Protein 3CEW (pdb70)

Foldseek 3Di:
DPFDDDDDPADWDKPCVVGVDDFKIKTKHKFFAPFWDPAKAFADFKKKKKAWQAAWWWKAWPNRIDTGGHGDMDIHGRPIIMITTHHNPGMTIMMIIIGGPPPDDQPPVPDDDDD/DPFDDDDDPADWDKPCVVGVDDFKIKTKHKFFAPFWDPAKAFADFKKKKKAWQAAWWWKAWPNRIDTGGHGDMDIHGRPIIMITTHHNPGMTIMMIIIGGPPPDDQDPVPDDDDD/DPFDDDDDPADWDKPCVVGVDDFKIKTKHKFFAPFWDPAKAFADFKKKKKAWQAAWWWKAWPNRIDTGGHGDMDIHGRPIIMITTHHNPGMTIMMIIIGGPPPDDQPPVDDDDDD/DPFDDDDDPADWDKPCVVGVDDFKIKTKHKFFAPFWDPAKAFADFKKKKKAWQAAWWWKAWPNRIDTGGHGDMDIHGRPIIMITTHHNPGMTIMMIIIGGPPPDDQDPVPDDDDD

Nearest PDB structures (foldseek):
  3cew-assembly1_A  TM=1.005E+00  e=3.931E-21  Bacteroides fragilis NCTC 9343
  3l2h-assembly1_D  TM=8.367E-01  e=6.521E-06  Acidithiobacillus ferrooxidans ATCC 23270
  2vpv-assembly1_B  TM=8.159E-01  e=2.168E-05  Saccharomyces cerevisiae
  6b8w-assembly1_B  TM=8.396E-01  e=5.000E-05  Enterobacter cloacae subsp. cloacae ATCC 13047
  1rc6-assembly1_A  TM=7.580E-01  e=5.244E-04  Escherichia coli

Organism: Bacteroides fragilis (strain ATCC 25285 / DSM 2151 / CCUG 4856 / JCM 11019 / LMG 10263 / NCTC 9343 / Onslow / VPI 2553 / EN-2) (NCBI:txid272559)

Radius of gyration: 23.45 Å; Cα contacts (8 Å, |Δi|>4): 1315; chains: 4; bounding box: 48×48×60 Å

CATH classification: 2.60.120.10

Secondary structure (DSSP, 8-state):
--EE----TT--EE-HHHHT-SS-EEEEEEE-TT-B-SSEEEESSEEEEEEEEEEEEEEEETTEEEEEETT-EEEE-TT--EEEEEBTTB-EEEEEEEEETT---S----EEE--/--EE----TT--EE-HHHHT-SS-EEEEEEE-TT-B-SS-EEESSEEEEEEEEEEEEEEEETTEEEEEETT-EEEE-TT--EEEEEBTTB-EEEEEEEEETT---S----EEEE-/--EE----TT--EE-HHHHT-SS-EEEEEEE-TT-B-SS-EEESSEEEEEEEEEEEEEEEETTEEEEEETT-EEEE-TT--EEEEEBTTB-EEEEEEEEETT---S----EEE--/--EE----TT--EE-HHHHT-SS-EEEEEEE-TT-B-SS-EEESSEEEEEEEEEEEEEEEETTEEEEEETT-EEEE-TT--EEEEEBTTB-EEEEEEEEETT---S----EEE--

InterPro domains:
  IPR011051 RmlC-like cupin domain superfamily [SSF51182] (25-116)
  IPR013096 Cupin 2, conserved barrel [PF07883] (32-99)
  IPR014710 RmlC-like jelly roll fold [G3DSA:2.60.120.10] (4-113)
  IPR051610 Glucose-6-phosphate isomerase/Oxalate decarboxylase [PTHR35848] (3-103)

B-factor: mean 20.63, std 8.59, range [2.43, 76.62]

Sequence (460 aa):
KNYQKSVAQDARVELHDSLALTGAEVSINHLPAGAGVPFVHSHKQNEEIYGILSGKGFITIDGEKIELQAGDWLRIAPDGKRQISAASDSPIGFLCIQVKAGSLEGYTTDGVVQLKNYQKSVAQDARVELHDSLALTGAEVSINHLPAGAGVPFVHSHKQNEEIYGILSGKGFITIDGEKIELQAGDWLRIAPDGKRQISAASDSPIGFLCIQVKAGSLEGYTTDGVVQLKNYQKSVAQDARVELHDSLALTGAEVSINHLPAGAGVPFVHSHKQNEEIYGILSGKGFITIDGEKIELQAGDWLRIAPDGKRQISAASDSPIGFLCIQVKAGSLEGYTTDGVVQLKNYQKSVAQDARVELHDSLALTGAEVSINHLPAGAGVPFVHSHKQNEEIYGILSGKGFITIDGEKIELQAGDWLRIAPDGKRQISAASDSPIGFLCIQVKAGSLEGYTTDGVVQL

Structure (mmCIF, N/CA/C/O backbone):
data_3CEW
#
_entry.id   3CEW
#
_cell.length_a   49.140
_cell.length_b   87.834
_cell.length_c   128.032
_cell.angle_alpha   90.00
_cell.angle_beta   90.00
_cell.angle_gamma   90.00
#
_symmetry.space_group_name_H-M   'P 21 21 21'
#
loop_
_entity.id
_entity.type
_entity.pdbx_description
1 polymer 'Uncharacterized cupin protein'
2 non-polymer 'ZINC ION'
3 water water
#
loop_
_atom_site.group_PDB
_atom_site.id
_atom_site.type_symbol
_atom_site.label_atom_id
_atom_site.label_alt_id
_atom_site.label_comp_id
_atom_site.label_asym_id
_atom_site.label_entity_id
_atom_site.label_seq_id
_atom_site.pdbx_PDB_ins_code
_atom_site.Cartn_x
_atom_site.Cartn_y
_atom_site.Cartn_z
_atom_site.occupancy
_atom_site.B_iso_or_equiv
_atom_site.auth_seq_id
_atom_site.auth_comp_id
_atom_site.auth_asym_id
_atom_site.auth_atom_id
_atom_site.pdbx_PDB_model_num
ATOM 9 N N . LYS A 1 2 ? 58.617 38.873 88.194 1.00 25.45 2 LYS A N 1
ATOM 10 C CA . LYS A 1 2 ? 57.906 38.539 86.959 1.00 23.35 2 LYS A CA 1
ATOM 11 C C . LYS A 1 2 ? 57.277 39.721 86.230 1.00 20.54 2 LYS A C 1
ATOM 12 O O . LYS A 1 2 ? 56.872 40.702 86.849 1.00 18.43 2 LYS A O 1
ATOM 18 N N . ASN A 1 3 ? 57.190 39.604 84.906 1.00 19.78 3 ASN A N 1
ATOM 19 C CA . ASN A 1 3 ? 56.613 40.650 84.069 1.00 19.47 3 ASN A CA 1
ATOM 20 C C . ASN A 1 3 ? 55.093 40.557 84.026 1.00 19.77 3 ASN A C 1
ATOM 21 O O . ASN A 1 3 ? 54.455 41.121 83.136 1.00 20.26 3 ASN A O 1
ATOM 26 N N . TYR A 1 4 ? 54.510 39.847 84.985 1.00 17.71 4 TYR A N 1
ATOM 27 C CA . TYR A 1 4 ? 53.060 39.704 85.029 1.00 18.25 4 TYR A CA 1
ATOM 28 C C . TYR A 1 4 ? 52.566 39.342 86.426 1.00 18.56 4 TYR A C 1
ATOM 29 O O . TYR A 1 4 ? 53.339 38.922 87.280 1.00 18.05 4 TYR A O 1
ATOM 38 N N . GLN A 1 5 ? 51.264 39.511 86.628 1.00 18.52 5 GLN A N 1
ATOM 39 C CA . GLN A 1 5 ? 50.578 39.170 87.870 1.00 19.69 5 GLN A CA 1
ATOM 40 C C . GLN A 1 5 ? 49.236 38.587 87.453 1.00 19.46 5 GLN A C 1
ATOM 41 O O . GLN A 1 5 ? 48.632 39.042 86.476 1.00 18.87 5 GLN A O 1
ATOM 47 N N . LYS A 1 6 ? 48.776 37.583 88.191 1.00 19.37 6 LYS A N 1
ATOM 48 C CA . LYS A 1 6 ? 47.519 36.920 87.877 1.00 20.60 6 LYS A CA 1
ATOM 49 C C . LYS A 1 6 ? 46.659 36.705 89.112 1.00 20.18 6 LYS A C 1
ATOM 50 O O . LYS A 1 6 ? 47.161 36.632 90.228 1.00 18.83 6 LYS A O 1
ATOM 64 N N . SER A 1 8 ? 42.334 35.157 90.206 1.00 20.74 8 SER A N 1
ATOM 65 C CA . SER A 1 8 ? 41.078 34.589 89.748 1.00 20.93 8 SER A CA 1
ATOM 66 C C . SER A 1 8 ? 39.925 35.270 90.462 1.00 21.03 8 SER A C 1
ATOM 67 O O . SER A 1 8 ? 40.011 35.585 91.648 1.00 21.67 8 SER A O 1
ATOM 70 N N . VAL A 1 9 ? 38.850 35.503 89.726 1.00 20.65 9 VAL A N 1
ATOM 71 C CA . VAL A 1 9 ? 37.676 36.151 90.276 1.00 21.89 9 VAL A CA 1
ATOM 72 C C . VAL A 1 9 ? 36.464 35.239 90.140 1.00 22.32 9 VAL A C 1
ATOM 73 O O . VAL A 1 9 ? 36.195 34.721 89.063 1.00 20.95 9 VAL A O 1
ATOM 77 N N . ALA A 1 10 ? 35.742 35.042 91.237 1.00 24.28 10 ALA A N 1
ATOM 78 C CA . ALA A 1 10 ? 34.540 34.207 91.232 1.00 26.58 10 ALA A CA 1
ATOM 79 C C . ALA A 1 10 ? 33.521 34.790 90.241 1.00 28.24 10 ALA A C 1
ATOM 80 O O . ALA A 1 10 ? 33.519 35.995 89.973 1.00 27.33 10 ALA A O 1
ATOM 82 N N . GLN A 1 11 ? 32.658 33.928 89.711 1.00 29.53 11 GLN A N 1
ATOM 83 C CA . GLN A 1 11 ? 31.641 34.319 88.734 1.00 32.72 11 GLN A CA 1
ATOM 84 C C . GLN A 1 11 ? 30.799 35.527 89.141 1.00 33.01 11 GLN A C 1
ATOM 85 O O . GLN A 1 11 ? 30.487 36.387 88.308 1.00 32.76 11 GLN A O 1
ATOM 91 N N . ASP A 1 12 ? 30.424 35.590 90.413 1.00 32.93 12 ASP A N 1
ATOM 92 C CA . ASP A 1 12 ? 29.611 36.696 90.902 1.00 33.76 12 ASP A CA 1
ATOM 93 C C . ASP A 1 12 ? 30.317 37.509 91.989 1.00 31.77 12 ASP A C 1
ATOM 94 O O . ASP A 1 12 ? 29.687 37.970 92.939 1.00 32.38 12 ASP A O 1
ATOM 99 N N . ALA A 1 13 ? 31.623 37.699 91.848 1.00 29.27 13 ALA A N 1
ATOM 100 C CA . ALA A 1 13 ? 32.368 38.466 92.841 1.00 28.12 13 ALA A CA 1
ATOM 101 C C . ALA A 1 13 ? 32.543 39.907 92.375 1.00 25.85 13 ALA A C 1
ATOM 102 O O . ALA A 1 13 ? 32.694 40.170 91.185 1.00 24.55 13 ALA A O 1
ATOM 104 N N . ARG A 1 14 ? 32.507 40.830 93.329 1.00 24.86 14 ARG A N 1
ATOM 105 C CA . ARG A 1 14 ? 32.668 42.254 93.070 1.00 23.82 14 ARG A CA 1
ATOM 106 C C . ARG A 1 14 ? 34.031 42.659 93.598 1.00 22.84 14 ARG A C 1
ATOM 107 O O . ARG A 1 14 ? 34.272 42.610 94.803 1.00 22.96 14 ARG A O 1
ATOM 115 N N . VAL A 1 15 ? 34.923 43.047 92.693 1.00 21.75 15 VAL A N 1
ATOM 116 C CA . VAL A 1 15 ? 36.265 43.444 93.085 1.00 21.55 15 VAL A CA 1
ATOM 117 C C . VAL A 1 15 ? 36.860 44.482 92.144 1.00 20.62 15 VAL A C 1
ATOM 118 O O . VAL A 1 15 ? 36.350 44.716 91.050 1.00 19.25 15 VAL A O 1
ATOM 122 N N . GLU A 1 16 ? 37.937 45.106 92.602 1.00 19.89 16 GLU A N 1
ATOM 123 C CA . GLU A 1 16 ? 38.669 46.094 91.831 1.00 20.68 16 GLU A CA 1
ATOM 124 C C . GLU A 1 16 ? 40.041 45.473 91.624 1.00 19.88 16 GLU A C 1
ATOM 125 O O . GLU A 1 16 ? 40.594 44.856 92.538 1.00 20.11 16 GLU A O 1
ATOM 131 N N . LEU A 1 17 ? 40.592 45.643 90.431 1.00 17.41 17 LEU A N 1
ATOM 132 C CA . LEU A 1 17 ? 41.878 45.053 90.095 1.00 17.11 17 LEU A CA 1
ATOM 133 C C . LEU A 1 17 ? 43.131 45.898 90.276 1.00 15.44 17 LEU A C 1
ATOM 134 O O . LEU A 1 17 ? 44.218 45.348 90.344 1.00 16.11 17 LEU A O 1
ATOM 139 N N . HIS A 1 18 ? 42.995 47.216 90.366 1.00 13.47 18 HIS A N 1
ATOM 140 C CA . HIS A 1 18 ? 44.173 48.062 90.477 1.00 13.57 18 HIS A CA 1
ATOM 141 C C . HIS A 1 18 ? 45.205 47.627 91.513 1.00 13.87 18 HIS A C 1
ATOM 142 O O . HIS A 1 18 ? 46.344 47.340 91.157 1.00 11.06 18 HIS A O 1
ATOM 149 N N . ASP A 1 19 ? 44.823 47.575 92.785 1.00 13.89 19 ASP A N 1
ATOM 150 C CA . ASP A 1 19 ? 45.777 47.194 93.817 1.00 16.16 19 ASP A CA 1
ATOM 151 C C . ASP A 1 19 ? 46.176 45.719 93.796 1.00 16.91 19 ASP A C 1
ATOM 152 O O . ASP A 1 19 ? 47.348 45.394 93.998 1.00 18.17 19 ASP A O 1
ATOM 157 N N . SER A 1 20 ? 45.217 44.832 93.539 1.00 15.93 20 SER A N 1
ATOM 158 C CA . SER A 1 20 ? 45.495 43.396 93.511 1.00 15.76 20 SER A CA 1
ATOM 159 C C . SER A 1 20 ? 46.429 42.969 92.380 1.00 15.28 20 SER A C 1
ATOM 160 O O . SER A 1 20 ? 47.175 42.000 92.521 1.00 14.44 20 SER A O 1
ATOM 163 N N . LEU A 1 21 ? 46.378 43.675 91.254 1.00 13.89 21 LEU A N 1
ATOM 164 C CA . LEU A 1 21 ? 47.245 43.348 90.126 1.00 13.48 21 LEU A CA 1
ATOM 165 C C . LEU A 1 21 ? 48.336 44.389 89.930 1.00 11.52 21 LEU A C 1
ATOM 166 O O . LEU A 1 21 ? 49.159 44.260 89.034 1.00 12.55 21 LEU A O 1
ATOM 171 N N . ALA A 1 22 ? 48.332 45.416 90.777 1.00 11.10 22 ALA A N 1
ATOM 172 C CA . ALA A 1 22 ? 49.316 46.498 90.703 1.00 10.76 22 ALA A CA 1
ATOM 173 C C . ALA A 1 22 ? 49.282 47.159 89.321 1.00 11.45 22 ALA A C 1
ATOM 174 O O . ALA A 1 22 ? 50.320 47.344 88.681 1.00 10.16 22 ALA A O 1
ATOM 176 N N . LEU A 1 23 ? 48.087 47.521 88.863 1.00 9.71 23 LEU A N 1
ATOM 177 C CA . LEU A 1 23 ? 47.947 48.165 87.566 1.00 10.10 23 LEU A CA 1
ATOM 178 C C . LEU A 1 23 ? 48.546 49.568 87.643 1.00 11.46 23 LEU A C 1
ATOM 179 O O . LEU A 1 23 ? 48.564 50.186 88.710 1.00 11.95 23 LEU A O 1
ATOM 184 N N . THR A 1 24 ? 49.053 50.065 86.520 1.00 10.61 24 THR A N 1
ATOM 185 C CA . THR A 1 24 ? 49.645 51.398 86.493 1.00 11.45 24 THR A CA 1
ATOM 186 C C . THR A 1 24 ? 49.015 52.241 85.394 1.00 10.88 24 THR A C 1
ATOM 187 O O . THR A 1 24 ? 49.240 53.443 85.323 1.00 10.82 24 THR A O 1
ATOM 191 N N . GLY A 1 25 ? 48.225 51.608 84.537 1.00 11.17 25 GLY A N 1
ATOM 192 C CA . GLY A 1 25 ? 47.603 52.350 83.456 1.00 11.29 25 GLY A CA 1
ATOM 193 C C . GLY A 1 25 ? 46.089 52.403 83.514 1.00 10.37 25 GLY A C 1
ATOM 194 O O . GLY A 1 25 ? 45.457 53.037 82.675 1.00 12.09 25 GLY A O 1
ATOM 195 N N . ALA A 1 26 ? 45.499 51.743 84.501 1.00 10.56 26 ALA A N 1
ATOM 196 C CA . ALA A 1 26 ? 44.051 51.738 84.615 1.00 10.69 26 ALA A CA 1
ATOM 197 C C . ALA A 1 26 ? 43.572 51.127 85.906 1.00 10.82 26 ALA A C 1
ATOM 198 O O . ALA A 1 26 ? 44.358 50.619 86.704 1.00 11.31 26 ALA A O 1
ATOM 200 N N . GLU A 1 27 ? 42.265 51.205 86.103 1.00 12.64 27 GLU A N 1
ATOM 201 C CA . GLU A 1 27 ? 41.613 50.586 87.240 1.00 13.04 27 GLU A CA 1
ATOM 202 C C . GLU 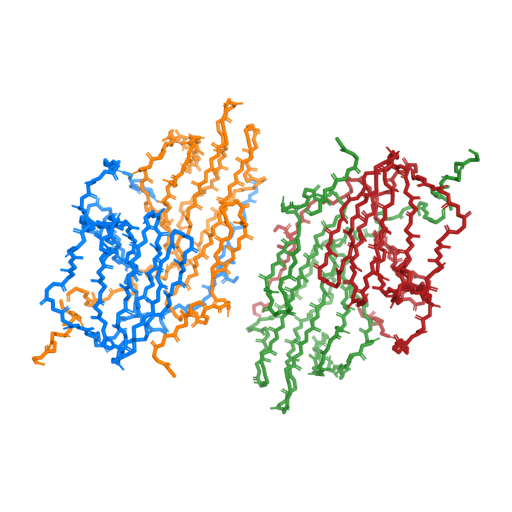A 1 27 ? 40.498 49.823 86.551 1.00 14.10 27 GLU A C 1
ATOM 203 O O . GLU A 1 27 ? 39.863 50.340 85.629 1.00 13.86 27 GLU A O 1
ATOM 209 N N . VAL A 1 28 ? 40.289 48.583 86.967 1.00 15.38 28 VAL A N 1
ATOM 210 C CA . VAL A 1 28 ? 39.245 47.750 86.396 1.00 16.02 28 VAL A CA 1
ATOM 211 C C . VAL A 1 28 ? 38.364 47.231 87.511 1.00 16.27 28 VAL A C 1
ATOM 212 O O . VAL A 1 28 ? 38.840 46.585 88.433 1.00 15.75 28 VAL A O 1
ATOM 216 N N . SER A 1 29 ? 37.077 47.532 87.440 1.00 17.04 29 SER A N 1
ATOM 217 C CA . SER A 1 29 ? 36.171 47.053 88.464 1.00 18.25 29 SER A CA 1
ATOM 218 C C . SER A 1 29 ? 35.145 46.112 87.852 1.00 17.78 29 SER A C 1
ATOM 219 O O . SER A 1 29 ? 34.570 46.390 86.801 1.00 18.24 29 SER A O 1
ATOM 222 N N . ILE A 1 30 ? 34.945 44.978 88.506 1.00 17.48 30 ILE A N 1
ATOM 223 C CA . ILE A 1 30 ? 33.984 43.986 88.054 1.00 17.52 30 ILE A CA 1
ATOM 224 C C . ILE A 1 30 ? 32.824 44.057 89.041 1.00 18.48 30 ILE A C 1
ATOM 225 O O . ILE A 1 30 ? 33.019 43.905 90.241 1.00 19.89 30 ILE A O 1
ATOM 230 N N . ASN A 1 31 ? 31.619 44.286 88.545 1.00 19.50 31 ASN A N 1
ATOM 231 C CA . ASN A 1 31 ? 30.481 44.394 89.440 1.00 21.24 31 ASN A CA 1
ATOM 232 C C . ASN A 1 31 ? 29.219 43.844 88.803 1.00 20.70 31 ASN A C 1
ATOM 233 O O . ASN A 1 31 ? 29.205 43.476 87.630 1.00 20.12 31 ASN A O 1
ATOM 238 N N . HIS A 1 32 ? 28.161 43.762 89.596 1.00 21.64 32 HIS A N 1
ATOM 239 C CA . HIS A 1 32 ? 26.877 43.300 89.094 1.00 24.97 32 HIS A CA 1
ATOM 240 C C . HIS A 1 32 ? 25.796 43.643 90.095 1.00 23.45 32 HIS A C 1
ATOM 241 O O . HIS A 1 32 ? 26.011 43.637 91.307 1.00 20.79 32 HIS A O 1
ATOM 248 N N . LEU A 1 33 ? 24.637 43.985 89.562 1.00 21.23 33 LEU A N 1
ATOM 249 C CA . LEU A 1 33 ? 23.515 44.382 90.379 1.00 20.36 33 LEU A CA 1
ATOM 250 C C . LEU A 1 33 ? 22.374 43.401 90.205 1.00 20.56 33 LEU A C 1
ATOM 251 O O . LEU A 1 33 ? 22.119 42.925 89.097 1.00 18.47 33 LEU A O 1
ATOM 256 N N . PRO A 1 34 ? 21.684 43.067 91.304 1.00 21.67 34 PRO A N 1
ATOM 257 C CA . PRO A 1 34 ? 20.561 42.135 91.217 1.00 22.02 34 PRO A CA 1
ATOM 258 C C . PRO A 1 34 ? 19.400 42.865 90.554 1.00 20.84 34 PRO A C 1
ATOM 259 O O . PRO A 1 34 ? 19.408 44.094 90.485 1.00 20.24 34 PRO A O 1
ATOM 263 N N . ALA A 1 35 ? 18.417 42.113 90.071 1.00 19.71 35 ALA A N 1
ATOM 264 C CA . ALA A 1 35 ? 17.255 42.701 89.418 1.00 20.15 35 ALA A CA 1
ATOM 265 C C . ALA A 1 35 ? 16.637 43.827 90.243 1.00 20.17 35 ALA A C 1
ATOM 266 O O . ALA A 1 35 ? 16.521 43.720 91.463 1.00 19.78 35 ALA A O 1
ATOM 268 N N . GLY A 1 36 ? 16.256 44.910 89.571 1.00 21.31 36 GLY A N 1
ATOM 269 C CA . GLY A 1 36 ? 15.633 46.034 90.251 1.00 21.95 36 GLY A CA 1
ATOM 270 C C . GLY A 1 36 ? 16.556 46.921 91.070 1.00 23.16 36 GLY A C 1
ATOM 271 O O . GLY A 1 36 ? 16.108 47.865 91.718 1.00 23.75 36 GLY A O 1
ATOM 272 N N . ALA A 1 37 ? 17.848 46.630 91.051 1.00 22.37 37 ALA A N 1
ATOM 273 C CA . ALA A 1 37 ? 18.794 47.434 91.806 1.00 23.13 37 ALA A CA 1
ATOM 274 C C . ALA A 1 37 ? 19.663 48.281 90.880 1.00 23.13 37 ALA A C 1
ATOM 275 O O . ALA A 1 37 ? 19.680 48.074 89.668 1.00 23.92 37 ALA A O 1
ATOM 277 N N . GLY A 1 38 ? 20.378 49.238 91.458 1.00 22.67 38 GLY A N 1
ATOM 278 C CA . GLY A 1 38 ? 21.253 50.089 90.668 1.00 22.34 38 GLY A CA 1
ATOM 279 C C . GLY A 1 38 ? 22.157 50.930 91.547 1.00 20.95 38 GLY A C 1
ATOM 280 O O . GLY A 1 38 ? 21.935 51.020 92.755 1.00 18.37 38 GLY A O 1
ATOM 281 N N . VAL A 1 39 ? 23.186 51.529 90.950 1.00 20.46 39 VAL A N 1
ATOM 282 C CA . VAL A 1 39 ? 24.094 52.386 91.699 1.00 20.20 39 VAL A CA 1
ATOM 283 C C . VAL A 1 39 ? 23.239 53.508 92.283 1.00 20.12 39 VAL A C 1
ATOM 284 O O . VAL A 1 39 ? 22.529 54.201 91.558 1.00 20.19 39 VAL A O 1
ATOM 288 N N . PRO A 1 40 ? 23.285 53.685 93.610 1.00 19.79 40 PRO A N 1
ATOM 289 C CA . PRO A 1 40 ? 22.513 54.709 94.324 1.00 20.05 40 PRO A CA 1
ATOM 290 C C . PRO A 1 40 ? 22.913 56.165 94.120 1.00 19.06 40 PRO A C 1
ATOM 291 O O . PRO A 1 40 ? 22.368 57.054 94.774 1.00 18.87 40 PRO A O 1
ATOM 295 N N . PHE A 1 41 ? 23.852 56.423 93.219 1.00 17.22 41 PHE A N 1
ATOM 296 C CA . PHE A 1 41 ? 24.263 57.797 92.987 1.00 16.15 41 PHE A CA 1
ATOM 297 C C . PHE A 1 41 ? 24.707 58.039 91.547 1.00 16.44 41 PHE A C 1
ATOM 298 O O . PHE A 1 41 ? 24.919 57.098 90.779 1.00 17.36 41 PHE A O 1
ATOM 306 N N . VAL A 1 42 ? 24.829 59.311 91.193 1.00 13.61 42 VAL A N 1
ATOM 307 C CA . VAL A 1 42 ? 25.256 59.716 89.861 1.00 14.36 42 VAL A CA 1
ATOM 308 C C . VAL A 1 42 ? 26.653 60.317 89.975 1.00 12.94 42 VAL A C 1
ATOM 309 O O . VAL A 1 42 ? 26.956 60.999 90.950 1.00 10.68 42 VAL A O 1
ATOM 313 N N . HIS A 1 43 ? 27.511 60.073 88.992 1.00 11.54 43 HIS A N 1
ATOM 314 C CA . HIS A 1 43 ? 28.845 60.652 89.063 1.00 11.53 43 HIS A CA 1
ATOM 315 C C . HIS A 1 43 ? 29.483 60.878 87.711 1.00 9.64 43 HIS A C 1
ATOM 316 O O . HIS A 1 43 ? 29.089 60.305 86.708 1.00 9.75 43 HIS A O 1
ATOM 323 N N . SER A 1 44 ? 30.487 61.737 87.724 1.00 11.19 44 SER A N 1
ATOM 324 C CA . SER A 1 44 ? 31.263 62.061 86.550 1.00 12.88 44 SER A CA 1
ATOM 325 C C . SER A 1 44 ? 32.717 61.923 86.976 1.00 12.47 44 SER A C 1
ATOM 326 O O . SER A 1 44 ? 33.002 61.517 88.111 1.00 12.56 44 SER A O 1
ATOM 329 N N . HIS A 1 45 ? 33.633 62.265 86.078 1.00 12.75 45 HIS A N 1
ATOM 330 C CA . HIS A 1 45 ? 35.060 62.166 86.372 1.00 14.27 45 HIS A CA 1
ATOM 331 C C . HIS A 1 45 ? 35.809 63.441 86.034 1.00 13.63 45 HIS A C 1
ATOM 332 O O . HIS A 1 45 ? 35.397 64.193 85.164 1.00 13.96 45 HIS A O 1
ATOM 339 N N . LYS A 1 46 ? 36.916 63.676 86.728 1.00 15.02 46 LYS A N 1
ATOM 340 C CA . LYS A 1 46 ? 37.711 64.869 86.486 1.00 16.95 46 LYS A CA 1
ATOM 341 C C . LYS A 1 46 ? 38.590 64.716 85.255 1.00 16.78 46 LYS A C 1
ATOM 342 O O . LYS A 1 46 ? 38.628 65.602 84.401 1.00 17.77 46 LYS A O 1
ATOM 348 N N . GLN A 1 47 ? 39.293 63.594 85.147 1.00 15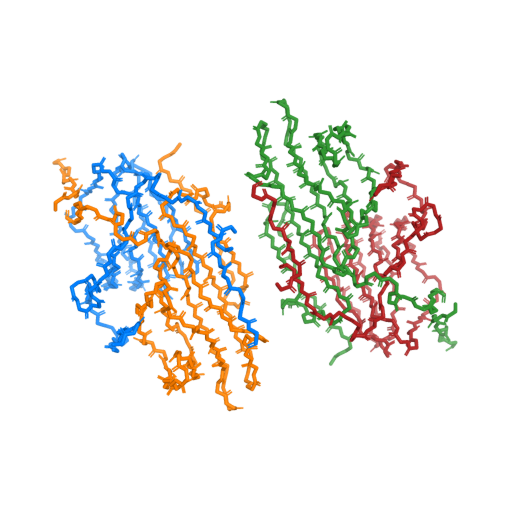.11 47 GLN A N 1
ATOM 349 C CA . GLN A 1 47 ? 40.155 63.399 83.991 1.00 15.86 47 GLN A CA 1
ATOM 350 C C . GLN A 1 47 ? 40.178 61.980 83.421 1.00 15.00 47 GLN A C 1
ATOM 351 O O . GLN A 1 47 ? 40.869 61.715 82.436 1.00 15.73 47 GLN A O 1
ATOM 357 N N . ASN A 1 48 ? 39.426 61.068 84.025 1.00 12.22 48 ASN A N 1
ATOM 358 C CA . ASN A 1 48 ? 39.407 59.702 83.529 1.00 11.37 48 ASN A CA 1
ATOM 359 C C . ASN A 1 48 ? 38.261 59.356 82.591 1.00 10.67 48 ASN A C 1
ATOM 360 O O . ASN A 1 48 ? 37.092 59.627 82.876 1.00 10.15 48 ASN A O 1
ATOM 365 N N . GLU A 1 49 ? 38.625 58.759 81.466 1.00 9.82 49 GLU A N 1
ATOM 366 C CA . GLU A 1 49 ? 37.662 58.277 80.496 1.00 9.72 49 GLU A CA 1
ATOM 367 C C . GLU A 1 49 ? 37.192 56.953 81.102 1.00 9.52 49 GLU A C 1
ATOM 368 O O . GLU A 1 49 ? 37.939 56.296 81.820 1.00 9.31 49 GLU A O 1
ATOM 374 N N . GLU A 1 50 ? 35.955 56.560 80.837 1.00 10.98 50 GLU A N 1
ATOM 375 C CA . GLU A 1 50 ? 35.465 55.308 81.384 1.00 12.82 50 GLU A CA 1
ATOM 376 C C . GLU A 1 50 ? 34.878 54.440 80.277 1.00 12.80 50 GLU A C 1
ATOM 377 O O . GLU A 1 50 ? 34.154 54.922 79.406 1.00 14.64 50 GLU A O 1
ATOM 383 N N . ILE A 1 51 ? 35.225 53.157 80.301 1.00 12.51 51 ILE A N 1
ATOM 384 C CA . ILE A 1 51 ? 34.754 52.212 79.303 1.00 11.53 51 ILE A CA 1
ATOM 385 C C . ILE A 1 51 ? 33.934 51.149 80.017 1.00 13.28 51 ILE A C 1
ATOM 386 O O . ILE A 1 51 ? 34.414 50.487 80.941 1.00 13.66 51 ILE A O 1
ATOM 391 N N . TYR A 1 52 ? 32.687 50.996 79.599 1.00 13.16 52 TYR A N 1
ATOM 392 C CA . TYR A 1 52 ? 31.812 50.012 80.206 1.00 12.86 52 TYR A CA 1
ATOM 393 C C . TYR A 1 52 ? 31.588 48.851 79.259 1.00 12.78 52 TYR A C 1
ATOM 394 O O . TYR A 1 52 ? 31.402 49.042 78.054 1.00 10.88 52 TYR A O 1
ATOM 403 N N . GLY A 1 53 ? 31.635 47.648 79.814 1.00 12.39 53 GLY A N 1
ATOM 404 C CA . GLY A 1 53 ? 31.398 46.458 79.028 1.00 13.81 53 GLY A CA 1
ATOM 405 C C . GLY A 1 53 ? 30.396 45.597 79.784 1.00 15.45 53 GLY A C 1
ATOM 406 O O . GLY A 1 53 ? 30.660 45.194 80.924 1.00 14.44 53 GLY A O 1
ATOM 407 N N . ILE A 1 54 ? 29.239 45.333 79.179 1.00 14.44 54 ILE A N 1
ATOM 408 C CA . ILE A 1 54 ? 28.235 44.511 79.841 1.00 14.92 54 ILE A CA 1
ATOM 409 C C . ILE A 1 54 ? 28.535 43.050 79.543 1.00 14.39 54 ILE A C 1
ATOM 410 O O . ILE A 1 54 ? 28.465 42.609 78.398 1.00 13.05 54 ILE A O 1
ATOM 415 N N . LEU A 1 55 ? 28.891 42.309 80.585 1.00 15.74 55 LEU A N 1
ATOM 416 C CA . LEU A 1 55 ? 29.233 40.898 80.444 1.00 17.88 55 LEU A CA 1
ATOM 417 C C . LEU A 1 55 ? 28.041 39.964 80.467 1.00 16.93 55 LEU A C 1
ATOM 418 O O . LEU A 1 55 ? 28.069 38.913 79.834 1.00 16.70 55 LEU A O 1
ATOM 423 N N . SER A 1 56 ? 26.991 40.347 81.185 1.00 15.87 56 SER A N 1
ATOM 424 C CA . SER A 1 56 ? 25.816 39.494 81.277 1.00 15.47 56 SER A CA 1
ATOM 425 C C . SER A 1 56 ? 24.572 40.258 81.691 1.00 15.24 56 SER A C 1
ATOM 426 O O . SER A 1 56 ? 24.647 41.394 82.160 1.00 14.98 56 SER A O 1
ATOM 429 N N . GLY A 1 57 ? 23.428 39.606 81.530 1.00 15.31 57 GLY A N 1
ATOM 430 C CA . GLY A 1 57 ? 22.170 40.209 81.912 1.00 15.31 57 GLY A CA 1
ATOM 431 C C . GLY A 1 57 ? 21.783 41.383 81.047 1.00 15.64 57 GLY A C 1
ATOM 432 O O . GLY A 1 57 ? 22.179 41.477 79.881 1.00 15.27 57 GLY A O 1
ATOM 433 N N . LYS A 1 58 ? 21.008 42.287 81.629 1.00 15.45 58 LYS A N 1
ATOM 434 C CA . LYS A 1 58 ? 20.541 43.455 80.918 1.00 16.91 58 LYS A CA 1
ATOM 435 C C . LYS A 1 58 ? 20.140 44.537 81.903 1.00 16.15 58 LYS A C 1
ATOM 436 O O . LYS A 1 58 ? 19.959 44.273 83.091 1.00 14.97 58 LYS A O 1
ATOM 442 N N . GLY A 1 59 ? 20.007 45.761 81.406 1.00 16.27 59 GLY A N 1
ATOM 443 C CA . GLY A 1 59 ? 19.636 46.863 82.270 1.00 16.21 59 GLY A CA 1
ATOM 444 C C . GLY A 1 59 ? 19.628 48.193 81.543 1.00 17.69 59 GLY A C 1
ATOM 445 O O . GLY A 1 59 ? 19.322 48.266 80.349 1.00 17.75 59 GLY A O 1
ATOM 446 N N . PHE A 1 60 ? 19.974 49.250 82.266 1.00 17.71 60 PHE A N 1
ATOM 447 C CA . PHE A 1 60 ? 19.986 50.590 81.702 1.00 19.47 60 PHE A CA 1
ATOM 448 C C . PHE A 1 60 ? 21.100 51.417 82.319 1.00 17.71 60 PHE A C 1
ATOM 449 O O . PHE A 1 60 ? 21.602 51.108 83.396 1.00 16.76 60 PHE A O 1
ATOM 457 N N . ILE A 1 61 ? 21.483 52.473 81.625 1.00 15.99 61 ILE A N 1
ATOM 458 C CA . ILE A 1 61 ? 22.472 53.393 82.152 1.00 16.06 61 ILE A CA 1
ATOM 459 C C . ILE A 1 61 ? 21.992 54.777 81.740 1.00 15.81 61 ILE A C 1
ATOM 460 O O . ILE A 1 61 ? 21.643 55.009 80.578 1.00 15.40 61 ILE A O 1
ATOM 465 N N . THR A 1 62 ? 21.927 55.685 82.704 1.00 15.11 62 THR A N 1
ATOM 466 C CA . THR A 1 62 ? 21.478 57.030 82.411 1.00 14.85 62 THR A CA 1
ATOM 467 C C . THR A 1 62 ? 22.697 57.923 82.302 1.00 14.60 62 THR A C 1
ATOM 468 O O . THR A 1 62 ? 23.498 58.019 83.239 1.00 15.51 62 THR A O 1
ATOM 472 N N . ILE A 1 63 ? 22.853 58.555 81.148 1.00 13.03 63 ILE A N 1
ATOM 473 C CA . ILE A 1 63 ? 23.977 59.447 80.925 1.00 15.18 63 ILE A CA 1
ATOM 474 C C . ILE A 1 63 ? 23.429 60.827 80.589 1.00 16.16 63 ILE A C 1
ATOM 475 O O . ILE A 1 63 ? 22.749 61.006 79.577 1.00 14.82 63 ILE A O 1
ATOM 480 N N . ASP A 1 64 ? 23.712 61.790 81.459 1.00 16.87 64 ASP A N 1
ATOM 481 C CA . ASP A 1 64 ? 23.259 63.159 81.266 1.00 18.63 64 ASP A CA 1
ATOM 482 C C . ASP A 1 64 ? 21.747 63.244 80.986 1.00 19.50 64 ASP A C 1
ATOM 483 O O . ASP A 1 64 ? 21.317 63.865 80.012 1.00 18.47 64 ASP A O 1
ATOM 488 N N . GLY A 1 65 ? 20.951 62.604 81.838 1.00 20.83 65 GLY A N 1
ATOM 489 C CA . GLY A 1 65 ? 19.505 62.638 81.677 1.00 21.97 65 GLY A CA 1
ATOM 490 C C . GLY A 1 65 ? 18.925 61.667 80.665 1.00 23.67 65 GLY A C 1
ATOM 491 O O . GLY A 1 65 ? 17.716 61.435 80.640 1.00 23.50 65 GLY A O 1
ATOM 492 N N . GLU A 1 66 ? 19.777 61.094 79.824 1.00 24.48 66 GLU A N 1
ATOM 493 C CA . GLU A 1 66 ? 19.309 60.151 78.814 1.00 25.53 66 GLU A CA 1
ATOM 494 C C . GLU A 1 66 ? 19.580 58.707 79.239 1.00 24.88 66 GLU A C 1
ATOM 495 O O . GLU A 1 66 ? 20.719 58.335 79.512 1.00 23.41 66 GLU A O 1
ATOM 501 N N . LYS A 1 67 ? 18.540 57.884 79.288 1.00 24.83 67 LYS A N 1
ATOM 502 C CA . LYS A 1 67 ? 18.760 56.507 79.684 1.00 26.91 67 LYS A CA 1
ATOM 503 C C . LYS A 1 67 ? 18.894 55.596 78.474 1.00 24.88 67 LYS A C 1
ATOM 504 O O . LYS A 1 67 ? 18.077 55.618 77.557 1.00 23.19 67 LYS A O 1
ATOM 510 N N . ILE A 1 68 ? 19.960 54.808 78.481 1.00 23.56 68 ILE A N 1
ATOM 511 C CA . ILE A 1 68 ? 20.254 53.892 77.394 1.00 23.59 68 ILE A CA 1
ATOM 512 C C . ILE A 1 68 ? 20.065 52.451 77.835 1.00 23.28 68 ILE A C 1
ATOM 513 O O . ILE A 1 68 ? 20.551 52.051 78.894 1.00 22.82 68 ILE A O 1
ATOM 518 N N . GLU A 1 69 ? 19.362 51.673 77.020 1.00 22.68 69 GLU A N 1
ATOM 519 C CA . GLU A 1 69 ? 19.143 50.271 77.336 1.00 24.52 69 GLU A CA 1
ATOM 520 C C . GLU A 1 69 ? 20.455 49.512 77.149 1.00 23.03 69 GLU A C 1
ATOM 521 O O . GLU A 1 69 ? 21.245 49.809 76.245 1.00 21.94 69 GLU A O 1
ATOM 527 N N . LEU A 1 70 ? 20.676 48.531 78.011 1.00 19.45 70 LEU A N 1
ATOM 528 C CA . LEU A 1 70 ? 21.891 47.732 77.969 1.00 18.17 70 LEU A CA 1
ATOM 529 C C . LEU A 1 70 ? 21.603 46.237 77.996 1.00 17.12 70 LEU A C 1
ATOM 530 O O . LEU A 1 70 ? 20.643 45.788 78.617 1.00 14.34 70 LEU A O 1
ATOM 535 N N . GLN A 1 71 ? 22.460 45.475 77.325 1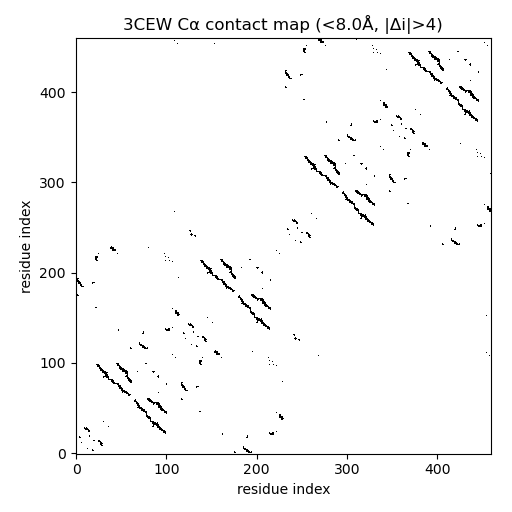.00 16.40 71 GLN A N 1
ATOM 536 C CA . GLN A 1 71 ? 22.363 44.023 77.306 1.00 17.96 71 GLN A CA 1
ATOM 537 C C . GLN A 1 71 ? 23.762 43.448 77.096 1.00 15.91 71 GLN A C 1
ATOM 538 O O . GLN A 1 71 ? 24.673 44.148 76.657 1.00 14.46 71 GLN A O 1
ATOM 544 N N . ALA A 1 72 ? 23.925 42.176 77.425 1.00 14.62 72 ALA A N 1
ATOM 545 C CA . ALA A 1 72 ? 25.206 41.510 77.272 1.00 14.40 72 ALA A CA 1
ATOM 546 C C . ALA A 1 72 ? 25.769 41.818 75.886 1.00 13.56 72 ALA A C 1
ATOM 547 O O . ALA A 1 72 ? 25.047 41.776 74.893 1.00 12.86 72 ALA A O 1
ATOM 549 N N . GLY A 1 73 ? 27.055 42.152 75.823 1.00 14.23 73 GLY A N 1
ATOM 550 C CA . GLY A 1 73 ? 27.673 42.461 74.543 1.00 12.29 73 GLY A CA 1
ATOM 551 C C . GLY A 1 73 ? 27.784 43.947 74.234 1.00 12.60 73 GLY A C 1
ATOM 552 O O . GLY A 1 73 ? 28.467 44.327 73.282 1.00 11.09 73 GLY A O 1
ATOM 553 N N . ASP A 1 74 ? 27.115 44.788 75.023 1.00 11.06 74 ASP A N 1
ATOM 554 C CA . ASP A 1 74 ? 27.166 46.233 74.809 1.00 11.87 74 ASP A CA 1
ATOM 555 C C . ASP A 1 74 ? 28.424 46.852 75.421 1.00 12.28 74 ASP A C 1
ATOM 556 O O . ASP A 1 74 ? 28.817 46.513 76.540 1.00 11.23 74 ASP A O 1
ATOM 561 N N . TRP A 1 75 ? 29.054 47.759 74.676 1.00 11.28 75 TRP A N 1
ATOM 562 C CA . TRP A 1 75 ? 30.248 48.453 75.142 1.00 11.86 75 TRP A CA 1
ATOM 563 C C . TRP A 1 75 ? 30.074 49.955 74.958 1.00 14.00 75 TRP A C 1
ATOM 564 O O . TRP A 1 75 ? 29.566 50.417 73.922 1.00 13.85 75 TRP A O 1
ATOM 575 N N . LEU A 1 76 ? 30.492 50.724 75.959 1.00 12.93 76 LEU A N 1
ATOM 576 C CA . LEU A 1 76 ? 30.358 52.170 75.877 1.00 12.56 76 LEU A CA 1
ATOM 577 C C . LEU A 1 76 ? 31.583 52.920 76.351 1.00 12.32 76 LEU A C 1
ATOM 578 O O . LEU A 1 76 ? 32.330 52.452 77.205 1.00 12.38 76 LEU A O 1
ATOM 583 N N . ARG A 1 77 ? 31.775 54.097 75.775 1.00 11.73 77 ARG A N 1
ATOM 584 C CA . ARG A 1 77 ? 32.846 54.983 76.173 1.00 11.66 77 ARG A CA 1
ATOM 585 C C . ARG A 1 77 ? 32.100 56.147 76.798 1.00 10.82 77 ARG A C 1
ATOM 586 O O . ARG A 1 77 ? 31.090 56.588 76.265 1.00 10.20 77 ARG A O 1
ATOM 594 N N . ILE A 1 78 ? 32.575 56.637 77.931 1.00 11.26 78 ILE A N 1
ATOM 595 C CA . ILE A 1 78 ? 31.923 57.779 78.547 1.00 10.89 78 ILE A CA 1
ATOM 596 C C . ILE A 1 78 ? 32.978 58.827 78.832 1.00 10.42 78 ILE A C 1
ATOM 597 O O . ILE A 1 78 ? 33.979 58.546 79.484 1.00 11.32 78 ILE A O 1
ATOM 602 N N . ALA A 1 79 ? 32.772 60.029 78.312 1.00 9.39 79 ALA A N 1
ATOM 603 C CA . ALA A 1 79 ? 33.732 61.097 78.529 1.00 9.86 79 ALA A CA 1
ATOM 604 C C . ALA A 1 79 ? 33.634 61.536 79.983 1.00 9.26 79 ALA A C 1
ATOM 605 O O . ALA A 1 79 ? 32.614 61.348 80.635 1.00 8.82 79 ALA A O 1
ATOM 607 N N . PRO A 1 80 ? 34.707 62.123 80.515 1.00 9.82 80 PRO A N 1
ATOM 608 C CA . PRO A 1 80 ? 34.773 62.605 81.898 1.00 10.16 80 PRO A CA 1
ATOM 609 C C . PRO A 1 80 ? 33.559 63.397 82.380 1.00 11.08 80 PRO A C 1
ATOM 610 O O . PRO A 1 80 ? 33.039 63.142 83.458 1.00 9.87 80 PRO A O 1
ATOM 614 N N . ASP A 1 81 ? 33.119 64.368 81.581 1.00 12.83 81 ASP A N 1
ATOM 615 C CA . ASP A 1 81 ? 31.972 65.204 81.940 1.00 14.57 81 ASP A CA 1
ATOM 616 C C . ASP A 1 81 ? 30.627 64.481 82.005 1.00 13.01 81 ASP A C 1
ATOM 617 O O . ASP A 1 81 ? 29.685 64.972 82.613 1.00 12.66 81 ASP A O 1
ATOM 622 N N . GLY A 1 82 ? 30.527 63.320 81.373 1.00 12.76 82 GLY A N 1
ATOM 623 C CA . GLY A 1 82 ? 29.272 62.593 81.413 1.00 12.94 82 GLY A CA 1
ATOM 624 C C . GLY A 1 82 ? 28.835 62.205 82.818 1.00 14.04 82 GLY A C 1
ATOM 625 O O . GLY A 1 82 ? 29.622 61.659 83.597 1.00 13.27 82 GLY A O 1
ATOM 626 N N . LYS A 1 83 ? 27.580 62.511 83.151 1.00 14.41 83 LYS A N 1
ATOM 627 C CA . LYS A 1 83 ? 27.005 62.155 84.449 1.00 14.38 83 LYS A CA 1
ATOM 628 C C . LYS A 1 83 ? 26.333 60.808 84.217 1.00 13.94 83 LYS A C 1
ATOM 629 O O . LYS A 1 83 ? 25.373 60.706 83.451 1.00 13.42 83 LYS A O 1
ATOM 635 N N . ARG A 1 84 ? 26.830 59.778 84.892 1.00 12.77 84 ARG A N 1
A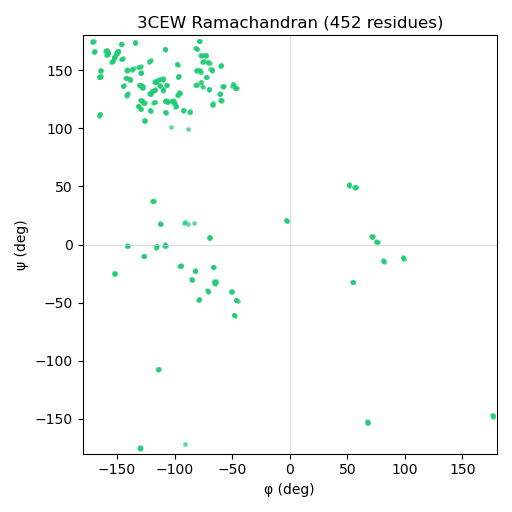TOM 636 C CA . ARG A 1 84 ? 26.323 58.430 84.686 1.00 12.74 84 ARG A CA 1
ATOM 637 C C . ARG A 1 84 ? 25.774 57.737 85.917 1.00 13.40 84 ARG A C 1
ATOM 638 O O . ARG A 1 84 ? 26.132 58.066 87.045 1.00 13.03 84 ARG A O 1
ATOM 646 N N . GLN A 1 85 ? 24.921 56.745 85.671 1.00 13.60 85 GLN A N 1
ATOM 647 C CA . GLN A 1 85 ? 24.304 55.950 86.726 1.00 12.89 85 GLN A CA 1
ATOM 648 C C . GLN A 1 85 ? 23.695 54.713 86.073 1.00 12.75 85 GLN A C 1
ATOM 649 O O . GLN A 1 85 ? 22.726 54.809 85.324 1.00 11.36 85 GLN A O 1
ATOM 655 N N . ILE A 1 86 ? 24.281 53.555 86.348 1.00 13.39 86 ILE A N 1
ATOM 656 C CA . ILE A 1 86 ? 23.809 52.302 85.782 1.00 14.83 86 ILE A CA 1
ATOM 657 C C . ILE A 1 86 ? 22.887 51.557 86.752 1.00 15.16 86 ILE A C 1
ATOM 658 O O . ILE A 1 86 ? 22.962 51.741 87.969 1.00 14.71 86 ILE A O 1
ATOM 663 N N . SER A 1 87 ? 22.011 50.726 86.199 1.00 14.88 87 SER A N 1
ATOM 664 C CA . SER A 1 87 ? 21.096 49.936 87.005 1.00 17.42 87 SER A CA 1
ATOM 665 C C . SER A 1 87 ? 20.696 48.679 86.243 1.00 16.26 87 SER A C 1
ATOM 666 O O . SER A 1 87 ? 20.778 48.628 85.011 1.00 14.98 87 SER A O 1
ATOM 669 N N . ALA A 1 88 ? 20.272 47.661 86.981 1.00 15.80 88 ALA A N 1
ATOM 670 C CA . ALA A 1 88 ? 19.852 46.407 86.377 1.00 15.54 88 ALA A CA 1
ATOM 671 C C . ALA A 1 88 ? 18.429 46.534 85.869 1.00 15.70 88 ALA A C 1
ATOM 672 O O . ALA A 1 88 ? 17.738 47.496 86.179 1.00 16.80 88 ALA A O 1
ATOM 674 N N . ALA A 1 89 ? 17.997 45.563 85.081 1.00 17.08 89 ALA A N 1
ATOM 675 C CA . ALA A 1 89 ? 16.642 45.577 84.572 1.00 19.53 89 ALA A CA 1
ATOM 676 C C . ALA A 1 89 ? 15.726 45.155 85.715 1.00 20.87 89 ALA A C 1
ATOM 677 O O . ALA A 1 89 ? 16.175 44.579 86.719 1.00 17.45 89 ALA A O 1
ATOM 679 N N . SER A 1 90 ? 14.442 45.446 85.553 1.00 22.95 90 SER A N 1
ATOM 680 C CA . SER A 1 90 ? 13.447 45.112 86.556 1.00 25.79 90 SER A CA 1
ATOM 681 C C . SER A 1 90 ? 13.303 43.597 86.725 1.00 26.42 90 SER A C 1
ATOM 682 O O . SER A 1 90 ? 13.067 43.100 87.829 1.00 26.19 90 SER A O 1
ATOM 685 N N . ASP A 1 91 ? 13.467 42.869 85.628 1.00 25.44 91 ASP A N 1
ATOM 686 C CA . ASP A 1 91 ? 13.316 41.424 85.645 1.00 26.56 91 ASP A CA 1
ATOM 687 C C . ASP A 1 91 ? 14.625 40.683 85.426 1.00 26.36 91 ASP A C 1
ATOM 688 O O . ASP A 1 91 ? 14.620 39.500 85.088 1.00 27.85 91 ASP A O 1
ATOM 693 N N . SER A 1 92 ? 15.748 41.365 85.614 1.00 23.79 92 SER A N 1
ATOM 694 C CA . SER A 1 92 ? 17.033 40.726 85.404 1.00 21.92 92 SER A CA 1
ATOM 695 C C . SER A 1 92 ? 18.231 41.461 85.980 1.00 20.40 92 SER A C 1
ATOM 696 O O . SER A 1 92 ? 18.289 42.687 85.995 1.00 19.44 92 SER A O 1
ATOM 699 N N . PRO A 1 93 ? 19.209 40.703 86.480 1.00 18.61 93 PRO A N 1
ATOM 700 C CA . PRO A 1 93 ? 20.410 41.317 87.039 1.00 17.21 93 PRO A CA 1
ATOM 701 C C . PRO A 1 93 ? 21.294 41.737 85.864 1.00 15.65 93 PRO A C 1
ATOM 702 O O . PRO A 1 93 ? 20.986 41.459 84.705 1.00 14.68 93 PRO A O 1
ATOM 706 N N . ILE A 1 94 ? 22.390 42.414 86.168 1.00 15.35 94 ILE A N 1
ATOM 707 C CA . ILE A 1 94 ? 23.310 42.838 85.132 1.00 14.17 94 ILE A CA 1
ATOM 708 C C . ILE A 1 94 ? 24.731 42.757 85.667 1.00 14.26 94 ILE A C 1
ATOM 709 O O . ILE A 1 94 ? 24.985 43.131 86.807 1.00 13.87 94 ILE A O 1
ATOM 714 N N . GLY A 1 95 ? 25.639 42.240 84.837 1.00 14.60 95 GLY A N 1
ATOM 715 C CA . GLY A 1 95 ? 27.039 42.108 85.211 1.00 14.06 95 GLY A CA 1
ATOM 716 C C . GLY A 1 95 ? 27.866 42.921 84.237 1.00 13.60 95 GLY A C 1
ATOM 717 O O . GLY A 1 95 ? 27.684 42.806 83.024 1.00 12.71 95 GLY A O 1
ATOM 718 N N . PHE A 1 96 ? 28.783 43.735 84.757 1.00 13.03 96 PHE A N 1
ATOM 719 C CA . PHE A 1 96 ? 29.570 44.606 83.892 1.00 14.19 96 PHE A CA 1
ATOM 720 C C . PHE A 1 96 ? 30.965 44.955 84.372 1.00 14.92 96 PHE A C 1
ATOM 721 O O . PHE A 1 96 ? 31.296 44.795 85.543 1.00 15.39 96 PHE A O 1
ATOM 729 N N . LEU A 1 97 ? 31.756 45.470 83.435 1.00 16.86 97 LEU A N 1
ATOM 730 C CA . LEU A 1 97 ? 33.122 45.902 83.668 1.00 18.05 97 LEU A CA 1
ATOM 731 C C . LEU A 1 97 ? 33.202 47.407 83.482 1.00 18.98 97 LEU A C 1
ATOM 732 O O . LEU A 1 97 ? 32.565 47.957 82.586 1.00 19.64 97 LEU A O 1
ATOM 737 N N . CYS A 1 98 ? 33.993 48.058 84.332 1.00 19.23 98 CYS A N 1
ATOM 738 C CA . CYS A 1 98 ? 34.225 49.501 84.280 1.00 19.59 98 CYS A CA 1
ATOM 739 C C . CYS A 1 98 ? 35.727 49.715 84.219 1.00 17.49 98 CYS A C 1
ATOM 740 O O . CYS A 1 98 ? 36.424 49.534 85.220 1.00 17.01 98 CYS A O 1
ATOM 743 N N . ILE A 1 99 ? 36.215 50.090 83.045 1.00 15.29 99 ILE A N 1
ATOM 744 C CA . ILE A 1 99 ? 37.628 50.339 82.844 1.00 13.63 99 ILE A CA 1
ATOM 745 C C . ILE A 1 99 ? 37.846 51.844 82.930 1.00 14.25 99 ILE A C 1
ATOM 746 O O . ILE A 1 99 ? 37.289 52.619 82.149 1.00 14.74 99 ILE A O 1
ATOM 751 N N . GLN A 1 100 ? 38.663 52.243 83.893 1.00 12.39 100 GLN A N 1
ATOM 752 C CA . GLN A 1 100 ? 38.970 53.639 84.127 1.00 11.32 100 GLN A CA 1
ATOM 753 C C . GLN A 1 100 ? 40.394 53.930 83.642 1.00 11.09 100 GLN A C 1
ATOM 754 O O . GLN A 1 100 ? 41.347 53.288 84.077 1.00 9.60 100 GLN A O 1
ATOM 760 N N . VAL A 1 101 ? 40.523 54.889 82.725 1.00 9.23 101 VAL A N 1
ATOM 761 C CA . VAL A 1 101 ? 41.820 55.278 82.178 1.00 8.45 101 VAL A CA 1
ATOM 762 C C . VAL A 1 101 ? 41.886 56.792 81.979 1.00 9.59 101 VAL A C 1
ATOM 763 O O . VAL A 1 101 ? 40.864 57.441 81.721 1.00 7.21 101 VAL A O 1
ATOM 767 N N . LYS A 1 102 ? 43.084 57.356 82.105 1.00 8.91 102 LYS A N 1
ATOM 768 C CA . LYS A 1 102 ? 43.241 58.795 81.932 1.00 10.69 102 LYS A CA 1
ATOM 769 C C . LYS A 1 102 ? 42.948 59.171 80.483 1.00 11.39 102 LYS A C 1
ATOM 770 O O . LYS A 1 102 ? 43.612 58.691 79.564 1.00 7.84 102 LYS A O 1
ATOM 776 N N . ALA A 1 103 ? 41.946 60.028 80.299 1.00 11.62 103 ALA A N 1
ATOM 777 C CA . ALA A 1 103 ? 41.535 60.468 78.979 1.00 12.93 103 ALA A CA 1
ATOM 778 C C . ALA A 1 103 ? 42.680 61.123 78.221 1.00 12.21 103 ALA A C 1
ATOM 779 O O . ALA A 1 103 ? 43.418 61.929 78.786 1.00 12.85 103 ALA A O 1
ATOM 781 N N . GLY A 1 104 ? 42.827 60.757 76.947 1.00 13.08 104 GLY A N 1
ATOM 782 C CA . GLY A 1 104 ? 43.870 61.323 76.099 1.00 12.65 104 GLY A CA 1
ATOM 783 C C . GLY A 1 104 ? 45.284 60.865 76.405 1.00 14.00 104 GLY A C 1
ATOM 784 O O . GLY A 1 104 ? 46.237 61.381 75.821 1.00 15.08 104 GLY A O 1
ATOM 785 N N . SER A 1 105 ? 45.433 59.893 77.301 1.00 13.03 105 SER A N 1
ATOM 786 C CA . SER A 1 105 ? 46.758 59.413 77.668 1.00 13.75 105 SER A CA 1
ATOM 787 C C . SER A 1 105 ? 47.340 58.393 76.694 1.00 14.82 105 SER A C 1
ATOM 788 O O . SER A 1 105 ? 48.555 58.213 76.630 1.00 16.96 105 SER A O 1
ATOM 791 N N . LEU A 1 106 ? 46.483 57.720 75.941 1.00 13.74 106 LEU A N 1
ATOM 792 C CA . LEU A 1 106 ? 46.963 56.721 75.003 1.00 13.85 106 LEU A CA 1
ATOM 793 C C . LEU A 1 106 ? 47.705 57.338 73.817 1.00 14.80 106 LEU A C 1
ATOM 794 O O . LEU A 1 106 ? 47.251 58.312 73.222 1.00 11.92 106 LEU A O 1
ATOM 799 N N . GLU A 1 107 ? 48.853 56.764 73.484 1.00 15.48 107 GLU A N 1
ATOM 800 C CA . GLU A 1 107 ? 49.642 57.231 72.355 1.00 17.87 107 GLU A CA 1
ATOM 801 C C . GLU A 1 107 ? 49.653 56.125 71.307 1.00 18.09 107 GLU A C 1
ATOM 802 O O . GLU A 1 107 ? 48.639 55.889 70.642 1.00 17.92 107 GLU A O 1
ATOM 808 N N . GLY A 1 108 ? 50.783 55.445 71.151 1.00 16.94 108 GLY A N 1
ATOM 809 C CA . GLY A 1 108 ? 50.837 54.367 70.184 1.00 16.20 108 GLY A CA 1
ATOM 810 C C . GLY A 1 108 ? 50.121 53.154 70.755 1.00 16.26 108 GLY A C 1
ATOM 811 O O . GLY A 1 108 ? 49.959 53.032 71.968 1.00 16.81 108 GLY A O 1
ATOM 812 N N . TYR A 1 109 ? 49.667 52.264 69.884 1.00 14.69 109 TYR A N 1
ATOM 813 C CA . TYR A 1 109 ? 48.990 51.054 70.319 1.00 14.16 109 TYR A CA 1
ATOM 814 C C . TYR A 1 109 ? 48.929 50.044 69.186 1.00 12.88 109 TYR A C 1
ATOM 815 O O . TYR A 1 109 ? 48.877 50.414 68.014 1.00 10.83 109 TYR A O 1
ATOM 824 N N . THR A 1 110 ? 48.943 48.766 69.551 1.00 13.75 110 THR A N 1
ATOM 825 C CA . THR A 1 110 ? 48.904 47.674 68.582 1.00 15.18 110 THR A CA 1
ATOM 826 C C . THR A 1 110 ? 50.051 47.846 67.580 1.00 16.48 110 THR A C 1
ATOM 827 O O . THR A 1 110 ? 51.222 47.660 67.934 1.00 15.74 110 THR A O 1
ATOM 839 N N . THR A 1 112 ? 51.436 50.452 66.429 1.00 16.70 112 THR A N 1
ATOM 840 C CA . THR A 1 112 ? 52.412 51.445 66.832 1.00 16.10 112 THR A CA 1
ATOM 841 C C . THR A 1 112 ? 52.955 51.289 68.253 1.00 16.52 112 THR A C 1
ATOM 842 O O . THR A 1 112 ? 53.463 52.250 68.828 1.00 17.69 112 THR A O 1
ATOM 846 N N . ASP A 1 113 ? 52.848 50.087 68.820 1.00 15.48 113 ASP A N 1
ATOM 847 C CA . ASP A 1 113 ? 53.381 49.833 70.162 1.00 15.21 113 ASP A CA 1
ATOM 848 C C . ASP A 1 113 ? 53.778 48.383 70.412 1.00 14.92 113 ASP A C 1
ATOM 849 O O . ASP A 1 113 ? 54.612 48.109 71.267 1.00 15.04 113 ASP A O 1
ATOM 854 N N . GLY A 1 114 ? 53.178 47.456 69.678 1.00 16.06 114 GLY A N 1
ATOM 855 C CA . GLY A 1 114 ? 53.530 46.059 69.855 1.00 16.92 114 GLY A CA 1
ATOM 856 C C . GLY A 1 114 ? 54.841 45.724 69.160 1.00 17.21 114 GLY A C 1
ATOM 857 O O . GLY A 1 114 ? 55.177 46.319 68.135 1.00 17.41 114 GLY A O 1
ATOM 858 N N . VAL A 1 115 ? 55.586 44.775 69.720 1.00 17.99 115 VAL A N 1
ATOM 859 C CA . VAL A 1 115 ? 56.858 44.356 69.140 1.00 18.12 115 VAL A CA 1
ATOM 860 C C . VAL A 1 115 ? 56.881 42.837 69.003 1.00 18.56 115 VAL A C 1
ATOM 861 O O . VAL A 1 115 ? 56.816 42.110 69.995 1.00 17.28 115 VAL A O 1
ATOM 865 N N . VAL A 1 116 ? 56.963 42.369 67.764 1.00 20.13 116 VAL A N 1
ATOM 866 C CA . VAL A 1 116 ? 56.989 40.939 67.481 1.00 22.19 116 VAL A CA 1
ATOM 867 C C . VAL A 1 116 ? 58.370 40.372 67.776 1.00 24.34 116 VAL A C 1
ATOM 868 O O . VAL A 1 116 ? 59.378 41.005 67.482 1.00 23.22 116 VAL A O 1
ATOM 872 N N . GLN A 1 117 ? 58.428 39.180 68.353 1.00 29.52 117 GLN A N 1
ATOM 873 C CA . GLN A 1 117 ? 59.720 38.573 68.650 1.00 35.49 117 GLN A CA 1
ATOM 874 C C . GLN A 1 117 ? 60.216 37.702 67.494 1.00 37.96 117 GLN A C 1
ATOM 875 O O . GLN A 1 117 ? 59.634 37.714 66.412 1.00 38.31 117 GLN A O 1
ATOM 881 N N . LEU A 1 118 ? 61.302 36.968 67.714 1.00 42.05 118 LEU A N 1
ATOM 882 C CA . LEU A 1 118 ? 61.843 36.092 66.673 1.00 45.04 118 LEU A CA 1
ATOM 883 C C . LEU A 1 118 ? 61.959 34.656 67.169 1.00 47.05 118 LEU A C 1
ATOM 884 O O . LEU A 1 118 ? 61.668 34.426 68.366 1.00 48.07 118 LEU A O 1
ATOM 897 N N . LYS B 1 2 ? 27.384 64.395 72.332 1.00 34.21 2 LYS B N 1
ATOM 898 C CA . LYS B 1 2 ? 27.109 63.469 73.419 1.00 30.25 2 LYS B CA 1
ATOM 899 C C . LYS B 1 2 ? 28.379 63.149 74.187 1.00 26.92 2 LYS B C 1
ATOM 900 O O . LYS B 1 2 ? 29.477 63.173 73.638 1.00 25.87 2 LYS B O 1
ATOM 906 N N . ASN B 1 3 ? 28.223 62.847 75.466 1.00 23.54 3 ASN B N 1
ATOM 907 C CA . ASN B 1 3 ? 29.365 62.507 76.298 1.00 21.38 3 ASN B CA 1
ATOM 908 C C . ASN B 1 3 ? 29.607 61.003 76.313 1.00 20.93 3 ASN B C 1
ATOM 909 O O . ASN B 1 3 ? 30.288 60.491 77.196 1.00 22.43 3 ASN B O 1
ATOM 914 N N . TYR B 1 4 ? 29.057 60.295 75.333 1.00 19.63 4 TYR B N 1
ATOM 915 C CA . TYR B 1 4 ? 29.228 58.850 75.271 1.00 18.54 4 TYR B CA 1
ATOM 916 C C . TYR B 1 4 ? 29.003 58.306 73.859 1.00 19.08 4 TYR B C 1
ATOM 917 O O . TYR B 1 4 ? 28.443 58.990 72.999 1.00 18.76 4 TYR B O 1
ATOM 926 N N . GLN B 1 5 ? 29.447 57.068 73.647 1.00 18.15 5 GLN B N 1
ATOM 927 C CA . GLN B 1 5 ? 29.285 56.342 72.388 1.00 18.81 5 GLN B CA 1
ATOM 928 C C . GLN B 1 5 ? 29.004 54.898 72.786 1.00 18.69 5 GLN B C 1
ATOM 929 O O . GLN B 1 5 ? 29.571 54.390 73.757 1.00 18.07 5 GLN B O 1
ATOM 935 N N . LYS B 1 6 ? 28.135 54.242 72.032 1.00 17.75 6 LYS B N 1
ATOM 936 C CA . LYS B 1 6 ? 27.758 52.868 72.321 1.00 18.91 6 LYS B CA 1
ATOM 937 C C . LYS B 1 6 ? 27.758 52.002 71.072 1.00 18.26 6 LYS B C 1
ATOM 938 O O . LYS B 1 6 ? 27.595 52.497 69.961 1.00 18.32 6 LYS B O 1
ATOM 952 N N . SER B 1 8 ? 27.214 47.455 69.901 1.00 20.68 8 SER B N 1
ATOM 953 C CA . SER B 1 8 ? 26.935 46.102 70.341 1.00 20.62 8 SER B CA 1
ATOM 954 C C . SER B 1 8 ? 27.855 45.138 69.627 1.00 20.33 8 SER B C 1
ATOM 955 O O . SER B 1 8 ? 28.154 45.313 68.450 1.00 21.52 8 SER B O 1
ATOM 958 N N . VAL B 1 9 ? 28.306 44.123 70.351 1.00 22.30 9 VAL B N 1
ATOM 959 C CA . VAL B 1 9 ? 29.203 43.122 69.798 1.00 22.56 9 VAL B CA 1
ATOM 960 C C . VAL B 1 9 ? 28.580 41.740 69.910 1.00 22.97 9 VAL B C 1
ATOM 961 O O . VAL B 1 9 ? 28.120 41.353 70.981 1.00 22.10 9 VAL B O 1
ATOM 965 N N . ALA B 1 10 ? 28.559 41.005 68.802 1.00 25.30 10 ALA B N 1
ATOM 966 C CA . ALA B 1 10 ? 28.006 39.652 68.784 1.00 27.26 10 ALA B CA 1
ATOM 967 C C . ALA B 1 10 ? 28.784 38.777 69.772 1.00 28.43 10 ALA B C 1
ATOM 968 O O . ALA B 1 10 ? 29.952 39.045 70.059 1.00 26.52 10 ALA B O 1
ATOM 970 N N . GLN B 1 11 ? 28.130 37.732 70.274 1.00 29.54 11 GLN B N 1
ATOM 971 C CA . GLN B 1 11 ? 28.729 36.813 71.244 1.00 32.56 11 GLN B CA 1
ATOM 972 C C . GLN B 1 11 ? 30.100 36.265 70.849 1.00 32.51 11 GLN B C 1
ATOM 973 O O . GLN B 1 11 ? 30.996 36.135 71.692 1.00 33.00 11 GLN B O 1
ATOM 979 N N . ASP B 1 12 ? 30.262 35.940 69.572 1.00 32.26 12 ASP B N 1
ATOM 980 C CA . ASP B 1 12 ? 31.523 35.392 69.093 1.00 33.16 12 ASP B CA 1
ATOM 981 C C . ASP B 1 12 ? 32.171 36.269 68.026 1.00 31.50 12 ASP B C 1
ATOM 982 O O . ASP B 1 12 ? 32.778 35.765 67.081 1.00 32.61 12 ASP B O 1
ATOM 987 N N . ALA B 1 13 ? 32.055 37.583 68.177 1.00 28.24 13 ALA B N 1
ATOM 988 C CA . ALA B 1 13 ? 32.660 38.493 67.211 1.00 25.98 13 ALA B CA 1
ATOM 989 C C . ALA B 1 13 ? 34.022 38.974 67.698 1.00 24.28 13 ALA B C 1
ATOM 990 O O . ALA B 1 13 ? 34.228 39.172 68.892 1.00 23.22 13 ALA B O 1
ATOM 992 N N . ARG B 1 14 ? 34.942 39.154 66.754 1.00 23.42 14 ARG B N 1
ATOM 993 C CA . ARG B 1 14 ? 36.293 39.620 67.035 1.00 24.33 14 ARG B CA 1
ATOM 994 C C . ARG B 1 14 ? 36.401 41.047 66.533 1.00 24.80 14 ARG B C 1
ATOM 995 O O . ARG B 1 14 ? 36.327 41.295 65.329 1.00 25.86 14 ARG B O 1
ATOM 1003 N N . VAL B 1 15 ? 36.570 41.986 67.455 1.00 23.62 15 VAL B N 1
ATOM 1004 C CA . VAL B 1 15 ? 36.667 43.386 67.076 1.00 23.85 15 VAL B CA 1
ATOM 1005 C C . VAL B 1 15 ? 37.537 44.179 68.036 1.00 23.24 15 VAL B C 1
ATOM 1006 O O . VAL B 1 15 ? 37.862 43.719 69.130 1.00 22.92 15 VAL B O 1
ATOM 1010 N N . GLU B 1 16 ? 37.912 45.376 67.602 1.00 23.18 16 GLU B N 1
ATOM 1011 C CA . GLU B 1 16 ? 38.707 46.304 68.396 1.00 22.95 16 GLU B CA 1
ATOM 1012 C C . GLU B 1 16 ? 37.795 47.503 68.604 1.00 21.09 16 GLU B C 1
ATOM 1013 O O . GLU B 1 16 ? 37.085 47.908 67.690 1.00 20.86 16 GLU B O 1
ATOM 1019 N N . LEU B 1 17 ? 37.820 48.065 69.802 1.00 19.31 17 LEU B N 1
ATOM 1020 C CA . LEU B 1 17 ? 36.957 49.181 70.143 1.00 18.56 17 LEU B CA 1
ATOM 1021 C C . LEU B 1 17 ? 37.513 50.593 69.996 1.00 17.63 17 LEU B C 1
ATOM 1022 O O . LEU B 1 17 ? 36.746 51.546 69.934 1.00 17.77 17 LEU B O 1
ATOM 1027 N N . HIS B 1 18 ? 38.829 50.744 69.924 1.00 16.09 18 HIS B N 1
ATOM 1028 C CA . HIS B 1 18 ? 39.400 52.086 69.838 1.00 15.48 18 HIS B CA 1
ATOM 1029 C C . HIS B 1 18 ? 38.766 53.007 68.802 1.00 16.79 18 HIS B C 1
ATOM 1030 O O . HIS B 1 18 ? 38.232 54.051 69.162 1.00 16.61 18 HIS B O 1
ATOM 1037 N N . ASP B 1 19 ? 38.817 52.640 67.525 1.00 17.31 19 ASP B N 1
ATOM 1038 C CA . ASP B 1 19 ? 38.240 53.502 66.506 1.00 18.79 19 ASP B CA 1
ATOM 1039 C C . ASP B 1 19 ? 36.713 53.570 66.511 1.00 18.45 19 ASP B C 1
ATOM 1040 O O . ASP B 1 19 ? 36.140 54.644 66.333 1.00 19.93 19 ASP B O 1
ATOM 1045 N N . SER B 1 20 ? 36.055 52.437 66.726 1.00 16.69 20 SER B N 1
ATOM 1046 C CA . SER B 1 20 ? 34.594 52.398 66.742 1.00 16.42 20 SER B CA 1
ATOM 1047 C C . SER B 1 20 ? 33.965 53.213 67.876 1.00 16.30 20 SER B C 1
ATOM 1048 O O . SER B 1 20 ? 32.864 53.755 67.718 1.00 16.31 20 SER B O 1
ATOM 1051 N N . LEU B 1 21 ? 34.647 53.298 69.017 1.00 12.14 21 LEU B N 1
ATOM 1052 C CA . LEU B 1 21 ? 34.119 54.057 70.149 1.00 10.90 21 LEU B CA 1
ATOM 1053 C C . LEU B 1 21 ? 34.900 55.350 70.370 1.00 10.01 21 LEU B C 1
ATOM 1054 O O . LEU B 1 21 ? 34.593 56.121 71.274 1.00 8.61 21 LEU B O 1
ATOM 1059 N N . ALA B 1 22 ? 35.901 55.581 69.528 1.00 10.14 22 ALA B N 1
ATOM 1060 C CA . ALA B 1 22 ? 36.746 56.765 69.633 1.00 10.41 22 ALA B CA 1
ATOM 1061 C C . ALA B 1 22 ? 37.378 56.856 71.022 1.00 9.71 22 ALA B C 1
ATOM 1062 O O . ALA B 1 22 ? 37.317 57.901 71.670 1.00 7.87 22 ALA B O 1
ATOM 1064 N N . LEU B 1 23 ? 37.979 55.758 71.475 1.00 9.24 23 LEU B N 1
ATOM 1065 C CA . LEU B 1 23 ? 38.631 55.739 72.780 1.00 9.73 23 LEU B CA 1
ATOM 1066 C C . LEU B 1 23 ? 39.860 56.643 72.742 1.00 8.38 23 LEU B C 1
ATOM 1067 O O . LEU B 1 23 ? 40.471 56.817 71.696 1.00 10.62 23 LEU B O 1
ATOM 1072 N N . THR B 1 24 ? 40.218 57.226 73.877 1.00 9.86 24 THR B N 1
ATOM 1073 C CA . THR B 1 24 ? 41.394 58.092 73.932 1.00 11.87 24 THR B CA 1
ATOM 1074 C C . THR B 1 24 ? 42.347 57.647 75.037 1.00 11.19 24 THR B C 1
ATOM 1075 O O . THR B 1 24 ? 43.474 58.126 75.127 1.00 11.10 24 THR B O 1
ATOM 1079 N N . GLY B 1 25 ? 41.893 56.720 75.873 1.00 11.97 25 GLY B N 1
ATOM 1080 C CA . GLY B 1 25 ? 42.730 56.259 76.966 1.00 10.56 25 GLY B CA 1
ATOM 1081 C C . GLY B 1 25 ? 43.122 54.803 76.890 1.00 10.55 25 GLY B C 1
ATOM 1082 O O . GLY B 1 25 ? 43.881 54.312 77.727 1.00 10.52 25 GLY B O 1
ATOM 1083 N N . ALA B 1 26 ? 42.616 54.102 75.888 1.00 9.88 26 ALA B N 1
ATOM 1084 C CA . ALA B 1 26 ? 42.936 52.695 75.754 1.00 10.08 26 ALA B CA 1
ATOM 1085 C C . ALA B 1 26 ? 42.470 52.109 74.437 1.00 10.55 26 ALA B C 1
ATOM 1086 O O . ALA B 1 26 ? 41.827 52.773 73.626 1.00 8.23 26 ALA B O 1
ATOM 1088 N N . GLU B 1 27 ? 42.835 50.853 74.231 1.00 12.18 27 GLU B N 1
ATOM 1089 C CA . GLU B 1 27 ? 42.390 50.094 73.078 1.00 13.70 27 GLU B CA 1
ATOM 1090 C C . GLU B 1 27 ? 41.882 48.836 73.749 1.00 13.86 27 GLU B C 1
ATOM 1091 O O . GLU B 1 27 ? 42.515 48.332 74.685 1.00 14.85 27 GLU B O 1
ATOM 1097 N N . VAL B 1 28 ? 40.731 48.352 73.301 1.00 14.91 28 VAL B N 1
ATOM 1098 C CA . VAL B 1 28 ? 40.140 47.145 73.861 1.00 14.98 28 VAL B CA 1
ATOM 1099 C C . VAL B 1 28 ? 39.838 46.191 72.723 1.00 17.21 28 VAL B C 1
ATOM 1100 O O . VAL B 1 28 ? 39.108 46.531 71.794 1.00 16.63 28 VAL B O 1
ATOM 1104 N N . SER B 1 29 ? 40.409 44.998 72.783 1.00 17.56 29 SER B N 1
ATOM 1105 C CA . SER B 1 29 ? 40.152 44.019 71.748 1.00 19.13 29 SER B CA 1
ATOM 1106 C C . SER B 1 29 ? 39.451 42.803 72.336 1.00 18.91 29 SER B C 1
ATOM 1107 O O . SER B 1 29 ? 39.834 42.291 73.385 1.00 17.97 29 SER B O 1
ATOM 1110 N N . ILE B 1 30 ? 38.396 42.366 71.659 1.00 18.45 30 ILE B N 1
ATOM 1111 C CA . ILE B 1 30 ? 37.632 41.211 72.088 1.00 17.80 30 ILE B CA 1
ATOM 1112 C C . ILE B 1 30 ? 37.970 40.110 71.094 1.00 18.58 30 ILE B C 1
ATOM 1113 O O . ILE B 1 30 ? 37.795 40.283 69.891 1.00 18.49 30 ILE B O 1
ATOM 1118 N N . ASN B 1 31 ? 38.454 38.979 71.585 1.00 19.04 31 ASN B N 1
ATOM 1119 C CA . ASN B 1 31 ? 38.821 37.901 70.681 1.00 21.78 31 ASN B CA 1
ATOM 1120 C C . ASN B 1 31 ? 38.558 36.538 71.301 1.00 21.20 31 ASN B C 1
ATOM 1121 O O . ASN B 1 31 ? 38.192 36.432 72.468 1.00 18.87 31 ASN B O 1
ATOM 1126 N N . HIS B 1 32 ? 38.710 35.499 70.495 1.00 22.44 32 HIS B N 1
ATOM 1127 C CA . HIS B 1 32 ? 38.539 34.139 70.970 1.00 24.92 32 HIS B CA 1
ATOM 1128 C C . HIS B 1 32 ? 39.134 33.174 69.966 1.00 24.08 32 HIS B C 1
ATOM 1129 O O . HIS B 1 32 ? 39.123 33.406 68.750 1.00 20.28 32 HIS B O 1
ATOM 1136 N N . LEU B 1 33 ? 39.699 32.101 70.497 1.00 23.09 33 LEU B N 1
ATOM 1137 C CA . LEU B 1 33 ? 40.346 31.108 69.668 1.00 22.79 33 LEU B CA 1
ATOM 1138 C C . LEU B 1 33 ? 39.644 29.774 69.809 1.00 22.61 33 LEU B C 1
ATOM 1139 O O . LEU B 1 33 ? 39.231 29.395 70.907 1.00 23.21 33 LEU B O 1
ATOM 1144 N N . PRO B 1 34 ? 39.482 29.049 68.695 1.00 22.72 34 PRO B N 1
ATOM 1145 C CA . PRO B 1 34 ? 38.822 27.742 68.760 1.00 23.14 34 PRO B CA 1
ATOM 1146 C C . PRO B 1 34 ? 39.785 26.759 69.423 1.00 22.57 34 PRO B C 1
ATOM 1147 O O . PRO B 1 34 ? 40.986 27.026 69.520 1.00 21.78 34 PRO B O 1
ATOM 1151 N N . ALA B 1 35 ? 39.259 25.628 69.878 1.00 22.29 35 ALA B N 1
ATOM 1152 C CA . ALA B 1 35 ? 40.073 24.615 70.536 1.00 22.17 35 ALA B CA 1
ATOM 1153 C C . ALA B 1 35 ? 41.314 24.266 69.725 1.00 22.70 35 ALA B C 1
ATOM 1154 O O . ALA B 1 35 ? 41.245 24.126 68.503 1.00 23.26 35 ALA B O 1
ATOM 1156 N N . GLY B 1 36 ? 42.452 24.145 70.407 1.00 23.59 36 GLY B N 1
ATOM 1157 C CA . GLY B 1 36 ? 43.690 23.794 69.729 1.00 23.94 36 GLY B CA 1
ATOM 1158 C C . GLY B 1 36 ? 44.366 24.897 68.935 1.00 24.53 36 GLY B C 1
ATOM 1159 O O . GLY B 1 36 ? 45.396 24.671 68.296 1.00 25.27 36 GLY B O 1
ATOM 1160 N N . ALA B 1 37 ? 43.798 26.095 68.962 1.00 23.25 37 ALA B N 1
ATOM 1161 C CA . ALA B 1 37 ? 44.389 27.204 68.225 1.00 22.83 37 ALA B CA 1
ATOM 1162 C C . ALA B 1 37 ? 45.019 28.221 69.173 1.00 22.82 37 ALA B C 1
ATOM 1163 O O . ALA B 1 37 ? 44.817 28.166 70.389 1.00 23.66 37 ALA B O 1
ATOM 1165 N N . GLY B 1 38 ? 45.788 29.146 68.611 1.00 21.87 38 GLY B N 1
ATOM 1166 C CA . GLY B 1 38 ? 46.427 30.163 69.425 1.00 22.23 38 GLY B CA 1
ATOM 1167 C C . GLY B 1 38 ? 47.059 31.245 68.573 1.00 21.53 38 GLY B C 1
ATOM 1168 O O . GLY B 1 38 ? 47.219 31.070 67.364 1.00 20.96 38 GLY B O 1
ATOM 1169 N N . VAL B 1 39 ? 47.415 32.364 69.196 1.00 20.70 39 VAL B N 1
ATOM 1170 C CA . VAL B 1 39 ? 48.052 33.452 68.474 1.00 22.04 39 VAL B CA 1
ATOM 1171 C C . VAL B 1 39 ? 49.333 32.876 67.895 1.00 21.55 39 VAL B C 1
ATOM 1172 O O . VAL B 1 39 ? 50.155 32.330 68.623 1.00 21.11 39 VAL B O 1
ATOM 1176 N N . PRO B 1 40 ? 49.505 32.975 66.568 1.00 21.96 40 PRO B N 1
ATOM 1177 C CA . PRO B 1 40 ? 50.681 32.457 65.858 1.00 22.49 40 PRO B CA 1
ATOM 1178 C C . PRO B 1 40 ? 52.015 33.172 66.087 1.00 21.85 40 PRO B C 1
ATOM 1179 O O . PRO B 1 40 ? 53.010 32.860 65.431 1.00 24.33 40 PRO B O 1
ATOM 1183 N N . PHE B 1 41 ? 52.056 34.120 67.013 1.00 19.63 41 PHE B N 1
ATOM 1184 C CA . PHE B 1 41 ? 53.306 34.826 67.259 1.00 18.63 41 PHE B CA 1
ATOM 1185 C C . PHE B 1 41 ? 53.424 35.299 68.699 1.00 17.41 41 PHE B C 1
ATOM 1186 O O . PHE B 1 41 ? 52.450 35.288 69.445 1.00 18.88 41 PHE B O 1
ATOM 1194 N N . VAL B 1 42 ? 54.633 35.699 69.076 1.00 16.21 42 VAL B N 1
ATOM 1195 C CA . VAL B 1 42 ? 54.923 36.190 70.413 1.00 15.57 42 VAL B CA 1
ATOM 1196 C C . VAL B 1 42 ? 55.201 37.679 70.331 1.00 15.06 42 VAL B C 1
ATOM 1197 O O . VAL B 1 42 ? 55.815 38.141 69.371 1.00 14.93 42 VAL B O 1
ATOM 1201 N N . HIS B 1 43 ? 54.746 38.442 71.319 1.00 13.30 43 HIS B N 1
ATOM 1202 C CA . HIS B 1 43 ? 55.022 39.870 71.275 1.00 12.55 43 HIS B CA 1
ATOM 1203 C C . HIS B 1 43 ? 55.085 40.534 72.636 1.00 12.72 43 HIS B C 1
ATOM 1204 O O . HIS B 1 43 ? 54.595 40.015 73.638 1.00 11.36 43 HIS B O 1
ATOM 1211 N N . SER B 1 44 ? 55.715 41.698 72.643 1.00 12.84 44 SER B N 1
ATOM 1212 C CA . SER B 1 44 ? 55.843 42.507 73.830 1.00 12.44 44 SER B CA 1
ATOM 1213 C C . SER B 1 44 ? 55.389 43.898 73.411 1.00 11.95 44 SER B C 1
ATOM 1214 O O . SER B 1 44 ? 54.935 44.092 72.279 1.00 11.88 44 SER B O 1
ATOM 1217 N N . HIS B 1 45 ? 55.524 44.860 74.311 1.00 13.08 45 HIS B N 1
ATOM 1218 C CA . HIS B 1 45 ? 55.109 46.231 74.039 1.00 13.60 45 HIS B CA 1
ATOM 1219 C C . HIS B 1 45 ? 56.186 47.233 74.416 1.00 15.20 45 HIS B C 1
ATOM 1220 O O . HIS B 1 45 ? 56.994 46.983 75.312 1.00 13.04 45 HIS B O 1
ATOM 1227 N N . LYS B 1 46 ? 56.185 48.373 73.733 1.00 15.28 46 LYS B N 1
ATOM 1228 C CA . LYS B 1 46 ? 57.174 49.402 74.006 1.00 17.72 46 LYS B CA 1
ATOM 1229 C C . LYS B 1 46 ? 56.824 50.212 75.244 1.00 17.32 46 LYS B C 1
ATOM 1230 O O . LYS B 1 46 ? 57.682 50.442 76.093 1.00 19.30 46 LYS B O 1
ATOM 1236 N N . GLN B 1 47 ? 55.572 50.641 75.355 1.00 17.04 47 GLN B N 1
ATOM 1237 C CA . GLN B 1 47 ? 55.175 51.434 76.510 1.00 18.67 47 GLN B CA 1
ATOM 1238 C C . GLN B 1 47 ? 53.780 51.139 77.061 1.00 17.35 47 GLN B C 1
ATOM 1239 O O . GLN B 1 47 ? 53.364 51.739 78.053 1.00 18.36 47 GLN B O 1
ATOM 1245 N N . ASN B 1 48 ? 53.057 50.222 76.431 1.00 14.84 48 ASN B N 1
ATOM 1246 C CA . ASN B 1 48 ? 51.719 49.889 76.900 1.00 12.84 48 ASN B CA 1
ATOM 1247 C C . ASN B 1 48 ? 51.627 48.684 77.821 1.00 11.06 48 ASN B C 1
ATOM 1248 O O . ASN B 1 48 ? 52.160 47.613 77.534 1.00 10.83 48 ASN B O 1
ATOM 1253 N N . GLU B 1 49 ? 50.934 48.884 78.932 1.00 10.14 49 GLU B N 1
ATOM 1254 C CA . GLU B 1 49 ? 50.673 47.830 79.894 1.00 9.74 49 GLU B CA 1
ATOM 1255 C C . GLU B 1 49 ? 49.486 47.100 79.268 1.00 9.10 49 GLU B C 1
ATOM 1256 O O . GLU B 1 49 ? 48.695 47.704 78.557 1.00 8.83 49 GLU B O 1
ATOM 1262 N N . GLU B 1 50 ? 49.370 45.806 79.506 1.00 10.13 50 GLU B N 1
ATOM 1263 C CA . GLU B 1 50 ? 48.265 45.061 78.939 1.00 11.51 50 GLU B CA 1
ATOM 1264 C C . GLU B 1 50 ? 47.538 44.281 80.028 1.00 12.55 50 GLU B C 1
ATOM 1265 O O . GLU B 1 50 ? 48.166 43.662 80.899 1.00 12.81 50 GLU B O 1
ATOM 1271 N N . ILE B 1 51 ? 46.210 44.345 79.996 1.00 11.39 51 ILE B N 1
ATOM 1272 C CA . ILE B 1 51 ? 45.379 43.656 80.978 1.00 12.06 51 ILE B CA 1
ATOM 1273 C C . ILE B 1 51 ? 44.528 42.627 80.244 1.00 14.07 51 ILE B C 1
ATOM 1274 O O . ILE B 1 51 ? 43.776 42.960 79.325 1.00 14.51 51 ILE B O 1
ATOM 1279 N N . TYR B 1 52 ? 44.661 41.372 80.641 1.00 12.51 52 TYR B N 1
ATOM 1280 C CA . TYR B 1 52 ? 43.902 40.309 80.009 1.00 13.74 52 TYR B CA 1
ATOM 1281 C C . TYR B 1 52 ? 42.793 39.818 80.932 1.00 13.81 52 TYR B C 1
ATOM 1282 O O . TYR B 1 52 ? 42.982 39.658 82.139 1.00 14.18 52 TYR B O 1
ATOM 1291 N N . GLY B 1 53 ? 41.621 39.609 80.354 1.00 12.54 53 GLY B N 1
ATOM 1292 C CA . GLY B 1 53 ? 40.494 39.112 81.115 1.00 14.51 53 GLY B CA 1
ATOM 1293 C C . GLY B 1 53 ? 39.896 37.956 80.336 1.00 14.35 53 GLY B C 1
ATOM 1294 O O . GLY B 1 53 ? 39.469 38.141 79.195 1.00 14.23 53 GLY B O 1
ATOM 1295 N N . ILE B 1 54 ? 39.885 36.764 80.924 1.00 13.24 54 ILE B N 1
ATOM 1296 C CA . ILE B 1 54 ? 39.314 35.610 80.244 1.00 14.65 54 ILE B CA 1
ATOM 1297 C C . ILE B 1 54 ? 37.823 35.580 80.529 1.00 14.73 54 ILE B C 1
ATOM 1298 O O . ILE B 1 54 ? 37.395 35.413 81.667 1.00 14.94 54 ILE B O 1
ATOM 1303 N N . LEU B 1 55 ? 37.034 35.773 79.482 1.00 16.88 55 LEU B N 1
ATOM 1304 C CA . LEU B 1 55 ? 35.582 35.792 79.611 1.00 18.62 55 LEU B CA 1
ATOM 1305 C C . LEU B 1 55 ? 34.937 34.419 79.557 1.00 17.86 55 LEU B C 1
ATOM 1306 O O . LEU B 1 55 ? 33.898 34.195 80.173 1.00 17.58 55 LEU B O 1
ATOM 1311 N N . SER B 1 56 ? 35.549 33.497 78.825 1.00 16.73 56 SER B N 1
ATOM 1312 C CA . SER B 1 56 ? 34.978 32.168 78.704 1.00 16.84 56 SER B CA 1
ATOM 1313 C C . SER B 1 56 ? 35.999 31.120 78.294 1.00 17.39 56 SER B C 1
ATOM 1314 O O . SER B 1 56 ? 37.109 31.441 77.856 1.00 16.66 56 SER B O 1
ATOM 1317 N N . GLY B 1 57 ? 35.600 29.861 78.428 1.00 16.23 57 GLY B N 1
ATOM 1318 C CA . GLY B 1 57 ? 36.472 28.768 78.056 1.00 17.42 57 GLY B CA 1
ATOM 1319 C C . GLY B 1 57 ? 37.693 28.633 78.940 1.00 18.37 57 GLY B C 1
ATOM 1320 O O . GLY B 1 57 ? 37.688 29.013 80.112 1.00 18.15 57 GLY B O 1
ATOM 1321 N N . LYS B 1 58 ? 38.755 28.092 78.361 1.00 19.56 58 LYS B N 1
ATOM 1322 C CA . LYS B 1 58 ? 39.991 27.884 79.090 1.00 19.99 58 LYS B CA 1
ATOM 1323 C C . LYS B 1 58 ? 41.143 27.739 78.115 1.00 17.66 58 LYS B C 1
ATOM 1324 O O . LYS B 1 58 ? 40.934 27.502 76.933 1.00 16.15 58 LYS B O 1
ATOM 1330 N N . GLY B 1 59 ? 42.361 27.885 78.622 1.00 17.53 59 GLY B N 1
ATOM 1331 C CA . GLY B 1 59 ? 43.529 27.771 77.772 1.00 18.03 59 GLY B CA 1
ATOM 1332 C C . GLY B 1 59 ? 44.819 28.045 78.514 1.00 18.64 59 GLY B C 1
ATOM 1333 O O . GLY B 1 59 ? 44.943 27.762 79.701 1.00 18.38 59 GLY B O 1
ATOM 1334 N N . PHE B 1 60 ? 45.782 28.621 77.807 1.00 19.34 60 PHE B N 1
ATOM 1335 C CA . PHE B 1 60 ? 47.079 28.921 78.387 1.00 19.78 60 PHE B CA 1
ATOM 1336 C C . PHE B 1 60 ? 47.645 30.204 77.799 1.00 18.81 60 PHE B C 1
ATOM 1337 O O . PHE B 1 60 ? 47.238 30.649 76.726 1.00 18.62 60 PHE B O 1
ATOM 1345 N N . ILE B 1 61 ? 48.586 30.797 78.516 1.00 16.66 61 ILE B N 1
ATOM 1346 C CA . ILE B 1 61 ? 49.273 31.971 78.013 1.00 16.80 61 ILE B CA 1
ATOM 1347 C C . ILE B 1 61 ? 50.726 31.803 78.438 1.00 16.34 61 ILE B C 1
ATOM 1348 O O . ILE B 1 61 ? 51.020 31.521 79.600 1.00 16.53 61 ILE B O 1
ATOM 1353 N N . THR B 1 62 ? 51.635 31.929 77.483 1.00 15.57 62 THR B N 1
ATOM 1354 C CA . THR B 1 62 ? 53.047 31.793 77.794 1.00 15.43 62 THR B CA 1
ATOM 1355 C C . THR B 1 62 ? 53.653 33.182 77.922 1.00 14.53 62 THR B C 1
ATOM 1356 O O . THR B 1 62 ? 53.592 33.989 76.994 1.00 12.99 62 THR B O 1
ATOM 1360 N N . ILE B 1 63 ? 54.218 33.462 79.090 1.00 13.80 63 ILE B N 1
ATOM 1361 C CA . ILE B 1 63 ? 54.838 34.754 79.344 1.00 14.16 63 ILE B CA 1
ATOM 1362 C C . ILE B 1 63 ? 56.306 34.536 79.693 1.00 13.98 63 ILE B C 1
ATOM 1363 O O . ILE B 1 63 ? 56.629 33.929 80.706 1.00 13.66 63 ILE B O 1
ATOM 1368 N N . ASP B 1 64 ? 57.190 35.026 78.833 1.00 15.70 64 ASP B N 1
ATOM 1369 C CA . ASP B 1 64 ? 58.628 34.876 79.032 1.00 17.64 64 ASP B CA 1
ATOM 1370 C C . ASP B 1 64 ? 59.033 33.415 79.304 1.00 17.65 64 ASP B C 1
ATOM 1371 O O . ASP B 1 64 ? 59.717 33.125 80.286 1.00 16.01 64 ASP B O 1
ATOM 1376 N N . GLY B 1 65 ? 58.598 32.504 78.435 1.00 19.15 65 GLY B N 1
ATOM 1377 C CA . GLY B 1 65 ? 58.939 31.095 78.582 1.00 20.28 65 GLY B CA 1
ATOM 1378 C C . GLY B 1 65 ? 58.105 30.308 79.579 1.00 21.90 65 GLY B C 1
ATOM 1379 O O . GLY B 1 65 ? 58.140 29.076 79.597 1.00 21.81 65 GLY B O 1
ATOM 1380 N N . GLU B 1 66 ? 57.349 31.008 80.416 1.00 22.88 66 GLU B N 1
ATOM 1381 C CA . GLU B 1 66 ? 56.518 30.332 81.406 1.00 25.41 66 GLU B CA 1
ATOM 1382 C C . GLU B 1 66 ? 55.060 30.284 80.964 1.00 25.42 66 GLU B C 1
ATOM 1383 O O . GLU B 1 66 ? 54.454 31.320 80.698 1.00 24.82 66 GLU B O 1
ATOM 1389 N N . LYS B 1 67 ? 54.485 29.089 80.888 1.00 26.44 67 LYS B N 1
ATOM 1390 C CA . LYS B 1 67 ? 53.097 29.003 80.468 1.00 27.67 67 LYS B CA 1
ATOM 1391 C C . LYS B 1 67 ? 52.163 28.901 81.663 1.00 26.63 67 LYS B C 1
ATOM 1392 O O . LYS B 1 67 ? 52.351 28.070 82.558 1.00 26.26 67 LYS B O 1
ATOM 1398 N N . ILE B 1 68 ? 51.164 29.775 81.673 1.00 24.52 68 ILE B N 1
ATOM 1399 C CA . ILE B 1 68 ? 50.196 29.837 82.756 1.00 23.70 68 ILE B CA 1
ATOM 1400 C C . ILE B 1 68 ? 48.839 29.344 82.291 1.00 24.18 68 ILE B C 1
ATOM 1401 O O . ILE B 1 68 ? 48.357 29.732 81.226 1.00 24.21 68 ILE B O 1
ATOM 1406 N N . GLU B 1 69 ? 48.217 28.491 83.094 1.00 23.82 69 GLU B N 1
ATOM 1407 C CA . GLU B 1 69 ? 46.905 27.974 82.746 1.00 25.04 69 GLU B CA 1
ATOM 1408 C C . GLU B 1 69 ? 45.876 29.078 82.936 1.00 22.90 69 GLU B C 1
ATOM 1409 O O . GLU B 1 69 ? 45.975 29.880 83.861 1.00 22.27 69 GLU B O 1
ATOM 1415 N N . LEU B 1 70 ? 44.885 29.104 82.056 1.00 20.57 70 LEU B N 1
ATOM 1416 C CA . LEU B 1 70 ? 43.836 30.109 82.104 1.00 19.69 70 LEU B CA 1
ATOM 1417 C C . LEU B 1 70 ? 42.441 29.499 82.057 1.00 19.71 70 LEU B C 1
ATOM 1418 O O . LEU B 1 70 ? 42.221 28.460 81.426 1.00 18.83 70 LEU B O 1
ATOM 1423 N N . GLN B 1 71 ? 41.502 30.160 82.724 1.00 18.32 71 GLN B N 1
ATOM 1424 C CA . GLN B 1 71 ? 40.107 29.741 82.719 1.00 19.92 71 GLN B CA 1
ATOM 1425 C C . GLN B 1 71 ? 39.236 30.971 82.939 1.00 18.22 71 GLN B C 1
ATOM 1426 O O . GLN B 1 71 ? 39.716 32.001 83.413 1.00 18.92 71 GLN B O 1
ATOM 1432 N N . ALA B 1 72 ? 37.963 30.861 82.581 1.00 16.33 72 ALA B N 1
ATOM 1433 C CA . ALA B 1 72 ? 37.028 31.963 82.753 1.00 15.74 72 ALA B CA 1
ATOM 1434 C C . ALA B 1 72 ? 37.191 32.555 84.153 1.00 14.39 72 ALA B C 1
ATOM 1435 O O . ALA B 1 72 ? 37.295 31.826 85.139 1.00 13.51 72 ALA B O 1
ATOM 1437 N N . GLY B 1 73 ? 37.232 33.881 84.234 1.00 13.79 73 GLY B N 1
ATOM 1438 C CA . GLY B 1 73 ? 37.375 34.535 85.521 1.00 10.64 73 GLY B CA 1
ATOM 1439 C C . GLY B 1 73 ? 38.798 34.967 85.846 1.00 12.03 73 GLY B C 1
ATOM 1440 O O . GLY B 1 73 ? 39.011 35.710 86.807 1.00 8.70 73 GLY B O 1
ATOM 1441 N N . ASP B 1 74 ? 39.771 34.498 85.066 1.00 12.22 74 ASP B N 1
ATOM 1442 C CA . ASP B 1 74 ? 41.168 34.866 85.296 1.00 13.84 74 ASP B CA 1
ATOM 1443 C C . ASP B 1 74 ? 41.501 36.242 84.711 1.00 12.55 74 ASP B C 1
ATOM 1444 O O . ASP B 1 74 ? 41.083 36.574 83.608 1.00 12.57 74 ASP B O 1
ATOM 1449 N N . TRP B 1 75 ? 42.253 37.037 85.467 1.00 12.83 75 TRP B N 1
ATOM 1450 C CA . TRP B 1 75 ? 42.661 38.366 85.030 1.00 11.39 75 TRP B CA 1
ATOM 1451 C C . TRP B 1 75 ? 44.154 38.531 85.235 1.00 11.20 75 TRP B C 1
ATOM 1452 O O . TRP B 1 75 ? 44.692 38.130 86.267 1.00 12.38 75 TRP B O 1
ATOM 1463 N N . LEU B 1 76 ? 44.826 39.130 84.256 1.00 12.01 76 LEU B N 1
ATOM 1464 C CA . LEU B 1 76 ? 46.268 39.311 84.347 1.00 12.96 76 LEU B CA 1
ATOM 1465 C C . LEU B 1 76 ? 46.744 40.675 83.905 1.00 13.10 76 LEU B C 1
ATOM 1466 O O . LEU B 1 76 ? 46.127 41.323 83.064 1.00 15.86 76 LEU B O 1
ATOM 1471 N N . ARG B 1 77 ? 47.849 41.104 84.494 1.00 11.80 77 ARG B N 1
ATOM 1472 C CA . ARG B 1 77 ? 48.481 42.351 84.125 1.00 11.13 77 ARG B CA 1
ATOM 1473 C C . ARG B 1 77 ? 49.786 41.883 83.510 1.00 11.06 77 ARG B C 1
ATOM 1474 O O . ARG B 1 77 ? 50.422 40.967 84.029 1.00 9.75 77 ARG B O 1
ATOM 1482 N N . ILE B 1 78 ? 50.176 42.475 82.393 1.00 10.43 78 ILE B N 1
ATOM 1483 C CA . ILE B 1 78 ? 51.438 42.099 81.789 1.00 10.65 78 ILE B CA 1
ATOM 1484 C C . ILE B 1 78 ? 52.227 43.366 81.526 1.00 10.24 78 ILE B C 1
ATOM 1485 O O . ILE B 1 78 ? 51.740 44.289 80.862 1.00 10.67 78 ILE B O 1
ATOM 1490 N N . ALA B 1 79 ? 53.430 43.429 82.080 1.00 10.11 79 ALA B N 1
ATOM 1491 C CA . ALA B 1 79 ? 54.278 44.595 81.878 1.00 12.35 79 ALA B CA 1
ATOM 1492 C C . ALA B 1 79 ? 54.730 44.611 80.422 1.00 11.39 79 ALA B C 1
ATOM 1493 O O . ALA B 1 79 ? 54.749 43.573 79.758 1.00 10.67 79 ALA B O 1
ATOM 1495 N N . PRO B 1 80 ? 55.093 45.791 79.912 1.00 12.93 80 PRO B N 1
ATOM 1496 C CA . PRO B 1 80 ? 55.552 45.985 78.535 1.00 13.16 80 PRO B CA 1
ATOM 1497 C C . PRO B 1 80 ? 56.590 44.981 78.046 1.00 13.89 80 PRO B C 1
ATOM 1498 O O . PRO B 1 80 ? 56.450 44.433 76.950 1.00 13.73 80 PRO B O 1
ATOM 1502 N N . ASP B 1 81 ? 57.626 44.749 78.851 1.00 14.84 81 ASP B N 1
ATOM 1503 C CA . ASP B 1 81 ? 58.704 43.831 78.481 1.00 15.85 81 ASP B CA 1
ATOM 1504 C C . ASP B 1 81 ? 58.289 42.368 78.389 1.00 15.25 81 ASP B C 1
ATOM 1505 O O . ASP B 1 81 ? 58.986 41.564 77.768 1.00 16.17 81 ASP B O 1
ATOM 1510 N N . GLY B 1 82 ? 57.171 42.009 79.010 1.00 13.34 82 GLY B N 1
ATOM 1511 C CA . GLY B 1 82 ? 56.741 40.623 78.956 1.00 14.23 82 GLY B CA 1
ATOM 1512 C C . GLY B 1 82 ? 56.470 40.124 77.544 1.00 14.51 82 GLY B C 1
ATOM 1513 O O . GLY B 1 82 ? 55.761 40.778 76.775 1.00 12.66 82 GLY B O 1
ATOM 1514 N N . LYS B 1 83 ? 57.055 38.977 77.197 1.00 13.98 83 LYS B N 1
ATOM 1515 C CA . LYS B 1 83 ? 56.853 38.357 75.886 1.00 14.20 83 LYS B CA 1
ATOM 1516 C C . LYS B 1 83 ? 55.690 37.395 76.088 1.00 14.29 83 LYS B C 1
ATOM 1517 O O . LYS B 1 83 ? 55.804 36.422 76.836 1.00 14.48 83 LYS B O 1
ATOM 1523 N N . ARG B 1 84 ? 54.578 37.664 75.412 1.00 13.66 84 ARG B N 1
ATOM 1524 C CA . ARG B 1 84 ? 53.372 36.864 75.589 1.00 13.73 84 ARG B CA 1
ATOM 1525 C C . ARG B 1 84 ? 52.827 36.187 74.337 1.00 13.66 84 ARG B C 1
ATOM 1526 O O . ARG B 1 84 ? 53.081 36.614 73.211 1.00 14.61 84 ARG B O 1
ATOM 1534 N N . GLN B 1 85 ? 52.046 35.137 74.562 1.00 13.07 85 GLN B N 1
ATOM 1535 C CA . GLN B 1 85 ? 51.416 34.378 73.495 1.00 13.11 85 GLN B CA 1
ATOM 1536 C C . GLN B 1 85 ? 50.332 33.514 74.130 1.00 13.29 85 GLN B C 1
ATOM 1537 O O . GLN B 1 85 ? 50.623 32.593 74.889 1.00 14.10 85 GLN B O 1
ATOM 1543 N N . ILE B 1 86 ? 49.079 33.822 73.824 1.00 14.44 86 ILE B N 1
ATOM 1544 C CA . ILE B 1 86 ? 47.957 33.080 74.382 1.00 13.61 86 ILE B CA 1
ATOM 1545 C C . ILE B 1 86 ? 47.453 32.032 73.398 1.00 12.96 86 ILE B C 1
ATOM 1546 O O . ILE B 1 86 ? 47.646 32.159 72.193 1.00 10.88 86 ILE B O 1
ATOM 1551 N N . SER B 1 87 ? 46.819 30.991 73.922 1.00 13.41 87 SER B N 1
ATOM 1552 C CA . SER B 1 87 ? 46.267 29.933 73.088 1.00 15.37 87 SER B CA 1
ATOM 1553 C C . SER B 1 87 ? 45.122 29.263 73.827 1.00 15.80 87 SER B C 1
ATOM 1554 O O . SER B 1 87 ? 45.032 29.342 75.053 1.00 14.16 87 SER B O 1
ATOM 1557 N N . ALA B 1 88 ? 44.244 28.612 73.074 1.00 17.28 88 ALA B N 1
ATOM 1558 C CA . ALA B 1 88 ? 43.096 27.933 73.656 1.00 19.50 88 ALA B CA 1
ATOM 1559 C C . ALA B 1 88 ? 43.527 26.564 74.154 1.00 20.56 88 ALA B C 1
ATOM 1560 O O . ALA B 1 88 ? 44.629 26.109 73.862 1.00 20.69 88 ALA B O 1
ATOM 1562 N N . ALA B 1 89 ? 42.659 25.914 74.915 1.00 21.43 89 ALA B N 1
ATOM 1563 C CA . ALA B 1 89 ? 42.962 24.590 75.417 1.00 23.20 89 ALA B CA 1
ATOM 1564 C C . ALA B 1 89 ? 42.770 23.619 74.262 1.00 24.70 89 ALA B C 1
ATOM 1565 O O . ALA B 1 89 ? 42.141 23.940 73.249 1.00 24.32 89 ALA B O 1
ATOM 1567 N N . SER B 1 90 ? 43.325 22.427 74.420 1.00 26.60 90 SER B N 1
ATOM 1568 C CA . SER B 1 90 ? 43.234 21.397 73.399 1.00 27.87 90 SER B CA 1
ATOM 1569 C C . SER B 1 90 ? 41.798 20.917 73.200 1.00 27.66 90 SER B C 1
ATOM 1570 O O . SER B 1 90 ? 41.395 20.572 72.089 1.00 27.99 90 SER B O 1
ATOM 1573 N N . ASP B 1 91 ? 41.028 20.913 74.279 1.00 28.00 91 ASP B N 1
ATOM 1574 C CA . ASP B 1 91 ? 39.652 20.440 74.236 1.00 29.10 91 ASP B CA 1
ATOM 1575 C C . ASP B 1 91 ? 38.636 21.561 74.469 1.00 28.42 91 ASP B C 1
ATOM 1576 O O . ASP B 1 91 ? 37.475 21.299 74.791 1.00 27.45 91 ASP B O 1
ATOM 1581 N N . SER B 1 92 ? 39.063 22.808 74.306 1.00 26.83 92 SER B N 1
ATOM 1582 C CA . SER B 1 92 ? 38.152 23.922 74.529 1.00 23.97 92 SER B CA 1
ATOM 1583 C C . SER B 1 92 ? 38.614 25.258 73.968 1.00 22.17 92 SER B C 1
ATOM 1584 O O . SER B 1 92 ? 39.804 25.571 73.955 1.00 21.57 92 SER B O 1
ATOM 1587 N N . PRO B 1 93 ? 37.663 26.061 73.481 1.00 20.22 93 PRO B N 1
ATOM 1588 C CA . PRO B 1 93 ? 38.009 27.369 72.935 1.00 17.57 93 PRO B CA 1
ATOM 1589 C C . PRO B 1 93 ? 38.217 28.301 74.119 1.00 15.94 93 PRO B C 1
ATOM 1590 O O . PRO B 1 93 ? 38.001 27.913 75.270 1.00 15.86 93 PRO B O 1
ATOM 1594 N N . ILE B 1 94 ? 38.634 29.527 73.839 1.00 14.93 94 ILE B N 1
ATOM 1595 C CA . ILE B 1 94 ? 38.834 30.508 74.894 1.00 12.93 94 ILE B CA 1
ATOM 1596 C C . ILE B 1 94 ? 38.449 31.891 74.371 1.00 12.90 94 ILE B C 1
ATOM 1597 O O . ILE B 1 94 ? 38.771 32.243 73.244 1.00 12.32 94 ILE B O 1
ATOM 1602 N N . GLY B 1 95 ? 37.729 32.648 75.198 1.00 13.68 95 GLY B N 1
ATOM 1603 C CA . GLY B 1 95 ? 37.297 33.989 74.838 1.00 13.22 95 GLY B CA 1
ATOM 1604 C C . GLY B 1 95 ? 37.897 34.959 75.840 1.00 13.45 95 GLY B C 1
ATOM 1605 O O . GLY B 1 95 ? 37.797 34.750 77.051 1.00 11.10 95 GLY B O 1
ATOM 1606 N N . PHE B 1 96 ? 38.507 36.030 75.343 1.00 13.67 96 PHE B N 1
ATOM 1607 C CA . PHE B 1 96 ? 39.165 36.977 76.226 1.00 15.42 96 PHE B CA 1
ATOM 1608 C C . PHE B 1 96 ? 39.204 38.423 75.761 1.00 15.05 96 PHE B C 1
ATOM 1609 O O . PHE B 1 96 ? 39.010 38.725 74.591 1.00 14.01 96 PHE B O 1
ATOM 1617 N N . LEU B 1 97 ? 39.499 39.295 76.716 1.00 16.21 97 LEU B N 1
ATOM 1618 C CA . LEU B 1 97 ? 39.634 40.727 76.493 1.00 18.96 97 LEU B CA 1
ATOM 1619 C C . LEU B 1 97 ? 41.085 41.132 76.692 1.00 18.38 97 LEU B C 1
ATOM 1620 O O . LEU B 1 97 ? 41.762 40.613 77.585 1.00 17.16 97 LEU B O 1
ATOM 1625 N N . CYS B 1 98 ? 41.546 42.066 75.866 1.00 19.40 98 CYS B N 1
ATOM 1626 C CA . CYS B 1 98 ? 42.903 42.604 75.949 1.00 19.46 98 CYS B CA 1
ATOM 1627 C C . CYS B 1 98 ? 42.774 44.114 76.033 1.00 18.05 98 CYS B C 1
ATOM 1628 O O . CYS B 1 98 ? 42.432 44.760 75.036 1.00 16.85 98 CYS B O 1
ATOM 1631 N N . ILE B 1 99 ? 43.038 44.665 77.215 1.00 15.09 99 ILE B N 1
ATOM 1632 C CA . ILE B 1 99 ? 42.969 46.098 77.434 1.00 14.24 99 ILE B CA 1
ATOM 1633 C C . ILE B 1 99 ? 44.386 46.649 77.377 1.00 15.56 99 ILE B C 1
ATOM 1634 O O . ILE B 1 99 ? 45.258 46.278 78.171 1.00 14.43 99 ILE B O 1
ATOM 1639 N N . GLN B 1 100 ? 44.604 47.535 76.416 1.00 14.14 100 GLN B N 1
ATOM 1640 C CA . GLN B 1 100 ? 45.902 48.144 76.211 1.00 12.43 100 GLN B CA 1
ATOM 1641 C C . GLN B 1 100 ? 45.871 49.594 76.714 1.00 12.75 100 GLN B C 1
ATOM 1642 O O . GLN B 1 100 ? 45.034 50.394 76.281 1.00 10.69 100 GLN B O 1
ATOM 1648 N N . VAL B 1 101 ? 46.766 49.918 77.647 1.00 10.01 101 VAL B N 1
ATOM 1649 C CA . VAL B 1 101 ? 46.850 51.262 78.206 1.00 9.43 101 VAL B CA 1
ATOM 1650 C C . VAL B 1 101 ? 48.315 51.648 78.416 1.00 10.93 101 VAL B C 1
ATOM 1651 O O . VAL B 1 101 ? 49.168 50.788 78.648 1.00 10.53 101 VAL B O 1
ATOM 1655 N N . LYS B 1 102 ? 48.608 52.941 78.331 1.00 10.98 102 LYS B N 1
ATOM 1656 C CA . LYS B 1 102 ? 49.974 53.400 78.522 1.00 11.89 102 LYS B CA 1
ATOM 1657 C C . LYS B 1 102 ? 50.387 53.171 79.971 1.00 11.28 102 LYS B C 1
ATOM 1658 O O . LYS B 1 102 ? 49.769 53.697 80.891 1.00 11.93 102 LYS B O 1
ATOM 1664 N N . ALA B 1 103 ? 51.440 52.383 80.158 1.00 12.10 103 ALA B N 1
ATOM 1665 C CA . ALA B 1 103 ? 51.951 52.073 81.488 1.00 13.72 103 ALA B CA 1
ATOM 1666 C C . ALA B 1 103 ? 52.327 53.332 82.266 1.00 13.37 103 ALA B C 1
ATOM 1667 O O . ALA B 1 103 ? 52.938 54.244 81.715 1.00 13.17 103 ALA B O 1
ATOM 1669 N N . GLY B 1 104 ? 51.945 53.371 83.543 1.00 14.28 104 GLY B N 1
ATOM 1670 C CA . GLY B 1 104 ? 52.251 54.506 84.399 1.00 13.69 104 GLY B CA 1
ATOM 1671 C C . GLY B 1 104 ? 51.486 55.783 84.100 1.00 16.06 104 GLY B C 1
ATOM 1672 O O . GLY B 1 104 ? 51.763 56.817 84.703 1.00 17.20 104 GLY B O 1
ATOM 1673 N N . SER B 1 105 ? 50.517 55.726 83.191 1.00 15.03 105 SER B N 1
ATOM 1674 C CA . SER B 1 105 ? 49.759 56.922 82.832 1.00 14.20 105 SER B CA 1
ATOM 1675 C C . SER B 1 105 ? 48.616 57.254 83.797 1.00 14.89 105 SER B C 1
ATOM 1676 O O . SER B 1 105 ? 48.167 58.399 83.873 1.00 13.82 105 SER B O 1
ATOM 1679 N N . LEU B 1 106 ? 48.139 56.257 84.531 1.00 14.77 106 LEU B N 1
ATOM 1680 C CA . LEU B 1 106 ? 47.051 56.491 85.466 1.00 14.67 106 LEU B CA 1
ATOM 1681 C C . LEU B 1 106 ? 47.468 57.335 86.671 1.00 15.46 106 LEU B C 1
ATOM 1682 O O . LEU B 1 106 ? 48.512 57.098 87.284 1.00 15.05 106 LEU B O 1
ATOM 1687 N N . GLU B 1 107 ? 46.653 58.330 87.002 1.00 15.19 107 GLU B N 1
ATOM 1688 C CA . GLU B 1 107 ? 46.931 59.181 88.152 1.00 17.07 107 GLU B CA 1
ATOM 1689 C C . GLU B 1 107 ? 45.833 58.937 89.178 1.00 16.85 107 GLU B C 1
ATOM 1690 O O . GLU B 1 107 ? 45.798 57.874 89.810 1.00 16.74 107 GLU B O 1
ATOM 1696 N N . GLY B 1 108 ? 44.937 59.901 89.352 1.00 15.17 108 GLY B N 1
ATOM 1697 C CA . GLY B 1 108 ? 43.855 59.698 90.296 1.00 16.73 108 GLY B CA 1
ATOM 1698 C C . GLY B 1 108 ? 42.834 58.741 89.699 1.00 16.22 108 GLY B C 1
ATOM 1699 O O . GLY B 1 108 ? 42.774 58.575 88.479 1.00 15.83 108 GLY B O 1
ATOM 1700 N N . TYR B 1 109 ? 42.046 58.096 90.550 1.00 14.52 109 TYR B N 1
ATOM 1701 C CA . TYR B 1 109 ? 41.021 57.175 90.082 1.00 12.81 109 TYR B CA 1
ATOM 1702 C C . TYR B 1 109 ? 40.038 56.882 91.207 1.00 12.86 109 TYR B C 1
ATOM 1703 O O . TYR B 1 109 ? 40.402 56.914 92.385 1.00 11.28 109 TYR B O 1
ATOM 1712 N N . THR B 1 110 ? 38.788 56.618 90.832 1.00 12.61 110 THR B N 1
ATOM 1713 C CA . THR B 1 110 ? 37.723 56.325 91.787 1.00 14.66 110 THR B CA 1
ATOM 1714 C C . THR B 1 110 ? 37.625 57.458 92.805 1.00 15.98 110 THR B C 1
ATOM 1715 O O . THR B 1 110 ? 37.188 58.563 92.469 1.00 16.23 110 THR B O 1
ATOM 1727 N N . THR B 1 112 ? 39.864 59.359 94.009 1.00 16.27 112 THR B N 1
ATOM 1728 C CA . THR B 1 112 ? 40.625 60.534 93.621 1.00 15.89 112 THR B CA 1
ATOM 1729 C C . THR B 1 112 ? 40.368 61.052 92.200 1.00 16.96 112 THR B C 1
ATOM 1730 O O . THR B 1 112 ? 41.199 61.778 91.644 1.00 17.82 112 THR B O 1
ATOM 1734 N N . ASP B 1 113 ? 39.230 60.679 91.609 1.00 15.96 113 ASP B N 1
ATOM 1735 C CA . ASP B 1 113 ? 38.873 61.168 90.274 1.00 15.48 113 ASP B CA 1
ATOM 1736 C C . ASP B 1 113 ? 37.364 61.252 90.014 1.00 14.90 113 ASP B C 1
ATOM 1737 O O . ASP B 1 113 ? 36.915 62.042 89.185 1.00 13.17 113 ASP B O 1
ATOM 1742 N N . GLY B 1 114 ? 36.582 60.441 90.718 1.00 15.62 114 GLY B N 1
ATOM 1743 C CA . GLY B 1 114 ? 35.142 60.483 90.537 1.00 14.99 114 GLY B CA 1
ATOM 1744 C C . GLY B 1 114 ? 34.526 61.684 91.239 1.00 16.20 114 GLY B C 1
ATOM 1745 O O . GLY B 1 114 ? 35.023 62.139 92.273 1.00 15.38 114 GLY B O 1
ATOM 1746 N N . VAL B 1 115 ? 33.443 62.204 90.674 1.00 14.94 115 VAL B N 1
ATOM 1747 C CA . VAL B 1 115 ? 32.750 63.345 91.257 1.00 16.67 115 VAL B CA 1
ATOM 1748 C C . VAL B 1 115 ? 31.266 63.025 91.379 1.00 17.66 115 VAL B C 1
ATOM 1749 O O . VAL B 1 115 ? 30.586 62.804 90.377 1.00 16.35 115 VAL B O 1
ATOM 1753 N N . VAL B 1 116 ? 30.779 62.994 92.615 1.00 18.27 116 VAL B N 1
ATOM 1754 C CA . VAL B 1 116 ? 29.380 62.698 92.882 1.00 20.90 116 VAL B CA 1
ATOM 1755 C C . VAL B 1 116 ? 28.518 63.912 92.584 1.00 23.58 116 VAL B C 1
ATOM 1756 O O . VAL B 1 116 ? 28.887 65.045 92.900 1.00 22.08 116 VAL B O 1
ATOM 1760 N N . GLN B 1 117 ? 27.361 63.667 91.988 1.00 25.10 117 GLN B N 1
ATOM 1761 C CA . GLN B 1 117 ? 26.448 64.746 91.649 1.00 30.71 117 GLN B CA 1
ATOM 1762 C C . GLN B 1 117 ? 25.290 64.798 92.641 1.00 32.91 117 GLN B C 1
ATOM 1763 O O . GLN B 1 117 ? 24.587 63.809 92.829 1.00 32.52 117 GLN B O 1
ATOM 1769 N N . LEU B 1 118 ? 25.097 65.945 93.285 1.00 37.18 118 LEU B N 1
ATOM 1770 C CA . LEU B 1 118 ? 24.000 66.085 94.242 1.00 40.82 118 LEU B CA 1
ATOM 1771 C C . LEU B 1 118 ? 22.653 66.285 93.552 1.00 41.70 118 LEU B C 1
ATOM 1772 O O . LEU B 1 118 ? 22.630 66.324 92.302 1.00 41.95 118 LEU B O 1
ATOM 1785 N N . LYS C 1 2 ? 31.765 22.213 55.938 1.00 40.74 2 LYS C N 1
ATOM 1786 C CA . LYS C 1 2 ? 31.405 23.156 54.892 1.00 35.49 2 LYS C CA 1
ATOM 1787 C C . LYS C 1 2 ? 32.630 23.740 54.198 1.00 30.73 2 LYS C C 1
ATOM 1788 O O . LYS C 1 2 ? 33.683 23.943 54.813 1.00 27.82 2 LYS C O 1
ATOM 1794 N N . ASN C 1 3 ? 32.483 23.982 52.900 1.00 25.63 3 ASN C N 1
ATOM 1795 C CA . ASN C 1 3 ? 33.548 24.545 52.079 1.00 22.77 3 ASN C CA 1
ATOM 1796 C C . ASN C 1 3 ? 33.476 26.065 52.044 1.00 21.49 3 ASN C C 1
ATOM 1797 O O . ASN C 1 3 ? 34.043 26.690 51.146 1.00 21.31 3 ASN C O 1
ATOM 1802 N N . TYR C 1 4 ? 32.786 26.659 53.015 1.00 20.48 4 TYR C N 1
ATOM 1803 C CA . TYR C 1 4 ? 32.653 28.113 53.063 1.00 20.05 4 TYR C CA 1
ATOM 1804 C C . TYR C 1 4 ? 32.312 28.608 54.467 1.00 20.20 4 TYR C C 1
ATOM 1805 O O . TYR C 1 4 ? 31.917 27.829 55.337 1.00 20.30 4 TYR C O 1
ATOM 1814 N N . GLN C 1 5 ? 32.473 29.915 54.663 1.00 18.91 5 GLN C N 1
ATOM 1815 C CA . GLN C 1 5 ? 32.152 30.601 55.912 1.00 19.99 5 GLN C CA 1
ATOM 1816 C C . GLN C 1 5 ? 31.587 31.954 55.496 1.00 19.72 5 GLN C C 1
ATOM 1817 O O . GLN C 1 5 ? 32.048 32.558 54.523 1.00 19.28 5 GLN C O 1
ATOM 1823 N N . LYS C 1 6 ? 30.591 32.423 56.234 1.00 18.94 6 LYS C N 1
ATOM 1824 C CA . LYS C 1 6 ? 29.940 33.688 55.928 1.00 20.13 6 LYS C CA 1
ATOM 1825 C C . LYS C 1 6 ? 29.739 34.549 57.167 1.00 20.49 6 LYS C C 1
ATOM 1826 O O . LYS C 1 6 ? 29.661 34.047 58.284 1.00 20.73 6 LYS C O 1
ATOM 1840 N N . SER C 1 8 ? 28.259 38.888 58.284 1.00 20.65 8 SER C N 1
ATOM 1841 C CA . SER C 1 8 ? 27.702 40.151 57.832 1.00 21.38 8 SER C CA 1
ATOM 1842 C C . SER C 1 8 ? 28.395 41.295 58.543 1.00 22.19 8 SER C C 1
ATOM 1843 O O . SER C 1 8 ? 28.715 41.204 59.730 1.00 22.17 8 SER C O 1
ATOM 1846 N N . VAL C 1 9 ? 28.627 42.373 57.805 1.00 22.21 9 VAL C N 1
ATOM 1847 C CA . VAL C 1 9 ? 29.296 43.536 58.355 1.00 23.34 9 VAL C CA 1
ATOM 1848 C C . VAL C 1 9 ? 28.401 44.757 58.231 1.00 24.62 9 VAL C C 1
ATOM 1849 O O . VAL C 1 9 ? 27.879 45.036 57.153 1.00 25.00 9 VAL C O 1
ATOM 1853 N N . ALA C 1 10 ? 28.223 45.481 59.332 1.00 25.30 10 ALA C N 1
ATOM 1854 C CA . ALA C 1 10 ? 27.398 46.688 59.331 1.00 27.92 10 ALA C CA 1
ATOM 1855 C C . ALA C 1 10 ? 27.981 47.695 58.336 1.00 28.02 10 ALA C C 1
ATOM 1856 O O . ALA C 1 10 ? 29.178 47.675 58.058 1.00 26.30 10 ALA C O 1
ATOM 1858 N N . GLN C 1 11 ? 27.128 48.571 57.817 1.00 29.91 11 GLN C N 1
ATOM 1859 C CA . GLN C 1 11 ? 27.527 49.585 56.839 1.00 32.63 11 GLN C CA 1
ATOM 1860 C C . GLN C 1 11 ? 28.748 50.414 57.243 1.00 33.23 11 GLN C C 1
ATOM 1861 O O . GLN C 1 11 ? 29.608 50.721 56.406 1.00 33.12 11 GLN C O 1
ATOM 1867 N N . ASP C 1 12 ? 28.820 50.786 58.516 1.00 32.36 12 ASP C N 1
ATOM 1868 C CA . ASP C 1 12 ? 29.939 51.585 58.998 1.00 34.07 12 ASP C CA 1
ATOM 1869 C C . ASP C 1 12 ? 30.754 50.868 60.078 1.00 32.37 12 ASP C C 1
ATOM 1870 O O . ASP C 1 12 ? 31.233 51.495 61.024 1.00 32.65 12 ASP C O 1
ATOM 1875 N N . ALA C 1 13 ? 30.923 49.558 59.935 1.00 29.93 13 ALA C N 1
ATOM 1876 C CA . ALA C 1 13 ? 31.690 48.801 60.916 1.00 28.67 13 ALA C CA 1
ATOM 1877 C C . ALA C 1 13 ? 33.130 48.610 60.446 1.00 26.42 13 ALA C C 1
ATOM 1878 O O . ALA C 1 13 ? 33.390 48.454 59.254 1.00 26.26 13 ALA C O 1
ATOM 1880 N N . ARG C 1 14 ? 34.055 48.639 61.398 1.00 25.29 14 ARG C N 1
ATOM 1881 C CA . ARG C 1 14 ? 35.479 48.463 61.131 1.00 25.32 14 ARG C CA 1
ATOM 1882 C C . ARG C 1 14 ? 35.878 47.093 61.650 1.00 25.07 14 ARG C C 1
ATOM 1883 O O . ARG C 1 14 ? 35.848 46.847 62.858 1.00 25.26 14 ARG C O 1
ATOM 1891 N N . VAL C 1 15 ? 36.244 46.200 60.738 1.00 23.60 15 VAL C N 1
ATOM 1892 C CA . VAL C 1 15 ? 36.628 44.852 61.129 1.00 22.59 15 VAL C CA 1
ATOM 1893 C C . VAL C 1 15 ? 37.656 44.254 60.180 1.00 21.95 15 VAL C C 1
ATOM 1894 O O . VAL C 1 15 ? 37.896 44.774 59.092 1.00 21.75 15 VAL C O 1
ATOM 1898 N N . GLU C 1 16 ? 38.267 43.164 60.626 1.00 21.88 16 GLU C N 1
ATOM 1899 C CA . GLU C 1 16 ? 39.244 42.417 59.851 1.00 22.08 16 GLU C CA 1
ATOM 1900 C C . GLU C 1 16 ? 38.607 41.053 59.645 1.00 20.54 16 GLU C C 1
ATOM 1901 O O . GLU C 1 16 ? 37.997 40.507 60.561 1.00 20.96 16 GLU C O 1
ATOM 1907 N N . LEU C 1 17 ? 38.756 40.503 58.448 1.00 18.62 17 LEU C N 1
ATOM 1908 C CA . LEU C 1 17 ? 38.146 39.225 58.116 1.00 18.11 17 LEU C CA 1
ATOM 1909 C C . LEU C 1 17 ? 38.987 37.960 58.282 1.00 16.77 17 LEU C C 1
ATOM 1910 O O . LEU C 1 17 ? 38.431 36.867 58.348 1.00 16.41 17 LEU C O 1
ATOM 1915 N N . HIS C 1 18 ? 40.306 38.085 58.365 1.00 14.57 18 HIS C N 1
ATOM 1916 C CA . HIS C 1 18 ? 41.138 36.894 58.475 1.00 14.88 18 HIS C CA 1
ATOM 1917 C C . HIS C 1 18 ? 40.702 35.867 59.518 1.00 15.77 18 HIS C C 1
ATOM 1918 O O . HIS C 1 18 ? 40.403 34.729 59.169 1.00 13.74 18 HIS C O 1
ATOM 1925 N N . ASP C 1 19 ? 40.654 36.254 60.787 1.00 16.14 19 ASP C N 1
ATOM 1926 C CA . ASP C 1 19 ? 40.269 35.296 61.816 1.00 18.37 19 ASP C CA 1
ATOM 1927 C C . ASP C 1 19 ? 38.791 34.911 61.802 1.00 17.65 19 ASP C C 1
ATOM 1928 O O . ASP C 1 19 ? 38.457 33.744 61.994 1.00 18.83 19 ASP C O 1
ATOM 1933 N N . SER C 1 20 ? 37.913 35.880 61.556 1.00 16.75 20 SER C N 1
ATOM 1934 C CA . SER C 1 20 ? 36.475 35.619 61.533 1.00 16.48 20 SER C CA 1
ATOM 1935 C C . SER C 1 20 ? 36.038 34.679 60.409 1.00 15.30 20 SER C C 1
ATOM 1936 O O . SER C 1 20 ? 35.081 33.923 60.562 1.00 13.67 20 SER C O 1
ATOM 1939 N N . LEU C 1 21 ? 36.734 34.730 59.278 1.00 13.53 21 LEU C N 1
ATOM 1940 C CA . LEU C 1 21 ? 36.393 33.871 58.144 1.00 12.07 21 LEU C CA 1
ATOM 1941 C C . LEU C 1 21 ? 37.414 32.766 57.945 1.00 11.49 21 LEU C C 1
ATOM 1942 O O . LEU C 1 21 ? 37.268 31.931 57.049 1.00 12.80 21 LEU C O 1
ATOM 1947 N N . ALA C 1 22 ? 38.440 32.760 58.788 1.00 9.90 22 ALA C N 1
ATOM 1948 C CA . ALA C 1 22 ? 39.507 31.768 58.704 1.00 10.73 22 ALA C CA 1
ATOM 1949 C C . ALA C 1 22 ? 40.164 31.797 57.324 1.00 10.73 22 ALA C C 1
ATOM 1950 O O . ALA C 1 22 ? 40.336 30.757 56.690 1.00 10.13 22 ALA C O 1
ATOM 1952 N N . LEU C 1 23 ? 40.528 32.990 56.865 1.00 8.84 23 LEU C N 1
ATOM 1953 C CA . LEU C 1 23 ? 41.179 33.133 55.567 1.00 10.77 23 LEU C CA 1
ATOM 1954 C C . LEU C 1 23 ? 42.575 32.507 55.622 1.00 10.58 23 LEU C C 1
ATOM 1955 O O . LEU C 1 23 ? 43.205 32.484 56.677 1.00 11.50 23 LEU C O 1
ATOM 1960 N N . THR C 1 24 ? 43.052 31.991 54.496 1.00 9.69 24 THR C N 1
ATOM 1961 C CA . THR C 1 24 ? 44.380 31.389 54.460 1.00 11.93 24 THR C CA 1
ATOM 1962 C C . THR C 1 24 ? 45.219 32.014 53.355 1.00 12.01 24 THR C C 1
ATOM 1963 O O . THR C 1 24 ? 46.423 31.777 53.279 1.00 14.21 24 THR C O 1
ATOM 1967 N N . GLY C 1 25 ? 44.590 32.820 52.508 1.00 11.06 25 GLY C N 1
ATOM 1968 C CA . GLY C 1 25 ? 45.324 33.442 51.417 1.00 11.48 25 GLY C CA 1
ATOM 1969 C C . GLY C 1 25 ? 45.395 34.957 51.474 1.00 11.26 25 GLY C C 1
ATOM 1970 O O . GLY C 1 25 ? 46.026 35.595 50.630 1.00 12.46 25 GLY C O 1
ATOM 1971 N N . ALA C 1 26 ? 44.763 35.546 52.476 1.00 10.55 26 ALA C N 1
ATOM 1972 C CA . ALA C 1 26 ? 44.782 36.991 52.593 1.00 10.83 26 ALA C CA 1
ATOM 1973 C C . ALA C 1 26 ? 44.182 37.476 53.892 1.00 10.71 26 ALA C C 1
ATOM 1974 O O . ALA C 1 26 ? 43.661 36.699 54.686 1.00 11.54 26 ALA C O 1
ATOM 1976 N N . GLU C 1 27 ? 44.293 38.778 54.098 1.00 12.06 27 GLU C N 1
ATOM 1977 C CA . GLU C 1 27 ? 43.682 39.442 55.233 1.00 13.88 27 GLU C CA 1
ATOM 1978 C C . GLU C 1 27 ? 42.922 40.564 54.541 1.00 14.28 27 GLU C C 1
ATOM 1979 O O . GLU C 1 27 ? 43.434 41.183 53.605 1.00 13.33 27 GLU C O 1
ATOM 1985 N N . VAL C 1 28 ? 41.689 40.792 54.973 1.00 16.26 28 VAL C N 1
ATOM 1986 C CA . VAL C 1 28 ? 40.859 41.841 54.402 1.00 15.94 28 VAL C CA 1
ATOM 1987 C C . VAL C 1 28 ? 40.354 42.725 55.521 1.00 17.18 28 VAL C C 1
ATOM 1988 O O . VAL C 1 28 ? 39.696 42.251 56.440 1.00 18.48 28 VAL C O 1
ATOM 1992 N N . SER C 1 29 ? 40.667 44.010 55.454 1.00 18.47 29 SER C N 1
ATOM 1993 C CA . SER C 1 29 ? 40.201 44.918 56.480 1.00 20.46 29 SER C CA 1
ATOM 1994 C C . SER C 1 29 ? 39.271 45.952 55.875 1.00 20.25 29 SER C C 1
ATOM 1995 O O . SER C 1 29 ? 39.553 46.522 54.817 1.00 20.25 29 SER C O 1
ATOM 1998 N N . ILE C 1 30 ? 38.142 46.168 56.542 1.00 20.23 30 ILE C N 1
ATOM 1999 C CA . ILE C 1 30 ? 37.158 47.141 56.100 1.00 18.77 30 ILE C CA 1
ATOM 2000 C C . ILE C 1 30 ? 37.249 48.298 57.087 1.00 19.90 30 ILE C C 1
ATOM 2001 O O . ILE C 1 30 ? 37.100 48.106 58.294 1.00 19.40 30 ILE C O 1
ATOM 2006 N N . ASN C 1 31 ? 37.491 49.501 56.587 1.00 20.96 31 ASN C N 1
ATOM 2007 C CA . ASN C 1 31 ? 37.620 50.638 57.484 1.00 22.97 31 ASN C CA 1
ATOM 2008 C C . ASN C 1 31 ? 37.086 51.908 56.846 1.00 23.26 31 ASN C C 1
ATOM 2009 O O . ASN C 1 31 ? 36.708 51.921 55.676 1.00 22.81 31 ASN C O 1
ATOM 2014 N N . HIS C 1 32 ? 37.019 52.968 57.639 1.00 24.24 32 HIS C N 1
ATOM 2015 C CA . HIS C 1 32 ? 36.567 54.256 57.150 1.00 25.72 32 HIS C CA 1
ATOM 2016 C C . HIS C 1 32 ? 36.929 55.332 58.152 1.00 24.21 32 HIS C C 1
ATOM 2017 O O . HIS C 1 32 ? 36.925 55.119 59.365 1.00 21.72 32 HIS C O 1
ATOM 2024 N N . LEU C 1 33 ? 37.281 56.489 57.619 1.00 23.26 33 LEU C N 1
ATOM 2025 C CA . LEU C 1 33 ? 37.691 57.608 58.438 1.00 22.10 33 LEU C CA 1
ATOM 2026 C C . LEU C 1 33 ? 36.722 58.762 58.277 1.00 22.74 33 LEU C C 1
ATOM 2027 O O . LEU C 1 33 ? 36.234 59.027 57.178 1.00 22.58 33 LEU C O 1
ATOM 2032 N N . PRO C 1 34 ? 36.411 59.454 59.382 1.00 23.38 34 PRO C N 1
ATOM 2033 C CA . PRO C 1 34 ? 35.489 60.587 59.297 1.00 22.55 34 PRO C CA 1
ATOM 2034 C C . PRO C 1 34 ? 36.230 61.742 58.629 1.00 23.15 34 PRO C C 1
ATOM 2035 O O . PRO C 1 34 ? 37.465 61.734 58.557 1.00 24.05 34 PRO C O 1
ATOM 2039 N N . ALA C 1 35 ? 35.484 62.727 58.142 1.00 22.03 35 ALA C N 1
ATOM 2040 C CA . ALA C 1 35 ? 36.082 63.885 57.489 1.00 23.80 35 ALA C CA 1
ATOM 2041 C C . ALA C 1 35 ? 37.219 64.489 58.313 1.00 23.62 35 ALA C C 1
ATOM 2042 O O . ALA C 1 35 ? 37.114 64.616 59.533 1.00 23.63 35 ALA C O 1
ATOM 2044 N N . GLY C 1 36 ? 38.305 64.849 57.636 1.00 24.07 36 GLY C N 1
ATOM 2045 C CA . GLY C 1 36 ? 39.439 65.460 58.310 1.00 24.71 36 GLY C CA 1
ATOM 2046 C C . GLY C 1 36 ? 40.318 64.526 59.120 1.00 25.45 36 GLY C C 1
ATOM 2047 O O . GLY C 1 36 ? 41.275 64.965 59.763 1.00 26.65 36 GLY C O 1
ATOM 2048 N N . ALA C 1 37 ? 40.008 63.236 59.106 1.00 24.66 37 ALA C N 1
ATOM 2049 C CA . ALA C 1 37 ? 40.809 62.281 59.860 1.00 25.15 37 ALA C CA 1
ATOM 2050 C C . ALA C 1 37 ? 41.644 61.409 58.929 1.00 24.05 37 ALA C C 1
ATOM 2051 O O . ALA C 1 37 ? 41.436 61.404 57.720 1.00 23.95 37 ALA C O 1
ATOM 2053 N N . GLY C 1 38 ? 42.591 60.677 59.505 1.00 24.36 38 GLY C N 1
ATOM 2054 C CA . GLY C 1 38 ? 43.431 59.798 58.712 1.00 24.40 38 GLY C CA 1
ATOM 2055 C C . GLY C 1 38 ? 44.271 58.883 59.578 1.00 23.97 38 GLY C C 1
ATOM 2056 O O . GLY C 1 38 ? 44.381 59.097 60.786 1.00 22.86 38 GLY C O 1
ATOM 2057 N N . VAL C 1 39 ? 44.850 57.849 58.971 1.00 23.82 39 VAL C N 1
ATOM 2058 C CA . VAL C 1 39 ? 45.701 56.924 59.711 1.00 22.80 39 VAL C CA 1
ATOM 2059 C C . VAL C 1 39 ? 46.835 57.764 60.297 1.00 22.46 39 VAL C C 1
ATOM 2060 O O . VAL C 1 39 ? 47.545 58.460 59.573 1.00 22.32 39 VAL C O 1
ATOM 2064 N N . PRO C 1 40 ? 47.011 57.711 61.623 1.00 22.35 40 PRO C N 1
ATOM 2065 C CA . PRO C 1 40 ? 48.046 58.470 62.332 1.00 22.72 40 PRO C CA 1
ATOM 2066 C C . PRO C 1 40 ? 49.494 58.051 62.121 1.00 22.21 40 PRO C C 1
ATOM 2067 O O . PRO C 1 40 ? 50.387 58.587 62.776 1.00 23.97 40 PRO C O 1
ATOM 2071 N N . PHE C 1 41 ? 49.742 57.111 61.215 1.00 19.87 41 PHE C N 1
ATOM 2072 C CA . PHE C 1 41 ? 51.113 56.682 60.975 1.00 16.80 41 PHE C CA 1
ATOM 2073 C C . PHE C 1 41 ? 51.344 56.230 59.538 1.00 16.85 41 PHE C C 1
ATOM 2074 O O . PHE C 1 41 ? 50.399 56.021 58.772 1.00 17.21 41 PHE C O 1
ATOM 2082 N N . VAL C 1 42 ? 52.614 56.092 59.181 1.00 15.06 42 VAL C N 1
ATOM 2083 C CA . VAL C 1 42 ? 53.002 55.669 57.847 1.00 15.09 42 VAL C CA 1
ATOM 2084 C C . VAL C 1 42 ? 53.582 54.267 57.957 1.00 14.75 42 VAL C C 1
ATOM 2085 O O . VAL C 1 42 ? 54.274 53.957 58.926 1.00 11.40 42 VAL C O 1
ATOM 2089 N N . HIS C 1 43 ? 53.313 53.414 56.973 1.00 13.54 43 HIS C N 1
ATOM 2090 C CA . HIS C 1 43 ? 53.885 52.072 57.030 1.00 13.87 43 HIS C CA 1
ATOM 2091 C C . HIS C 1 43 ? 54.095 51.428 55.675 1.00 13.10 43 HIS C C 1
ATOM 2092 O O . HIS C 1 43 ? 53.510 51.825 54.673 1.00 15.39 43 HIS C O 1
ATOM 2099 N N . SER C 1 44 ? 54.951 50.418 55.679 1.00 14.13 44 SER C N 1
ATOM 2100 C CA . SER C 1 44 ? 55.255 49.649 54.495 1.00 14.78 44 SER C CA 1
ATOM 2101 C C . SER C 1 44 ? 55.108 48.197 54.922 1.00 15.11 44 SER C C 1
ATOM 2102 O O . SER C 1 44 ? 54.718 47.919 56.062 1.00 16.23 44 SER C O 1
ATOM 2105 N N . HIS C 1 45 ? 55.421 47.275 54.018 1.00 15.01 45 HIS C N 1
ATOM 2106 C CA . HIS C 1 45 ? 55.313 45.850 54.310 1.00 15.68 45 HIS C CA 1
ATOM 2107 C C . HIS C 1 45 ? 56.578 45.094 53.961 1.00 16.98 45 HIS C C 1
ATOM 2108 O O . HIS C 1 45 ? 57.332 45.508 53.086 1.00 19.39 45 HIS C O 1
ATOM 2115 N N . LYS C 1 46 ? 56.808 43.984 54.650 1.00 17.05 46 LYS C N 1
ATOM 2116 C CA . LYS C 1 46 ? 57.991 43.180 54.398 1.00 19.32 46 LYS C CA 1
ATOM 2117 C C . LYS C 1 46 ? 57.827 42.314 53.162 1.00 18.89 46 LYS C C 1
ATOM 2118 O O . LYS C 1 46 ? 58.708 42.278 52.312 1.00 21.86 46 LYS C O 1
ATOM 2124 N N . GLN C 1 47 ? 56.701 41.622 53.049 1.00 19.37 47 GLN C N 1
ATOM 2125 C CA . GLN C 1 47 ? 56.493 40.760 51.893 1.00 18.97 47 GLN C CA 1
ATOM 2126 C C . GLN C 1 47 ? 55.075 40.762 51.328 1.00 18.34 47 GLN C C 1
ATOM 2127 O O . GLN C 1 47 ? 54.805 40.085 50.334 1.00 19.56 47 GLN C O 1
ATOM 2133 N N . ASN C 1 48 ? 54.169 41.513 51.947 1.00 15.43 48 ASN C N 1
ATOM 2134 C CA . ASN C 1 48 ? 52.797 41.555 51.464 1.00 14.31 48 ASN C CA 1
ATOM 2135 C C . ASN C 1 48 ? 52.462 42.704 50.531 1.00 13.87 48 ASN C C 1
ATOM 2136 O O . ASN C 1 48 ? 52.755 43.865 50.816 1.00 13.69 48 ASN C O 1
ATOM 2141 N N . GLU C 1 49 ? 51.838 42.353 49.412 1.00 13.24 49 GLU C N 1
ATOM 2142 C CA . GLU C 1 49 ? 51.369 43.320 48.442 1.00 12.33 49 GLU C CA 1
ATOM 2143 C C . GLU C 1 49 ? 50.051 43.788 49.051 1.00 12.55 49 GLU C C 1
ATOM 2144 O O . GLU C 1 49 ? 49.392 43.030 49.760 1.00 12.05 49 GLU C O 1
ATOM 2150 N N . GLU C 1 50 ? 49.668 45.030 48.796 1.00 13.56 50 GLU C N 1
ATOM 2151 C CA . GLU C 1 50 ? 48.430 45.530 49.354 1.00 14.89 50 GLU C CA 1
ATOM 2152 C C . GLU C 1 50 ? 47.564 46.135 48.251 1.00 15.06 50 GLU C C 1
ATOM 2153 O O . GLU C 1 50 ? 48.053 46.858 47.377 1.00 16.38 50 GLU C O 1
ATOM 2159 N N . ILE C 1 51 ? 46.281 45.798 48.277 1.00 13.94 51 ILE C N 1
ATOM 2160 C CA . ILE C 1 51 ? 45.338 46.287 47.290 1.00 13.37 51 ILE C CA 1
ATOM 2161 C C . ILE C 1 51 ? 44.293 47.119 48.009 1.00 14.30 51 ILE C C 1
ATOM 2162 O O . ILE C 1 51 ? 43.627 46.639 48.931 1.00 16.24 51 ILE C O 1
ATOM 2167 N N . TYR C 1 52 ? 44.157 48.370 47.598 1.00 13.54 52 TYR C N 1
ATOM 2168 C CA . TYR C 1 52 ? 43.178 49.256 48.214 1.00 14.16 52 TYR C CA 1
ATOM 2169 C C . TYR C 1 52 ? 42.000 49.499 47.278 1.00 13.85 52 TYR C C 1
ATOM 2170 O O . TYR C 1 52 ? 42.172 49.698 46.076 1.00 14.77 52 TYR C O 1
ATOM 2179 N N . GLY C 1 53 ? 40.803 49.462 47.840 1.00 14.05 53 GLY C N 1
ATOM 2180 C CA . GLY C 1 53 ? 39.611 49.719 47.063 1.00 15.95 53 GLY C CA 1
ATOM 2181 C C . GLY C 1 53 ? 38.770 50.726 47.828 1.00 17.17 53 GLY C C 1
ATOM 2182 O O . GLY C 1 53 ? 38.367 50.463 48.964 1.00 18.87 53 GLY C O 1
ATOM 2183 N N . ILE C 1 54 ? 38.517 51.888 47.234 1.00 14.93 54 ILE C N 1
ATOM 2184 C CA . ILE C 1 54 ? 37.710 52.898 47.902 1.00 16.33 54 ILE C CA 1
ATOM 2185 C C . ILE C 1 54 ? 36.250 52.612 47.601 1.00 17.47 54 ILE C C 1
ATOM 2186 O O . ILE C 1 54 ? 35.820 52.678 46.450 1.00 17.56 54 ILE C O 1
ATOM 2191 N N . LEU C 1 55 ? 35.498 52.274 48.644 1.00 18.66 55 LEU C N 1
ATOM 2192 C CA . LEU C 1 55 ? 34.086 51.947 48.501 1.00 20.82 55 LEU C CA 1
ATOM 2193 C C . LEU C 1 55 ? 33.170 53.152 48.540 1.00 21.57 55 LEU C C 1
ATOM 2194 O O . LEU C 1 55 ? 32.108 53.143 47.921 1.00 20.88 55 LEU C O 1
ATOM 2199 N N . SER C 1 56 ? 33.573 54.193 49.263 1.00 21.34 56 SER C N 1
ATOM 2200 C CA . SER C 1 56 ? 32.735 55.374 49.368 1.00 19.48 56 SER C CA 1
ATOM 2201 C C . SER C 1 56 ? 33.514 56.611 49.783 1.00 19.69 56 SER C C 1
ATOM 2202 O O . SER C 1 56 ? 34.660 56.529 50.223 1.00 19.26 56 SER C O 1
ATOM 2205 N N . GLY C 1 57 ? 32.868 57.762 49.643 1.00 19.79 57 GLY C N 1
ATOM 2206 C CA . GLY C 1 57 ? 33.489 59.014 50.020 1.00 19.61 57 GLY C CA 1
ATOM 2207 C C . GLY C 1 57 ? 34.664 59.381 49.144 1.00 19.25 57 GLY C C 1
ATOM 2208 O O . GLY C 1 57 ? 34.752 58.975 47.988 1.00 18.52 57 GLY C O 1
ATOM 2209 N N . LYS C 1 58 ? 35.579 60.152 49.714 1.00 19.35 58 LYS C N 1
ATOM 2210 C CA . LYS C 1 58 ? 36.750 60.604 48.994 1.00 19.43 58 LYS C CA 1
ATOM 2211 C C . LYS C 1 58 ? 37.839 60.991 49.969 1.00 17.67 58 LYS C C 1
ATOM 2212 O O . LYS C 1 58 ? 37.575 61.195 51.153 1.00 16.91 58 LYS C O 1
ATOM 2218 N N . GLY C 1 59 ? 39.062 61.099 49.466 1.00 16.74 59 GLY C N 1
ATOM 2219 C CA . GLY C 1 59 ? 40.172 61.455 50.323 1.00 16.98 59 GLY C CA 1
ATOM 2220 C C . GLY C 1 59 ? 41.500 61.443 49.595 1.00 18.95 59 GLY C C 1
ATOM 2221 O O . GLY C 1 59 ? 41.572 61.735 48.399 1.00 20.47 59 GLY C O 1
ATOM 2222 N N . PHE C 1 60 ? 42.559 61.099 50.315 1.00 19.45 60 PHE C N 1
ATOM 2223 C CA . PHE C 1 60 ? 43.894 61.075 49.739 1.00 21.36 60 PHE C CA 1
ATOM 2224 C C . PHE C 1 60 ? 44.709 59.950 50.349 1.00 21.68 60 PHE C C 1
ATOM 2225 O O . PHE C 1 60 ? 44.389 59.444 51.426 1.00 23.73 60 PHE C O 1
ATOM 2233 N N . ILE C 1 61 ? 45.758 59.551 49.649 1.00 19.52 61 ILE C N 1
ATOM 2234 C CA . ILE C 1 61 ? 46.667 58.550 50.172 1.00 18.62 61 ILE C CA 1
ATOM 2235 C C . ILE C 1 61 ? 48.051 59.023 49.751 1.00 17.12 61 ILE C C 1
ATOM 2236 O O . ILE C 1 61 ? 48.274 59.388 48.600 1.00 18.26 61 ILE C O 1
ATOM 2241 N N . THR C 1 62 ? 48.970 59.066 50.699 1.00 16.69 62 THR C N 1
ATOM 2242 C CA . THR C 1 62 ? 50.320 59.504 50.398 1.00 16.12 62 THR C CA 1
ATOM 2243 C C . THR C 1 62 ? 51.200 58.282 50.286 1.00 15.10 62 THR C C 1
ATOM 2244 O O . THR C 1 62 ? 51.292 57.484 51.214 1.00 16.07 62 THR C O 1
ATOM 2248 N N . ILE C 1 63 ? 51.829 58.123 49.131 1.00 14.71 63 ILE C N 1
ATOM 2249 C CA . ILE C 1 63 ? 52.707 56.987 48.899 1.00 15.60 63 ILE C CA 1
ATOM 2250 C C . ILE C 1 63 ? 54.095 57.514 48.564 1.00 16.95 63 ILE C C 1
ATOM 2251 O O . ILE C 1 63 ? 54.282 58.199 47.555 1.00 16.44 63 ILE C O 1
ATOM 2256 N N . ASP C 1 64 ? 55.058 57.218 49.431 1.00 17.34 64 ASP C N 1
ATOM 2257 C CA . ASP C 1 64 ? 56.432 57.660 49.235 1.00 20.12 64 ASP C CA 1
ATOM 2258 C C . ASP C 1 64 ? 56.535 59.169 48.962 1.00 19.75 64 ASP C C 1
ATOM 2259 O O . ASP C 1 64 ? 57.168 59.595 48.004 1.00 20.95 64 ASP C O 1
ATOM 2264 N N . GLY C 1 65 ? 55.900 59.967 49.813 1.00 22.59 65 GLY C N 1
ATOM 2265 C CA . GLY C 1 65 ? 55.936 61.413 49.658 1.00 23.50 65 GLY C CA 1
ATOM 2266 C C . GLY C 1 65 ? 54.956 62.008 48.660 1.00 24.88 65 GLY C C 1
ATOM 2267 O O . GLY C 1 65 ? 54.710 63.215 48.664 1.00 24.66 65 GLY C O 1
ATOM 2268 N N . GLU C 1 66 ? 54.383 61.170 47.806 1.00 26.61 66 GLU C N 1
ATOM 2269 C CA . GLU C 1 66 ? 53.437 61.650 46.804 1.00 28.04 66 GLU C CA 1
ATOM 2270 C C . GLU C 1 66 ? 52.000 61.394 47.238 1.00 27.92 66 GLU C C 1
ATOM 2271 O O . GLU C 1 66 ? 51.621 60.259 47.508 1.00 28.21 66 GLU C O 1
ATOM 2277 N N . LYS C 1 67 ? 51.190 62.443 47.301 1.00 28.17 67 LYS C N 1
ATOM 2278 C CA . LYS C 1 67 ? 49.815 62.237 47.705 1.00 28.98 67 LYS C CA 1
ATOM 2279 C C . LYS C 1 67 ? 48.890 62.122 46.501 1.00 27.71 67 LYS C C 1
ATOM 2280 O O . LYS C 1 67 ? 48.908 62.953 45.592 1.00 27.60 67 LYS C O 1
ATOM 2286 N N . ILE C 1 68 ? 48.090 61.063 46.502 1.00 27.19 68 ILE C N 1
ATOM 2287 C CA . ILE C 1 68 ? 47.169 60.789 45.413 1.00 26.40 68 ILE C CA 1
ATOM 2288 C C . ILE C 1 68 ? 45.736 60.997 45.860 1.00 26.36 68 ILE C C 1
ATOM 2289 O O . ILE C 1 68 ? 45.337 60.525 46.928 1.00 25.96 68 ILE C O 1
ATOM 2294 N N . GLU C 1 69 ? 44.960 61.698 45.043 1.00 25.19 69 GLU C N 1
ATOM 2295 C CA . GLU C 1 69 ? 43.564 61.931 45.374 1.00 27.18 69 GLU C CA 1
ATOM 2296 C C . GLU C 1 69 ? 42.786 60.638 45.189 1.00 24.56 69 GLU C C 1
ATOM 2297 O O . GLU C 1 69 ? 43.057 59.871 44.270 1.00 23.64 69 GLU C O 1
ATOM 2303 N N . LEU C 1 70 ? 41.811 60.417 46.063 1.00 23.06 70 LEU C N 1
ATOM 2304 C CA . LEU C 1 70 ? 40.995 59.215 46.020 1.00 21.67 70 LEU C CA 1
ATOM 2305 C C . LEU C 1 70 ? 39.504 59.517 46.052 1.00 21.34 70 LEU C C 1
ATOM 2306 O O . LEU C 1 70 ? 39.067 60.486 46.678 1.00 20.02 70 LEU C O 1
ATOM 2311 N N . GLN C 1 71 ? 38.728 58.666 45.388 1.00 21.05 71 GLN C N 1
ATOM 2312 C CA . GLN C 1 71 ? 37.276 58.787 45.377 1.00 21.64 71 GLN C CA 1
ATOM 2313 C C . GLN C 1 71 ? 36.688 57.405 45.160 1.00 20.52 71 GLN C C 1
ATOM 2314 O O . GLN C 1 71 ? 37.376 56.499 44.689 1.00 21.61 71 GLN C O 1
ATOM 2320 N N . ALA C 1 72 ? 35.418 57.247 45.512 1.00 18.52 72 ALA C N 1
ATOM 2321 C CA . ALA C 1 72 ? 34.736 55.974 45.350 1.00 18.22 72 ALA C CA 1
ATOM 2322 C C . ALA C 1 72 ? 35.028 55.410 43.959 1.00 17.65 72 ALA C C 1
ATOM 2323 O O . ALA C 1 72 ? 34.971 56.134 42.968 1.00 16.55 72 ALA C O 1
ATOM 2325 N N . GLY C 1 73 ? 35.348 54.120 43.892 1.00 17.26 73 GLY C N 1
ATOM 2326 C CA . GLY C 1 73 ? 35.633 53.499 42.609 1.00 16.91 73 GLY C CA 1
ATOM 2327 C C . GLY C 1 73 ? 37.113 53.379 42.291 1.00 16.41 73 GLY C C 1
ATOM 2328 O O . GLY C 1 73 ? 37.481 52.692 41.340 1.00 17.38 73 GLY C O 1
ATOM 2329 N N . ASP C 1 74 ? 37.965 54.034 43.077 1.00 15.33 74 ASP C N 1
ATOM 2330 C CA . ASP C 1 74 ? 39.410 53.968 42.855 1.00 14.49 74 ASP C CA 1
ATOM 2331 C C . ASP C 1 74 ? 40.025 52.703 43.465 1.00 13.73 74 ASP C C 1
ATOM 2332 O O . ASP C 1 74 ? 39.689 52.319 44.577 1.00 11.81 74 ASP C O 1
ATOM 2337 N N . TRP C 1 75 ? 40.923 52.063 42.720 1.00 14.23 75 TRP C N 1
ATOM 2338 C CA . TRP C 1 75 ? 41.598 50.858 43.178 1.00 13.32 75 TRP C CA 1
ATOM 2339 C C . TRP C 1 75 ? 43.097 51.009 42.977 1.00 13.84 75 TRP C C 1
ATOM 2340 O O . TRP C 1 75 ? 43.544 51.502 41.942 1.00 14.16 75 TRP C O 1
ATOM 2351 N N . LEU C 1 76 ? 43.874 50.590 43.971 1.00 13.38 76 LEU C N 1
ATOM 2352 C CA . LEU C 1 76 ? 45.319 50.697 43.878 1.00 13.99 76 LEU C CA 1
ATOM 2353 C C . LEU C 1 76 ? 46.053 49.460 44.333 1.00 13.68 76 LEU C C 1
ATOM 2354 O O . LEU C 1 76 ? 45.576 48.707 45.173 1.00 14.95 76 LEU C O 1
ATOM 2359 N N . ARG C 1 77 ? 47.234 49.273 43.764 1.00 13.43 77 ARG C N 1
ATOM 2360 C CA . ARG C 1 77 ? 48.110 48.189 44.152 1.00 13.56 77 ARG C CA 1
ATOM 2361 C C . ARG C 1 77 ? 49.286 48.922 44.776 1.00 14.21 77 ARG C C 1
ATOM 2362 O O . ARG C 1 77 ? 49.725 49.941 44.251 1.00 15.51 77 ARG C O 1
ATOM 2370 N N . ILE C 1 78 ? 49.793 48.424 45.893 1.00 14.27 78 ILE C N 1
ATOM 2371 C CA . ILE C 1 78 ? 50.941 49.066 46.506 1.00 13.63 78 ILE C CA 1
ATOM 2372 C C . ILE C 1 78 ? 51.971 47.994 46.781 1.00 13.41 78 ILE C C 1
ATOM 2373 O O . ILE C 1 78 ? 51.677 46.992 47.431 1.00 14.94 78 ILE C O 1
ATOM 2378 N N . ALA C 1 79 ? 53.173 48.188 46.256 1.00 12.23 79 ALA C N 1
ATOM 2379 C CA . ALA C 1 79 ? 54.233 47.216 46.466 1.00 13.39 79 ALA C CA 1
ATOM 2380 C C . ALA C 1 79 ? 54.668 47.304 47.920 1.00 13.05 79 ALA C C 1
ATOM 2381 O O . ALA C 1 79 ? 54.470 48.328 48.576 1.00 14.14 79 ALA C O 1
ATOM 2383 N N . PRO C 1 80 ? 55.263 46.228 48.443 1.00 13.84 80 PRO C N 1
ATOM 2384 C CA . PRO C 1 80 ? 55.739 46.151 49.825 1.00 15.03 80 PRO C CA 1
ATOM 2385 C C . PRO C 1 80 ? 56.542 47.359 50.303 1.00 16.99 80 PRO C C 1
ATOM 2386 O O . PRO C 1 80 ? 56.278 47.894 51.383 1.00 18.82 80 PRO C O 1
ATOM 2390 N N . ASP C 1 81 ? 57.516 47.788 49.500 1.00 17.03 81 ASP C N 1
ATOM 2391 C CA . ASP C 1 81 ? 58.371 48.915 49.866 1.00 18.10 81 ASP C CA 1
ATOM 2392 C C . ASP C 1 81 ? 57.665 50.261 49.953 1.00 17.55 81 ASP C C 1
ATOM 2393 O O . ASP C 1 81 ? 58.177 51.187 50.566 1.00 18.43 81 ASP C O 1
ATOM 2398 N N . GLY C 1 82 ? 56.502 50.380 49.329 1.00 16.93 82 GLY C N 1
ATOM 2399 C CA . GLY C 1 82 ? 55.791 51.642 49.376 1.00 16.68 82 GLY C CA 1
ATOM 2400 C C . GLY C 1 82 ? 55.408 52.086 50.781 1.00 17.12 82 GLY C C 1
ATOM 2401 O O . GLY C 1 82 ? 54.837 51.313 51.557 1.00 16.65 82 GLY C O 1
ATOM 2402 N N . LYS C 1 83 ? 55.733 53.333 51.115 1.00 17.46 83 LYS C N 1
ATOM 2403 C CA . LYS C 1 83 ? 55.391 53.906 52.417 1.00 17.07 83 LYS C CA 1
ATOM 2404 C C . LYS C 1 83 ? 54.059 54.603 52.194 1.00 16.73 83 LYS C C 1
ATOM 2405 O O . LYS C 1 83 ? 53.975 55.575 51.446 1.00 17.91 83 LYS C O 1
ATOM 2411 N N . ARG C 1 84 ? 53.020 54.108 52.854 1.00 16.11 84 ARG C N 1
ATOM 2412 C CA . ARG C 1 84 ? 51.682 54.645 52.657 1.00 15.00 84 ARG C CA 1
ATOM 2413 C C . ARG C 1 84 ? 51.002 55.20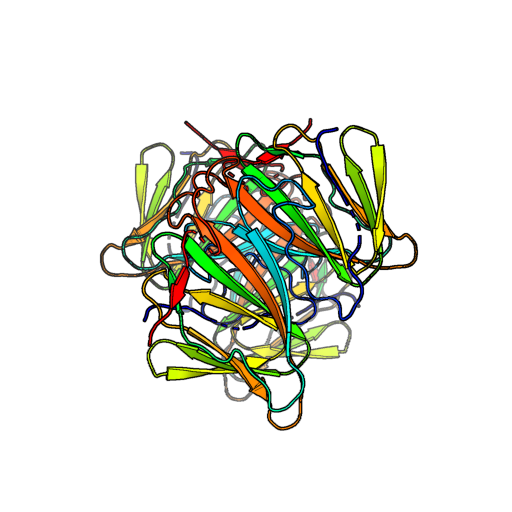5 53.896 1.00 15.19 84 ARG C C 1
ATOM 2414 O O . ARG C 1 84 ? 51.333 54.844 55.022 1.00 16.16 84 ARG C O 1
ATOM 2422 N N . GLN C 1 85 ? 50.017 56.063 53.660 1.00 16.07 85 GLN C N 1
ATOM 2423 C CA . GLN C 1 85 ? 49.230 56.677 54.723 1.00 17.04 85 GLN C CA 1
ATOM 2424 C C . GLN C 1 85 ? 47.993 57.295 54.079 1.00 16.47 85 GLN C C 1
ATOM 2425 O O . GLN C 1 85 ? 48.094 58.258 53.321 1.00 17.48 85 GLN C O 1
ATOM 2431 N N . ILE C 1 86 ? 46.828 56.728 54.367 1.00 16.05 86 ILE C N 1
ATOM 2432 C CA . ILE C 1 86 ? 45.582 57.221 53.798 1.00 16.94 86 ILE C CA 1
ATOM 2433 C C . ILE C 1 86 ? 44.855 58.144 54.772 1.00 16.70 86 ILE C C 1
ATOM 2434 O O . ILE C 1 86 ? 45.049 58.058 55.981 1.00 15.88 86 ILE C O 1
ATOM 2439 N N . SER C 1 87 ? 44.029 59.035 54.231 1.00 15.58 87 SER C N 1
ATOM 2440 C CA . SER C 1 87 ? 43.255 59.956 55.043 1.00 17.44 87 SER C CA 1
ATOM 2441 C C . SER C 1 87 ? 42.000 60.367 54.292 1.00 17.54 87 SER C C 1
ATOM 2442 O O . SER C 1 87 ? 41.933 60.268 53.068 1.00 16.79 87 SER C O 1
ATOM 2445 N N . ALA C 1 88 ? 41.001 60.820 55.038 1.00 18.70 88 ALA C N 1
ATOM 2446 C CA . ALA C 1 88 ? 39.744 61.253 54.445 1.00 20.13 88 ALA C CA 1
ATOM 2447 C C . ALA C 1 88 ? 39.884 62.673 53.913 1.00 20.59 88 ALA C C 1
ATOM 2448 O O . ALA C 1 88 ? 40.873 63.348 54.172 1.00 20.98 88 ALA C O 1
ATOM 2450 N N . ALA C 1 89 ? 38.895 63.122 53.156 1.00 22.35 89 ALA C N 1
ATOM 2451 C CA . ALA C 1 89 ? 38.935 64.475 52.631 1.00 23.30 89 ALA C CA 1
ATOM 2452 C C . ALA C 1 89 ? 38.533 65.397 53.777 1.00 24.60 89 ALA C C 1
ATOM 2453 O O . ALA C 1 89 ? 37.962 64.956 54.781 1.00 23.63 89 ALA C O 1
ATOM 2455 N N . SER C 1 90 ? 38.834 66.676 53.619 1.00 24.99 90 SER C N 1
ATOM 2456 C CA . SER C 1 90 ? 38.516 67.668 54.631 1.00 28.22 90 SER C CA 1
ATOM 2457 C C . SER C 1 90 ? 37.009 67.848 54.812 1.00 28.55 90 SER C C 1
ATOM 2458 O O . SER C 1 90 ? 36.525 68.124 55.913 1.00 27.50 90 SER C O 1
ATOM 2461 N N . ASP C 1 91 ? 36.269 67.675 53.725 1.00 29.46 91 ASP C N 1
ATOM 2462 C CA . ASP C 1 91 ? 34.827 67.852 53.754 1.00 30.71 91 ASP C CA 1
ATOM 2463 C C . ASP C 1 91 ? 34.072 66.549 53.533 1.00 30.18 91 ASP C C 1
ATOM 2464 O O . ASP C 1 91 ? 32.883 66.567 53.208 1.00 30.88 91 ASP C O 1
ATOM 2469 N N . SER C 1 92 ? 34.751 65.421 53.704 1.00 28.16 92 SER C N 1
ATOM 2470 C CA . SER C 1 92 ? 34.093 64.140 53.495 1.00 26.67 92 SER C CA 1
ATOM 2471 C C . SER C 1 92 ? 34.817 62.932 54.069 1.00 24.34 92 SER C C 1
ATOM 2472 O O . SER C 1 92 ? 36.045 62.871 54.089 1.00 23.53 92 SER C O 1
ATOM 2475 N N . PRO C 1 93 ? 34.050 61.953 54.562 1.00 22.64 93 PRO C N 1
ATOM 2476 C CA . PRO C 1 93 ? 34.653 60.745 55.120 1.00 21.64 93 PRO C CA 1
ATOM 2477 C C . PRO C 1 93 ? 35.058 59.865 53.943 1.00 20.59 93 PRO C C 1
ATOM 2478 O O . PRO C 1 93 ? 34.774 60.190 52.786 1.00 20.66 93 PRO C O 1
ATOM 2482 N N . ILE C 1 94 ? 35.717 58.755 54.239 1.00 19.33 94 ILE C N 1
ATOM 2483 C CA . ILE C 1 94 ? 36.129 57.831 53.200 1.00 17.15 94 ILE C CA 1
ATOM 2484 C C . ILE C 1 94 ? 36.036 56.406 53.732 1.00 16.72 94 ILE C C 1
ATOM 2485 O O . ILE C 1 94 ? 36.419 56.137 54.871 1.00 15.06 94 ILE C O 1
ATOM 2490 N N . GLY C 1 95 ? 35.502 55.510 52.902 1.00 16.04 95 GLY C N 1
ATOM 2491 C CA . GLY C 1 95 ? 35.350 54.113 53.274 1.00 17.11 95 GLY C CA 1
ATOM 2492 C C . GLY C 1 95 ? 36.152 53.281 52.292 1.00 17.44 95 GLY C C 1
ATOM 2493 O O . GLY C 1 95 ? 36.025 53.469 51.080 1.00 17.06 95 GLY C O 1
ATOM 2494 N N . PHE C 1 96 ? 36.960 52.355 52.800 1.00 15.60 96 PHE C N 1
ATOM 2495 C CA . PHE C 1 96 ? 37.816 51.562 51.929 1.00 16.78 96 PHE C CA 1
ATOM 2496 C C . PHE C 1 96 ? 38.158 50.161 52.410 1.00 17.30 96 PHE C C 1
ATOM 2497 O O . PHE C 1 96 ? 38.020 49.834 53.586 1.00 18.18 96 PHE C O 1
ATOM 2505 N N . LEU C 1 97 ? 38.639 49.360 51.464 1.00 17.66 97 LEU C N 1
ATOM 2506 C CA . LEU C 1 97 ? 39.063 47.989 51.698 1.00 20.22 97 LEU C CA 1
ATOM 2507 C C . LEU C 1 97 ? 40.572 47.896 51.506 1.00 19.81 97 LEU C C 1
ATOM 2508 O O . LEU C 1 97 ? 41.132 48.539 50.618 1.00 19.18 97 LEU C O 1
ATOM 2513 N N . CYS C 1 98 ? 41.214 47.090 52.345 1.00 20.45 98 CYS C N 1
ATOM 2514 C CA . CYS C 1 98 ? 42.652 46.843 52.283 1.00 21.41 98 CYS C CA 1
ATOM 2515 C C . CYS C 1 98 ? 42.844 45.339 52.219 1.00 19.52 98 CYS C C 1
ATOM 2516 O O . CYS C 1 98 ? 42.659 44.647 53.222 1.00 19.16 98 CYS C O 1
ATOM 2519 N N . ILE C 1 99 ? 43.209 44.843 51.044 1.00 17.68 99 ILE C N 1
ATOM 2520 C CA . ILE C 1 99 ? 43.441 43.422 50.841 1.00 16.12 99 ILE C CA 1
ATOM 2521 C C . ILE C 1 99 ? 44.939 43.180 50.914 1.00 15.70 99 ILE C C 1
ATOM 2522 O O . ILE C 1 99 ? 45.715 43.731 50.131 1.00 16.29 99 ILE C O 1
ATOM 2527 N N . GLN C 1 100 ? 45.332 42.355 51.872 1.00 14.07 100 GLN C N 1
ATOM 2528 C CA . GLN C 1 100 ? 46.728 42.039 52.099 1.00 12.68 100 GLN C CA 1
ATOM 2529 C C . GLN C 1 100 ? 47.012 40.616 51.613 1.00 12.15 100 GLN C C 1
ATOM 2530 O O . GLN C 1 100 ? 46.363 39.658 52.048 1.00 11.01 100 GLN C O 1
ATOM 2536 N N . VAL C 1 101 ? 47.961 40.487 50.689 1.00 9.51 101 VAL C N 1
ATOM 2537 C CA . VAL C 1 101 ? 48.334 39.183 50.136 1.00 9.54 101 VAL C CA 1
ATOM 2538 C C . VAL C 1 101 ? 49.841 39.097 49.935 1.00 10.39 101 VAL C C 1
ATOM 2539 O O . VAL C 1 101 ? 50.506 40.109 49.682 1.00 10.47 101 VAL C O 1
ATOM 2543 N N . LYS C 1 102 ? 50.387 37.892 50.046 1.00 11.32 102 LYS C N 1
ATOM 2544 C CA . LYS C 1 102 ? 51.827 37.724 49.872 1.00 13.49 102 LYS C CA 1
ATOM 2545 C C . LYS C 1 102 ? 52.197 38.020 48.424 1.00 13.34 102 LYS C C 1
ATOM 2546 O O . LYS C 1 102 ? 51.691 37.386 47.505 1.00 12.10 102 LYS C O 1
ATOM 2552 N N . ALA C 1 103 ? 53.080 38.996 48.238 1.00 15.36 103 ALA C N 1
ATOM 2553 C CA . ALA C 1 103 ? 53.510 39.404 46.909 1.00 16.31 103 ALA C CA 1
ATOM 2554 C C . ALA C 1 103 ? 54.145 38.250 46.141 1.00 16.05 103 ALA C C 1
ATOM 2555 O O . ALA C 1 103 ? 54.932 37.489 46.694 1.00 16.61 103 ALA C O 1
ATOM 2557 N N . GLY C 1 104 ? 53.783 38.122 44.867 1.00 18.27 104 GLY C N 1
ATOM 2558 C CA . GLY C 1 104 ? 54.332 37.072 44.021 1.00 17.27 104 GLY C CA 1
ATOM 2559 C C . GLY C 1 104 ? 53.853 35.667 44.326 1.00 18.21 104 GLY C C 1
ATOM 2560 O O . GLY C 1 104 ? 54.356 34.708 43.739 1.00 18.65 104 GLY C O 1
ATOM 2561 N N . SER C 1 105 ? 52.885 35.530 45.230 1.00 16.24 105 SER C N 1
ATOM 2562 C CA . SER C 1 105 ? 52.390 34.206 45.597 1.00 15.61 105 SER C CA 1
ATOM 2563 C C . SER C 1 105 ? 51.355 33.635 44.628 1.00 15.33 105 SER C C 1
ATOM 2564 O O . SER C 1 105 ? 51.167 32.425 44.562 1.00 15.59 105 SER C O 1
ATOM 2567 N N . LEU C 1 106 ? 50.691 34.499 43.872 1.00 15.30 106 LEU C N 1
ATOM 2568 C CA . LEU C 1 106 ? 49.677 34.040 42.939 1.00 15.55 106 LEU C CA 1
ATOM 2569 C C . LEU C 1 106 ? 50.269 33.295 41.751 1.00 15.23 106 LEU C C 1
ATOM 2570 O O . LEU C 1 106 ? 51.248 33.735 41.151 1.00 14.01 106 LEU C O 1
ATOM 2575 N N . GLU C 1 107 ? 49.680 32.151 41.430 1.00 15.13 107 GLU C N 1
ATOM 2576 C CA . GLU C 1 107 ? 50.131 31.366 40.290 1.00 17.31 107 GLU C CA 1
ATOM 2577 C C . GLU C 1 107 ? 49.023 31.364 39.250 1.00 16.35 107 GLU C C 1
ATOM 2578 O O . GLU C 1 107 ? 48.792 32.374 38.601 1.00 17.51 107 GLU C O 1
ATOM 2584 N N . GLY C 1 108 ? 48.341 30.240 39.081 1.00 15.58 108 GLY C N 1
ATOM 2585 C CA . GLY C 1 108 ? 47.256 30.201 38.121 1.00 15.99 108 GLY C CA 1
ATOM 2586 C C . GLY C 1 108 ? 46.051 30.922 38.703 1.00 17.11 108 GLY C C 1
ATOM 2587 O O . GLY C 1 108 ? 45.931 31.059 39.924 1.00 17.99 108 GLY C O 1
ATOM 2588 N N . TYR C 1 109 ? 45.160 31.394 37.838 1.00 15.76 109 TYR C N 1
ATOM 2589 C CA . TYR C 1 109 ? 43.959 32.082 38.290 1.00 15.56 109 TYR C CA 1
ATOM 2590 C C . TYR C 1 109 ? 42.947 32.150 37.160 1.00 14.34 109 TYR C C 1
ATOM 2591 O O . TYR C 1 109 ? 43.317 32.189 35.991 1.00 16.09 109 TYR C O 1
ATOM 2600 N N . THR C 1 110 ? 41.671 32.159 37.526 1.00 14.49 110 THR C N 1
ATOM 2601 C CA . THR C 1 110 ? 40.574 32.213 36.565 1.00 16.25 110 THR C CA 1
ATOM 2602 C C . THR C 1 110 ? 40.732 31.072 35.559 1.00 17.77 110 THR C C 1
ATOM 2603 O O . THR C 1 110 ? 40.538 29.908 35.909 1.00 17.75 110 THR C O 1
ATOM 2615 N N . THR C 1 112 ? 43.307 29.670 34.394 1.00 17.62 112 THR C N 1
ATOM 2616 C CA . THR C 1 112 ? 44.294 28.678 34.794 1.00 16.49 112 THR C CA 1
ATOM 2617 C C . THR C 1 112 ? 44.141 28.127 36.212 1.00 16.48 112 THR C C 1
ATOM 2618 O O . THR C 1 112 ? 45.098 27.586 36.776 1.00 17.28 112 THR C O 1
ATOM 2622 N N . ASP C 1 113 ? 42.945 28.260 36.792 1.00 15.50 113 ASP C N 1
ATOM 2623 C CA . ASP C 1 113 ? 42.691 27.716 38.129 1.00 16.07 113 ASP C CA 1
ATOM 2624 C C . ASP C 1 113 ? 41.240 27.327 38.389 1.00 15.85 113 ASP C C 1
ATOM 2625 O O . ASP C 1 113 ? 40.971 26.488 39.245 1.00 14.59 113 ASP C O 1
ATOM 2630 N N . GLY C 1 114 ? 40.306 27.938 37.669 1.00 16.38 114 GLY C N 1
ATOM 2631 C CA . GLY C 1 114 ? 38.908 27.598 37.857 1.00 17.44 114 GLY C CA 1
ATOM 2632 C C . GLY C 1 114 ? 38.556 26.292 37.162 1.00 18.45 114 GLY C C 1
ATOM 2633 O O . GLY C 1 114 ? 39.155 25.942 36.145 1.00 19.45 114 GLY C O 1
ATOM 2634 N N . VAL C 1 115 ? 37.589 25.566 37.715 1.00 17.77 115 VAL C N 1
ATOM 2635 C CA . VAL C 1 115 ? 37.152 24.300 37.136 1.00 17.38 115 VAL C CA 1
ATOM 2636 C C . VAL C 1 115 ? 35.634 24.299 37.006 1.00 19.44 115 VAL C C 1
ATOM 2637 O O . VAL C 1 115 ? 34.909 24.390 37.998 1.00 17.92 115 VAL C O 1
ATOM 2641 N N . VAL C 1 116 ? 35.161 24.216 35.768 1.00 21.11 116 VAL C N 1
ATOM 2642 C CA . VAL C 1 116 ? 33.733 24.211 35.491 1.00 22.70 116 VAL C CA 1
ATOM 2643 C C . VAL C 1 116 ? 33.142 22.845 35.821 1.00 26.15 116 VAL C C 1
ATOM 2644 O O . VAL C 1 116 ? 33.721 21.808 35.498 1.00 25.31 116 VAL C O 1
ATOM 2648 N N . GLN C 1 117 ? 31.989 22.863 36.480 1.00 29.31 117 GLN C N 1
ATOM 2649 C CA . GLN C 1 117 ? 31.287 21.648 36.867 1.00 34.22 117 GLN C CA 1
ATOM 2650 C C . GLN C 1 117 ? 30.120 21.434 35.913 1.00 37.14 117 GLN C C 1
ATOM 2651 O O . GLN C 1 117 ? 29.077 22.076 36.045 1.00 38.39 117 GLN C O 1
ATOM 2657 N N . LEU C 1 118 ? 30.298 20.537 34.949 1.00 39.90 118 LEU C N 1
ATOM 2658 C CA . LEU C 1 118 ? 29.251 20.250 33.970 1.00 43.14 118 LEU C CA 1
ATOM 2659 C C . LEU C 1 118 ? 28.140 19.379 34.557 1.00 44.12 118 LEU C C 1
ATOM 2660 O O . LEU C 1 118 ? 28.244 19.008 35.746 1.00 45.22 118 LEU C O 1
ATOM 2673 N N . LYS D 1 2 ? 57.559 53.650 40.266 1.00 40.08 2 LYS D N 1
ATOM 2674 C CA . LYS D 1 2 ? 56.536 53.877 41.284 1.00 35.42 2 LYS D CA 1
ATOM 2675 C C . LYS D 1 2 ? 56.212 52.594 42.052 1.00 31.00 2 LYS D C 1
ATOM 2676 O O . LYS D 1 2 ? 56.146 51.512 41.466 1.00 29.30 2 LYS D O 1
ATOM 2682 N N . ASN D 1 3 ? 55.989 52.725 43.356 1.00 26.38 3 ASN D N 1
ATOM 2683 C CA . ASN D 1 3 ? 55.645 51.584 44.198 1.00 24.08 3 ASN D CA 1
ATOM 2684 C C . ASN D 1 3 ? 54.138 51.351 44.234 1.00 23.72 3 ASN D C 1
ATOM 2685 O O . ASN D 1 3 ? 53.636 50.674 45.125 1.00 23.99 3 ASN D O 1
ATOM 2690 N N . TYR D 1 4 ? 53.420 51.916 43.268 1.00 22.09 4 TYR D N 1
ATOM 2691 C CA . TYR D 1 4 ? 51.976 51.750 43.216 1.00 21.78 4 TYR D CA 1
ATOM 2692 C C . TYR D 1 4 ? 51.425 51.978 41.810 1.00 21.58 4 TYR D C 1
ATOM 2693 O O . TYR D 1 4 ? 52.105 52.531 40.946 1.00 21.55 4 TYR D O 1
ATOM 2702 N N . GLN D 1 5 ? 50.186 51.537 41.605 1.00 20.77 5 GLN D N 1
ATOM 2703 C CA . GLN D 1 5 ? 49.455 51.711 40.350 1.00 21.16 5 GLN D CA 1
ATOM 2704 C C . GLN D 1 5 ? 48.014 52.002 40.758 1.00 20.43 5 GLN D C 1
ATOM 2705 O O . GLN D 1 5 ? 47.510 51.436 41.731 1.00 20.11 5 GLN D O 1
ATOM 2711 N N . LYS D 1 6 ? 47.361 52.882 40.014 1.00 19.58 6 LYS D N 1
ATOM 2712 C CA . LYS D 1 6 ? 45.992 53.267 40.313 1.00 20.39 6 LYS D CA 1
ATOM 2713 C C . LYS D 1 6 ? 45.116 53.275 39.073 1.00 20.40 6 LYS D C 1
ATOM 2714 O O . LYS D 1 6 ? 45.608 53.438 37.960 1.00 19.98 6 LYS D O 1
ATOM 2728 N N . SER D 1 8 ? 40.562 53.852 37.930 1.00 23.51 8 SER D N 1
ATOM 2729 C CA . SER D 1 8 ? 39.216 54.139 38.382 1.00 23.98 8 SER D CA 1
ATOM 2730 C C . SER D 1 8 ? 38.240 53.222 37.670 1.00 23.54 8 SER D C 1
ATOM 2731 O O . SER D 1 8 ? 38.407 52.917 36.489 1.00 23.06 8 SER D O 1
ATOM 2734 N N . VAL D 1 9 ? 37.222 52.788 38.399 1.00 22.86 9 VAL D N 1
ATOM 2735 C CA . VAL D 1 9 ? 36.212 51.895 37.850 1.00 24.70 9 VAL D CA 1
ATOM 2736 C C . VAL D 1 9 ? 34.828 52.530 37.971 1.00 25.49 9 VAL D C 1
ATOM 2737 O O . VAL D 1 9 ? 34.442 52.999 39.042 1.00 25.10 9 VAL D O 1
ATOM 2741 N N . ALA D 1 10 ? 34.085 52.544 36.870 1.00 26.91 10 ALA D N 1
ATOM 2742 C CA . ALA D 1 10 ? 32.738 53.110 36.862 1.00 28.99 10 ALA D CA 1
ATOM 2743 C C . ALA D 1 10 ? 31.865 52.346 37.859 1.00 29.89 10 ALA D C 1
ATOM 2744 O O . ALA D 1 10 ? 32.116 51.179 38.146 1.00 29.93 10 ALA D O 1
ATOM 2746 N N . GLN D 1 11 ? 30.836 53.013 38.372 1.00 32.26 11 GLN D N 1
ATOM 2747 C CA . GLN D 1 11 ? 29.922 52.428 39.353 1.00 34.34 11 GLN D CA 1
ATOM 2748 C C . GLN D 1 11 ? 29.356 51.064 38.953 1.00 34.88 11 GLN D C 1
ATOM 2749 O O . GLN D 1 11 ? 29.226 50.165 39.792 1.00 35.25 11 GLN D O 1
ATOM 2755 N N . ASP D 1 12 ? 29.017 50.910 37.676 1.00 34.19 12 ASP D N 1
ATOM 2756 C CA . ASP D 1 12 ? 28.455 49.653 37.200 1.00 34.53 12 ASP D CA 1
ATOM 2757 C C . ASP D 1 12 ? 29.323 48.992 36.129 1.00 32.11 12 ASP D C 1
ATOM 2758 O O . ASP D 1 12 ? 28.810 48.391 35.183 1.00 31.47 12 ASP D O 1
ATOM 2763 N N . ALA D 1 13 ? 30.639 49.086 36.283 1.00 28.87 13 ALA D N 1
ATOM 2764 C CA . ALA D 1 13 ? 31.539 48.481 35.309 1.00 27.59 13 ALA D CA 1
ATOM 2765 C C . ALA D 1 13 ? 32.019 47.116 35.785 1.00 26.39 13 ALA D C 1
ATOM 2766 O O . ALA D 1 13 ? 32.231 46.898 36.977 1.00 27.12 13 ALA D O 1
ATOM 2768 N N . ARG D 1 14 ? 32.182 46.201 34.837 1.00 24.96 14 ARG D N 1
ATOM 2769 C CA . ARG D 1 14 ? 32.644 44.851 35.119 1.00 24.63 14 ARG D CA 1
ATOM 2770 C C . ARG D 1 14 ? 34.059 44.726 34.598 1.00 24.46 14 ARG D C 1
ATOM 2771 O O . ARG D 1 14 ? 34.293 44.787 33.390 1.00 24.03 14 ARG D O 1
ATOM 2779 N N . VAL D 1 15 ? 35.005 44.550 35.510 1.00 23.61 15 VAL D N 1
ATOM 2780 C CA . VAL D 1 15 ? 36.397 44.440 35.122 1.00 23.92 15 VAL D CA 1
ATOM 2781 C C . VAL D 1 15 ? 37.188 43.558 36.074 1.00 23.47 15 VAL D C 1
ATOM 2782 O O . VAL D 1 15 ? 36.727 43.225 37.162 1.00 24.60 15 VAL D O 1
ATOM 2786 N N . GLU D 1 16 ? 38.381 43.184 35.635 1.00 23.37 16 GLU D N 1
ATOM 2787 C CA . GLU D 1 16 ? 39.307 42.378 36.420 1.00 23.40 16 GLU D CA 1
ATOM 2788 C C . GLU D 1 16 ? 40.513 43.284 36.626 1.00 20.76 16 GLU D C 1
ATOM 2789 O O . GLU D 1 16 ? 40.906 44.018 35.716 1.00 18.40 16 GLU D O 1
ATOM 2795 N N . LEU D 1 17 ? 41.092 43.234 37.817 1.00 18.40 17 LEU D N 1
ATOM 2796 C CA . LEU D 1 17 ? 42.212 44.095 38.158 1.00 17.72 17 LEU D CA 1
ATOM 2797 C C . LEU D 1 17 ? 43.614 43.525 38.000 1.00 17.28 17 LEU D C 1
ATOM 2798 O O . LEU D 1 17 ? 44.570 44.290 37.937 1.00 16.15 17 LEU D O 1
ATOM 2803 N N . HIS D 1 18 ? 43.754 42.205 37.921 1.00 15.00 18 HIS D N 1
ATOM 2804 C CA . HIS D 1 18 ? 45.085 41.628 37.823 1.00 14.96 18 HIS D CA 1
ATOM 2805 C C . HIS D 1 18 ? 46.012 42.257 36.786 1.00 16.01 18 HIS D C 1
ATOM 2806 O O . HIS D 1 18 ? 47.067 42.775 37.144 1.00 14.59 18 HIS D O 1
ATOM 2813 N N . ASP D 1 19 ? 45.634 42.220 35.512 1.00 16.72 19 ASP D N 1
ATOM 2814 C CA . ASP D 1 19 ? 46.493 42.782 34.483 1.00 18.31 19 ASP D CA 1
ATOM 2815 C C . ASP D 1 19 ? 46.572 44.304 34.494 1.00 19.01 19 ASP D C 1
ATOM 2816 O O . ASP D 1 19 ? 47.651 44.865 34.317 1.00 20.03 19 ASP D O 1
ATOM 2821 N N . SER D 1 20 ? 45.443 44.972 34.715 1.00 18.23 20 SER D N 1
ATOM 2822 C CA . SER D 1 20 ? 45.409 46.437 34.738 1.00 17.66 20 SER D CA 1
ATOM 2823 C C . SER D 1 20 ? 46.234 47.067 35.868 1.00 17.72 20 SER D C 1
ATOM 2824 O O . SER D 1 20 ? 46.766 48.169 35.714 1.00 17.26 20 SER D O 1
ATOM 2827 N N . LEU D 1 21 ? 46.338 46.375 36.999 1.00 15.01 21 LEU D N 1
ATOM 2828 C CA . LEU D 1 21 ? 47.105 46.897 38.127 1.00 14.08 21 LEU D CA 1
ATOM 2829 C C . LEU D 1 21 ? 48.388 46.117 38.334 1.00 12.01 21 LEU D C 1
ATOM 2830 O O . LEU D 1 21 ? 49.168 46.428 39.227 1.00 11.79 21 LEU D O 1
ATOM 2835 N N . ALA D 1 22 ? 48.598 45.104 37.501 1.00 12.26 22 ALA D N 1
ATOM 2836 C CA . ALA D 1 22 ? 49.779 44.249 37.591 1.00 10.39 22 ALA D CA 1
ATOM 2837 C C . ALA D 1 22 ? 49.883 43.610 38.979 1.00 11.49 22 ALA D C 1
ATOM 2838 O O . ALA D 1 22 ? 50.936 43.648 39.612 1.00 11.59 22 ALA D O 1
ATOM 2840 N N . LEU D 1 23 ? 48.784 43.026 39.450 1.00 11.85 23 LEU D N 1
ATOM 2841 C CA . LEU D 1 23 ? 48.773 42.370 40.752 1.00 11.40 23 LEU D CA 1
ATOM 2842 C C . LEU D 1 23 ? 49.658 41.129 40.695 1.00 11.41 23 LEU D C 1
ATOM 2843 O O . LEU D 1 23 ? 49.814 40.524 39.634 1.00 14.09 23 LEU D O 1
ATOM 2848 N N . THR D 1 24 ? 50.248 40.755 41.824 1.00 12.34 24 THR D N 1
ATOM 2849 C CA . THR D 1 24 ? 51.109 39.577 41.867 1.00 12.89 24 THR D CA 1
ATOM 2850 C C . THR D 1 24 ? 50.663 38.637 42.978 1.00 12.01 24 THR D C 1
ATOM 2851 O O . THR D 1 24 ? 51.132 37.504 43.067 1.00 12.38 24 THR D O 1
ATOM 2855 N N . GLY D 1 25 ? 49.751 39.105 43.824 1.00 11.50 25 GLY D N 1
ATOM 2856 C CA . GLY D 1 25 ? 49.290 38.270 44.920 1.00 10.53 25 GLY D CA 1
ATOM 2857 C C . GLY D 1 25 ? 47.826 37.888 44.857 1.00 10.85 25 GLY D C 1
ATOM 2858 O O . GLY D 1 25 ? 47.331 37.141 45.711 1.00 11.27 25 GLY D O 1
ATOM 2859 N N . ALA D 1 26 ? 47.126 38.376 43.843 1.00 9.79 26 ALA D N 1
ATOM 2860 C CA . ALA D 1 26 ? 45.712 38.067 43.729 1.00 11.22 26 ALA D CA 1
ATOM 2861 C C . ALA D 1 26 ? 45.118 38.548 42.418 1.00 11.44 26 ALA D C 1
ATOM 2862 O O . ALA D 1 26 ? 45.782 39.181 41.600 1.00 9.71 26 ALA D O 1
ATOM 2864 N N . GLU D 1 27 ? 43.854 38.205 42.227 1.00 12.00 27 GLU D N 1
ATOM 2865 C CA . GLU D 1 27 ? 43.087 38.658 41.083 1.00 13.87 27 GLU D CA 1
ATOM 2866 C C . GLU D 1 27 ? 41.835 39.176 41.760 1.00 14.84 27 GLU D C 1
ATOM 2867 O O . GLU D 1 27 ? 41.322 38.552 42.691 1.00 15.74 27 GLU D O 1
ATOM 2873 N N . VAL D 1 28 ? 41.372 40.337 41.323 1.00 15.87 28 VAL D N 1
ATOM 2874 C CA . VAL D 1 28 ? 40.176 40.934 41.891 1.00 17.68 28 VAL D CA 1
ATOM 2875 C C . VAL D 1 28 ? 39.221 41.240 40.757 1.00 18.74 28 VAL D C 1
ATOM 2876 O O . VAL D 1 28 ? 39.574 41.952 39.820 1.00 19.33 28 VAL D O 1
ATOM 2880 N N . SER D 1 29 ? 38.018 40.689 40.828 1.00 18.92 29 SER D N 1
ATOM 2881 C CA . SER D 1 29 ? 37.041 40.957 39.794 1.00 19.58 29 SER D CA 1
ATOM 2882 C C . SER D 1 29 ? 35.834 41.663 40.393 1.00 19.89 29 SER D C 1
ATOM 2883 O O . SER D 1 29 ? 35.319 41.277 41.441 1.00 19.59 29 SER D O 1
ATOM 2886 N N . ILE D 1 30 ? 35.405 42.727 39.725 1.00 19.43 30 ILE D N 1
ATOM 2887 C CA . ILE D 1 30 ? 34.253 43.493 40.158 1.00 18.71 30 ILE D CA 1
ATOM 2888 C C . ILE D 1 30 ? 33.141 43.164 39.167 1.00 20.05 30 ILE D C 1
ATOM 2889 O O . ILE D 1 30 ? 33.310 43.345 37.960 1.00 20.26 30 ILE D O 1
ATOM 2894 N N . ASN D 1 31 ? 32.005 42.688 39.663 1.00 19.76 31 ASN D N 1
ATOM 2895 C CA . ASN D 1 31 ? 30.920 42.332 38.762 1.00 21.89 31 ASN D CA 1
ATOM 2896 C C . ASN D 1 31 ? 29.568 42.606 39.393 1.00 22.23 31 ASN D C 1
ATOM 2897 O O . ASN D 1 31 ? 29.476 42.978 40.559 1.00 22.40 31 ASN D O 1
ATOM 2902 N N . HIS D 1 32 ? 28.518 42.453 38.600 1.00 24.17 32 HIS D N 1
ATOM 2903 C CA . HIS D 1 32 ? 27.165 42.640 39.091 1.00 26.53 32 HIS D CA 1
ATOM 2904 C C . HIS D 1 32 ? 26.184 42.062 38.087 1.00 26.21 32 HIS D C 1
ATOM 2905 O O . HIS D 1 32 ? 26.399 42.104 36.871 1.00 23.52 32 HIS D O 1
ATOM 2912 N N . LEU D 1 33 ? 25.117 41.486 38.620 1.00 24.58 33 LEU D N 1
ATOM 2913 C CA . LEU D 1 33 ? 24.108 40.858 37.798 1.00 24.81 33 LEU D CA 1
ATOM 2914 C C . LEU D 1 33 ? 22.776 41.576 37.949 1.00 26.03 33 LEU D C 1
ATOM 2915 O O . LEU D 1 33 ? 22.405 42.007 39.044 1.00 27.12 33 LEU D O 1
ATOM 2920 N N . PRO D 1 34 ? 22.044 41.735 36.841 1.00 25.61 34 PRO D N 1
ATOM 2921 C CA . PRO D 1 34 ? 20.745 42.407 36.913 1.00 25.41 34 PRO D CA 1
ATOM 2922 C C . PRO D 1 34 ? 19.759 41.456 37.583 1.00 25.41 34 PRO D C 1
ATOM 2923 O O . PRO D 1 34 ? 20.015 40.250 37.668 1.00 24.29 34 PRO D O 1
ATOM 2927 N N . ALA D 1 35 ? 18.641 41.996 38.058 1.00 24.74 35 ALA D N 1
ATOM 2928 C CA . ALA D 1 35 ? 17.624 41.187 38.719 1.00 24.66 35 ALA D CA 1
ATOM 2929 C C . ALA D 1 35 ? 17.266 39.947 37.905 1.00 24.65 35 ALA D C 1
ATOM 2930 O O . ALA D 1 35 ? 17.142 40.008 36.681 1.00 25.17 35 ALA D O 1
ATOM 2932 N N . GLY D 1 36 ? 17.113 38.819 38.590 1.00 25.55 36 GLY D N 1
ATOM 2933 C CA . GLY D 1 36 ? 16.755 37.584 37.912 1.00 27.05 36 GLY D CA 1
ATOM 2934 C C . GLY D 1 36 ? 17.850 36.898 37.110 1.00 27.56 36 GLY D C 1
ATOM 2935 O O . GLY D 1 36 ? 17.606 35.869 36.475 1.00 28.70 36 GLY D O 1
ATOM 2936 N N . ALA D 1 37 ? 19.055 37.452 37.127 1.00 26.75 37 ALA D N 1
ATOM 2937 C CA . ALA D 1 37 ? 20.154 36.855 36.382 1.00 26.36 37 ALA D CA 1
ATOM 2938 C C . ALA D 1 37 ? 21.176 36.218 37.321 1.00 26.61 37 ALA D C 1
ATOM 2939 O O . ALA D 1 37 ? 21.134 36.421 38.538 1.00 26.67 37 ALA D O 1
ATOM 2941 N N . GLY D 1 38 ? 22.088 35.437 36.750 1.00 25.51 38 GLY D N 1
ATOM 2942 C CA . GLY D 1 38 ? 23.111 34.796 37.553 1.00 25.19 38 GLY D CA 1
ATOM 2943 C C . GLY D 1 38 ? 24.182 34.163 36.692 1.00 25.01 38 GLY D C 1
ATOM 2944 O O . GLY D 1 38 ? 24.007 34.026 35.478 1.00 25.62 38 GLY D O 1
ATOM 2945 N N . VAL D 1 39 ? 25.299 33.790 37.309 1.00 23.90 39 VAL D N 1
ATOM 2946 C CA . VAL D 1 39 ? 26.379 33.143 36.579 1.00 23.40 39 VAL D CA 1
ATOM 2947 C C . VAL D 1 39 ? 25.787 31.863 36.003 1.00 23.36 39 VAL D C 1
ATOM 2948 O O . VAL D 1 39 ? 25.241 31.040 36.735 1.00 23.40 39 VAL D O 1
ATOM 2952 N N . PRO D 1 40 ? 25.876 31.689 34.674 1.00 23.34 40 PRO D N 1
ATOM 2953 C CA . PRO D 1 40 ? 25.341 30.518 33.972 1.00 22.92 40 PRO D CA 1
ATOM 2954 C C . PRO D 1 40 ? 26.036 29.182 34.199 1.00 22.78 40 PRO D C 1
ATOM 2955 O O . PRO D 1 40 ? 25.691 28.191 33.554 1.00 24.62 40 PRO D O 1
ATOM 2959 N N . PHE D 1 41 ? 27.004 29.136 35.107 1.00 20.74 41 PHE D N 1
ATOM 2960 C CA . PHE D 1 41 ? 27.697 27.881 35.357 1.00 17.75 41 PHE D CA 1
ATOM 2961 C C . PHE D 1 41 ? 28.181 27.757 36.798 1.00 17.14 41 PHE D C 1
ATOM 2962 O O . PHE D 1 41 ? 28.193 28.729 37.548 1.00 17.54 41 PHE D O 1
ATOM 2970 N N . VAL D 1 42 ? 28.569 26.546 37.172 1.00 15.83 42 VAL D N 1
ATOM 2971 C CA . VAL D 1 42 ? 29.067 26.253 38.510 1.00 15.52 42 VAL D CA 1
ATOM 2972 C C . VAL D 1 42 ? 30.553 25.959 38.405 1.00 15.47 42 VAL D C 1
ATOM 2973 O O . VAL D 1 42 ? 31.002 25.343 37.434 1.00 13.04 42 VAL D O 1
ATOM 2977 N N . HIS D 1 43 ? 31.332 26.399 39.388 1.00 13.67 43 HIS D N 1
ATOM 2978 C CA . HIS D 1 43 ? 32.758 26.111 39.327 1.00 13.63 43 HIS D CA 1
ATOM 2979 C C . HIS D 1 43 ? 33.426 26.050 40.682 1.00 13.04 43 HIS D C 1
ATOM 2980 O O . HIS D 1 43 ? 32.917 26.561 41.670 1.00 13.07 43 HIS D O 1
ATOM 2987 N N . SER D 1 44 ? 34.583 25.405 40.692 1.00 12.49 44 SER D N 1
ATOM 2988 C CA . SER D 1 44 ? 35.398 25.269 41.873 1.00 12.60 44 SER D CA 1
ATOM 2989 C C . SER D 1 44 ? 36.791 25.707 41.448 1.00 11.49 44 SER D C 1
ATOM 2990 O O . SER D 1 44 ? 36.986 26.148 40.315 1.00 13.33 44 SER D O 1
ATOM 2993 N N . HIS D 1 45 ? 37.756 25.571 42.344 1.00 12.25 45 HIS D N 1
ATOM 2994 C CA . HIS D 1 45 ? 39.132 25.962 42.059 1.00 14.06 45 HIS D CA 1
ATOM 2995 C C . HIS D 1 45 ? 40.125 24.873 42.419 1.00 15.45 45 HIS D C 1
ATOM 2996 O O . HIS D 1 45 ? 39.871 24.060 43.303 1.00 15.59 45 HIS D O 1
ATOM 3003 N N . LYS D 1 46 ? 41.261 24.868 41.731 1.00 16.64 46 LYS D N 1
ATOM 3004 C CA . LYS D 1 46 ? 42.288 23.883 41.999 1.00 18.08 46 LYS D CA 1
ATOM 3005 C C . LYS D 1 46 ? 43.105 24.225 43.234 1.00 17.71 46 LYS D C 1
ATOM 3006 O O . LYS D 1 46 ? 43.329 23.373 44.087 1.00 19.65 46 LYS D O 1
ATOM 3012 N N . GLN D 1 47 ? 43.546 25.471 43.343 1.00 17.84 47 GLN D N 1
ATOM 3013 C CA . GLN D 1 47 ? 44.350 25.849 44.494 1.00 17.91 47 GLN D CA 1
ATOM 3014 C C . GLN D 1 47 ? 44.067 27.248 45.043 1.00 17.20 47 GLN D C 1
ATOM 3015 O O . GLN D 1 47 ? 44.679 27.661 46.026 1.00 16.89 47 GLN D O 1
ATOM 3021 N N . ASN D 1 48 ? 43.151 27.981 44.418 1.00 15.17 48 ASN D N 1
ATOM 3022 C CA . ASN D 1 48 ? 42.838 29.323 44.894 1.00 13.75 48 ASN D CA 1
ATOM 3023 C C . ASN D 1 48 ? 41.641 29.432 45.818 1.00 12.26 48 ASN D C 1
ATOM 3024 O O . ASN D 1 48 ? 40.563 28.910 45.541 1.00 11.36 48 ASN D O 1
ATOM 3029 N N . GLU D 1 49 ? 41.856 30.123 46.927 1.00 11.12 49 GLU D N 1
ATOM 3030 C CA . GLU D 1 49 ? 40.808 30.389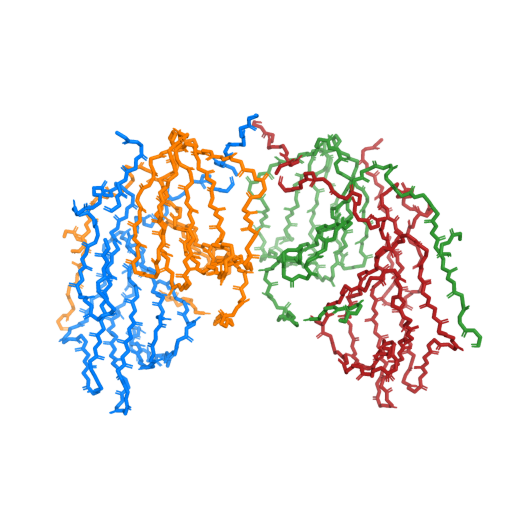 47.897 1.00 12.01 49 GLU D CA 1
ATOM 3031 C C . GLU D 1 49 ? 40.089 31.578 47.279 1.00 10.75 49 GLU D C 1
ATOM 3032 O O . GLU D 1 49 ? 40.702 32.369 46.565 1.00 11.47 49 GLU D O 1
ATOM 3038 N N . GLU D 1 50 ? 38.797 31.707 47.530 1.00 12.01 50 GLU D N 1
ATOM 3039 C CA . GLU D 1 50 ? 38.062 32.819 46.971 1.00 13.15 50 GLU D CA 1
ATOM 3040 C C . GLU D 1 50 ? 37.301 33.553 48.076 1.00 14.03 50 GLU D C 1
ATOM 3041 O O . GLU D 1 50 ? 36.701 32.934 48.963 1.00 13.80 50 GLU D O 1
ATOM 3047 N N . ILE D 1 51 ? 37.357 34.880 48.034 1.00 13.05 51 ILE D N 1
ATOM 3048 C CA . ILE D 1 51 ? 36.686 35.718 49.021 1.00 11.88 51 ILE D CA 1
ATOM 3049 C C . ILE D 1 51 ? 35.665 36.573 48.296 1.00 13.05 51 ILE D C 1
ATOM 3050 O O . ILE D 1 51 ? 36.003 37.319 47.382 1.00 15.50 51 ILE D O 1
ATOM 3055 N N . TYR D 1 52 ? 34.408 36.453 48.694 1.00 13.79 52 TYR D N 1
ATOM 3056 C CA . TYR D 1 52 ? 33.346 37.221 48.073 1.00 14.23 52 TYR D CA 1
ATOM 3057 C C . TYR D 1 52 ? 32.874 38.327 48.994 1.00 14.30 52 TYR D C 1
ATOM 3058 O O . TYR D 1 52 ? 32.715 38.122 50.192 1.00 13.99 52 TYR D O 1
ATOM 3067 N N . GLY D 1 53 ? 32.662 39.503 48.421 1.00 13.18 53 GLY D N 1
ATOM 3068 C CA . GLY D 1 53 ? 32.185 40.631 49.190 1.00 14.89 53 GLY D CA 1
ATOM 3069 C C . GLY D 1 53 ? 31.033 41.244 48.421 1.00 16.31 53 GLY D C 1
ATOM 3070 O O . GLY D 1 53 ? 31.214 41.670 47.281 1.00 17.25 53 GLY D O 1
ATOM 3071 N N . ILE D 1 54 ? 29.845 41.275 49.018 1.00 15.69 54 ILE D N 1
ATOM 3072 C CA . ILE D 1 54 ? 28.690 41.854 48.344 1.00 15.88 54 ILE D CA 1
ATOM 3073 C C . ILE D 1 54 ? 28.669 43.343 48.630 1.00 15.29 54 ILE D C 1
ATOM 3074 O O . ILE D 1 54 ? 28.505 43.767 49.766 1.00 14.80 54 ILE D O 1
ATOM 3079 N N . LEU D 1 55 ? 28.864 44.132 47.583 1.00 17.33 55 LEU D N 1
ATOM 3080 C CA . LEU D 1 55 ? 28.896 45.579 47.709 1.00 19.57 55 LEU D CA 1
ATOM 3081 C C . LEU D 1 55 ? 27.533 46.244 47.659 1.00 19.33 55 LEU D C 1
ATOM 3082 O O . LEU D 1 55 ? 27.333 47.300 48.253 1.00 18.19 55 LEU D O 1
ATOM 3087 N N . SER D 1 56 ? 26.596 45.631 46.947 1.00 19.52 56 SER D N 1
ATOM 3088 C CA . SER D 1 56 ? 25.271 46.217 46.831 1.00 18.88 56 SER D CA 1
ATOM 3089 C C . SER D 1 56 ? 24.212 45.213 46.418 1.00 18.79 56 SER D C 1
ATOM 3090 O O . SER D 1 56 ? 24.521 44.113 45.962 1.00 18.67 56 SER D O 1
ATOM 3093 N N . GLY D 1 57 ? 22.954 45.614 46.570 1.00 18.67 57 GLY D N 1
ATOM 3094 C CA . GLY D 1 57 ? 21.854 44.752 46.192 1.00 18.52 57 GLY D CA 1
ATOM 3095 C C . GLY D 1 57 ? 21.715 43.533 47.077 1.00 17.81 57 GLY D C 1
ATOM 3096 O O . GLY D 1 57 ? 22.107 43.541 48.238 1.00 19.39 57 GLY D O 1
ATOM 3097 N N . LYS D 1 58 ? 21.149 42.477 46.512 1.00 18.53 58 LYS D N 1
ATOM 3098 C CA . LYS D 1 58 ? 20.937 41.241 47.239 1.00 19.01 58 LYS D CA 1
ATOM 3099 C C . LYS D 1 58 ? 20.775 40.091 46.267 1.00 17.84 58 LYS D C 1
ATOM 3100 O O . LYS D 1 58 ? 20.522 40.303 45.086 1.00 15.94 58 LYS D O 1
ATOM 3106 N N . GLY D 1 59 ? 20.922 38.870 46.773 1.00 19.04 59 GLY D N 1
ATOM 3107 C CA . GLY D 1 59 ? 20.800 37.706 45.921 1.00 18.44 59 GLY D CA 1
ATOM 3108 C C . GLY D 1 59 ? 21.080 36.412 46.661 1.00 20.66 59 GLY D C 1
ATOM 3109 O O . GLY D 1 59 ? 20.819 36.292 47.861 1.00 20.43 59 GLY D O 1
ATOM 3110 N N . PHE D 1 60 ? 21.626 35.439 45.943 1.00 20.21 60 PHE D N 1
ATOM 3111 C CA . PHE D 1 60 ? 21.922 34.141 46.528 1.00 21.71 60 PHE D CA 1
ATOM 3112 C C . PHE D 1 60 ? 23.188 33.568 45.929 1.00 19.91 60 PHE D C 1
ATOM 3113 O O . PHE D 1 60 ? 23.622 33.979 44.857 1.00 20.32 60 PHE D O 1
ATOM 3121 N N . ILE D 1 61 ? 23.779 32.613 46.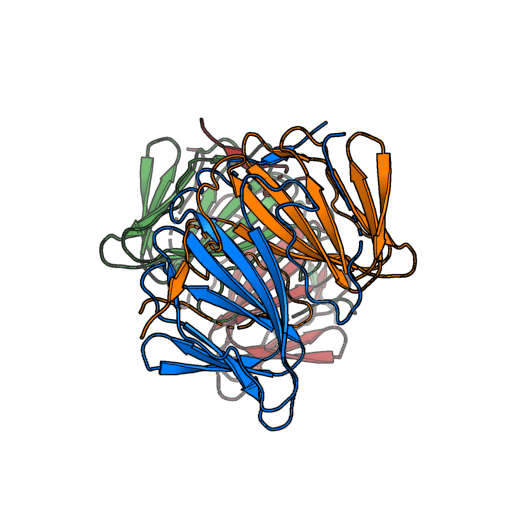631 1.00 18.76 61 ILE D N 1
ATOM 3122 C CA . ILE D 1 61 ? 24.947 31.921 46.120 1.00 18.08 61 ILE D CA 1
ATOM 3123 C C . ILE D 1 61 ? 24.767 30.475 46.555 1.00 18.66 61 ILE D C 1
ATOM 3124 O O . ILE D 1 61 ? 24.483 30.196 47.723 1.00 19.88 61 ILE D O 1
ATOM 3129 N N . THR D 1 62 ? 24.880 29.557 45.606 1.00 16.88 62 THR D N 1
ATOM 3130 C CA . THR D 1 62 ? 24.732 28.148 45.920 1.00 15.56 62 THR D CA 1
ATOM 3131 C C . THR D 1 62 ? 26.114 27.538 46.040 1.00 15.45 62 THR D C 1
ATOM 3132 O O . THR D 1 62 ? 26.917 27.611 45.110 1.00 12.88 62 THR D O 1
ATOM 3136 N N . ILE D 1 63 ? 26.397 26.965 47.206 1.00 14.48 63 ILE D N 1
ATOM 3137 C CA . ILE D 1 63 ? 27.689 26.344 47.444 1.00 15.48 63 ILE D CA 1
ATOM 3138 C C . ILE D 1 63 ? 27.459 24.878 47.792 1.00 16.78 63 ILE D C 1
ATOM 3139 O O . ILE D 1 63 ? 26.850 24.562 48.812 1.00 16.21 63 ILE D O 1
ATOM 3144 N N . ASP D 1 64 ? 27.935 23.989 46.926 1.00 16.99 64 ASP D N 1
ATOM 3145 C CA . ASP D 1 64 ? 27.778 22.554 47.134 1.00 18.68 64 ASP D CA 1
ATOM 3146 C C . ASP D 1 64 ? 26.320 22.162 47.413 1.00 18.44 64 ASP D C 1
ATOM 3147 O O . ASP D 1 64 ? 26.032 21.477 48.394 1.00 18.95 64 ASP D O 1
ATOM 3152 N N . GLY D 1 65 ? 25.410 22.608 46.552 1.00 20.11 65 GLY D N 1
ATOM 3153 C CA . GLY D 1 65 ? 24.004 22.274 46.709 1.00 21.70 65 GLY D CA 1
ATOM 3154 C C . GLY D 1 65 ? 23.223 23.111 47.701 1.00 23.13 65 GLY D C 1
ATOM 3155 O O . GLY D 1 65 ? 21.987 23.085 47.717 1.00 23.06 65 GLY D O 1
ATOM 3156 N N . GLU D 1 66 ? 23.931 23.855 48.538 1.00 24.23 66 GLU D N 1
ATOM 3157 C CA . GLU D 1 66 ? 23.265 24.688 49.533 1.00 27.05 66 GLU D CA 1
ATOM 3158 C C . GLU D 1 66 ? 23.227 26.148 49.087 1.00 27.41 66 GLU D C 1
ATOM 3159 O O . GLU D 1 66 ? 24.267 26.743 48.788 1.00 27.77 66 GLU D O 1
ATOM 3165 N N . LYS D 1 67 ? 22.038 26.734 49.028 1.00 27.23 67 LYS D N 1
ATOM 3166 C CA . LYS D 1 67 ? 21.966 28.121 48.608 1.00 29.16 67 LYS D CA 1
ATOM 3167 C C . LYS D 1 67 ? 21.889 29.055 49.809 1.00 28.36 67 LYS D C 1
ATOM 3168 O O . LYS D 1 67 ? 21.080 28.872 50.719 1.00 27.72 67 LYS D O 1
ATOM 3174 N N . ILE D 1 68 ? 22.768 30.049 49.806 1.00 27.52 68 ILE D N 1
ATOM 3175 C CA . ILE D 1 68 ? 22.844 31.016 50.885 1.00 25.56 68 ILE D CA 1
ATOM 3176 C C . ILE D 1 68 ? 22.359 32.377 50.425 1.00 24.64 68 ILE D C 1
ATOM 3177 O O . ILE D 1 68 ? 22.752 32.859 49.365 1.00 22.24 68 ILE D O 1
ATOM 3182 N N . GLU D 1 69 ? 21.505 32.998 51.229 1.00 25.15 69 GLU D N 1
ATOM 3183 C CA . GLU D 1 69 ? 20.997 34.318 50.886 1.00 25.98 69 GLU D CA 1
ATOM 3184 C C . GLU D 1 69 ? 22.114 35.337 51.075 1.00 24.48 69 GLU D C 1
ATOM 3185 O O . GLU D 1 69 ? 22.927 35.223 51.995 1.00 24.35 69 GLU D O 1
ATOM 3191 N N . LEU D 1 70 ? 22.139 36.335 50.202 1.00 22.81 70 LEU D N 1
ATOM 3192 C CA . LEU D 1 70 ? 23.155 37.375 50.243 1.00 21.77 70 LEU D CA 1
ATOM 3193 C C . LEU D 1 70 ? 22.561 38.776 50.205 1.00 20.80 70 LEU D C 1
ATOM 3194 O O . LEU D 1 70 ? 21.519 39.011 49.593 1.00 19.90 70 LEU D O 1
ATOM 3199 N N . GLN D 1 71 ? 23.242 39.706 50.861 1.00 20.31 71 GLN D N 1
ATOM 3200 C CA . GLN D 1 71 ? 22.834 41.106 50.864 1.00 21.88 71 GLN D CA 1
ATOM 3201 C C . GLN D 1 71 ? 24.069 41.965 51.073 1.00 20.43 71 GLN D C 1
ATOM 3202 O O . GLN D 1 71 ? 25.100 41.475 51.532 1.00 20.03 71 GLN D O 1
ATOM 3208 N N . ALA D 1 72 ? 23.962 43.242 50.724 1.00 19.45 72 ALA D N 1
ATOM 3209 C CA . ALA D 1 72 ? 25.074 44.164 50.877 1.00 19.22 72 ALA D CA 1
ATOM 3210 C C . ALA D 1 72 ? 25.676 44.000 52.265 1.00 18.13 72 ALA D C 1
ATOM 3211 O O . ALA D 1 72 ? 24.945 43.909 53.250 1.00 17.05 72 ALA D O 1
ATOM 3213 N N . GLY D 1 73 ? 27.006 43.941 52.336 1.00 17.09 73 GLY D N 1
ATOM 3214 C CA . GLY D 1 73 ? 27.666 43.787 53.620 1.00 15.20 73 GLY D CA 1
ATOM 3215 C C . GLY D 1 73 ? 28.095 42.368 53.945 1.00 14.90 73 GLY D C 1
ATOM 3216 O O . GLY D 1 73 ? 28.847 42.154 54.891 1.00 15.95 73 GLY D O 1
ATOM 3217 N N . ASP D 1 74 ? 27.612 41.394 53.178 1.00 14.66 74 ASP D N 1
ATOM 3218 C CA . ASP D 1 74 ? 27.966 39.996 53.412 1.00 14.06 74 ASP D CA 1
ATOM 3219 C C . ASP D 1 74 ? 29.336 39.655 52.807 1.00 13.18 74 ASP D C 1
ATOM 3220 O O . ASP D 1 74 ? 29.656 40.071 51.696 1.00 11.36 74 ASP D O 1
ATOM 3225 N N . TRP D 1 75 ? 30.133 38.894 53.552 1.00 13.52 75 TRP D N 1
ATOM 3226 C CA . TRP D 1 75 ? 31.450 38.466 53.103 1.00 12.59 75 TRP D CA 1
ATOM 3227 C C . TRP D 1 75 ? 31.600 36.974 53.308 1.00 13.35 75 TRP D C 1
ATOM 3228 O O . TRP D 1 75 ? 31.211 36.439 54.355 1.00 12.35 75 TRP D O 1
ATOM 3239 N N . LEU D 1 76 ? 32.180 36.302 52.317 1.00 12.91 76 LEU D N 1
ATOM 3240 C CA . LEU D 1 76 ? 32.354 34.863 52.408 1.00 13.34 76 LEU D CA 1
ATOM 3241 C C . LEU D 1 76 ? 33.713 34.374 51.947 1.00 13.67 76 LEU D C 1
ATOM 3242 O O . LEU D 1 76 ? 34.355 34.976 51.086 1.00 14.06 76 LEU D O 1
ATOM 3247 N N . ARG D 1 77 ? 34.145 33.272 52.542 1.00 12.46 77 ARG D N 1
ATOM 3248 C CA . ARG D 1 77 ? 35.385 32.629 52.161 1.00 13.05 77 ARG D CA 1
ATOM 3249 C C . ARG D 1 77 ? 34.900 31.326 51.550 1.00 13.40 77 ARG D C 1
ATOM 3250 O O . ARG D 1 77 ? 33.980 30.701 52.074 1.00 13.83 77 ARG D O 1
ATOM 3258 N N . ILE D 1 78 ? 35.486 30.924 50.435 1.00 12.55 78 ILE D N 1
ATOM 3259 C CA . ILE D 1 78 ? 35.092 29.665 49.829 1.00 12.74 78 ILE D CA 1
ATOM 3260 C C . ILE D 1 78 ? 36.354 28.866 49.564 1.00 12.43 78 ILE D C 1
ATOM 3261 O O . ILE D 1 78 ? 37.286 29.354 48.918 1.00 12.22 78 ILE D O 1
ATOM 3266 N N . ALA D 1 79 ? 36.401 27.653 50.098 1.00 10.41 79 ALA D N 1
ATOM 3267 C CA . ALA D 1 79 ? 37.559 26.808 49.892 1.00 10.84 79 ALA D CA 1
ATOM 3268 C C . ALA D 1 79 ? 37.561 26.358 48.439 1.00 11.78 79 ALA D C 1
ATOM 3269 O O . ALA D 1 79 ? 36.518 26.342 47.778 1.00 11.69 79 ALA D O 1
ATOM 3271 N N . PRO D 1 80 ? 38.737 25.986 47.925 1.00 12.30 80 PRO D N 1
ATOM 3272 C CA . PRO D 1 80 ? 38.913 25.523 46.544 1.00 13.14 80 PRO D CA 1
ATOM 3273 C C . PRO D 1 80 ? 37.896 24.489 46.065 1.00 13.37 80 PRO D C 1
ATOM 3274 O O . PRO D 1 80 ? 37.333 24.627 44.979 1.00 12.94 80 PRO D O 1
ATOM 3278 N N . ASP D 1 81 ? 37.669 23.457 46.872 1.00 14.85 81 ASP D N 1
ATOM 3279 C CA . ASP D 1 81 ? 36.736 22.391 46.515 1.00 17.49 81 ASP D CA 1
ATOM 3280 C C . ASP D 1 81 ? 35.271 22.816 46.430 1.00 15.82 81 ASP D C 1
ATOM 3281 O O . ASP D 1 81 ? 34.460 22.128 45.819 1.00 16.66 81 ASP D O 1
ATOM 3286 N N . GLY D 1 82 ? 34.926 23.939 47.045 1.00 15.00 82 GLY D N 1
ATOM 3287 C CA . GLY D 1 82 ? 33.545 24.382 47.001 1.00 14.16 82 GLY D CA 1
ATOM 3288 C C . GLY D 1 82 ? 33.036 24.663 45.597 1.00 15.36 82 GLY D C 1
ATOM 3289 O O . GLY D 1 82 ? 33.683 25.378 44.831 1.00 15.00 82 GLY D O 1
ATOM 3290 N N . LYS D 1 83 ? 31.885 24.083 45.254 1.00 15.32 83 LYS D N 1
ATOM 3291 C CA . LYS D 1 83 ? 31.255 24.296 43.951 1.00 15.50 83 LYS D CA 1
ATOM 3292 C C . LYS D 1 83 ? 30.306 25.466 44.167 1.00 15.13 83 LYS D C 1
ATOM 3293 O O . LYS D 1 83 ? 29.345 25.362 44.928 1.00 13.88 83 LYS D O 1
ATOM 3299 N N . ARG D 1 84 ? 30.572 26.575 43.483 1.00 14.73 84 ARG D N 1
ATOM 3300 C CA . ARG D 1 84 ? 29.788 27.786 43.675 1.00 13.63 84 ARG D CA 1
ATOM 3301 C C . ARG D 1 84 ? 29.111 28.342 42.434 1.00 14.23 84 ARG D C 1
ATOM 3302 O O . ARG D 1 84 ? 29.536 28.094 41.304 1.00 15.64 84 ARG D O 1
ATOM 3310 N N . GLN D 1 85 ? 28.062 29.121 42.668 1.00 14.54 85 GLN D N 1
ATOM 3311 C CA . GLN D 1 85 ? 27.307 29.758 41.600 1.00 15.39 85 GLN D CA 1
ATOM 3312 C C . GLN D 1 85 ? 26.456 30.852 42.236 1.00 15.97 85 GLN D C 1
ATOM 3313 O O . GLN D 1 85 ? 25.533 30.569 42.998 1.00 17.59 85 GLN D O 1
ATOM 3319 N N . ILE D 1 86 ? 26.779 32.103 41.935 1.00 16.98 86 ILE D N 1
ATOM 3320 C CA . ILE D 1 86 ? 26.047 33.236 42.493 1.00 16.51 86 ILE D CA 1
ATOM 3321 C C . ILE D 1 86 ? 24.997 33.752 41.513 1.00 16.78 86 ILE D C 1
ATOM 3322 O O . ILE D 1 86 ? 25.109 33.555 40.302 1.00 15.94 86 ILE D O 1
ATOM 3327 N N . SER D 1 87 ? 23.969 34.401 42.047 1.00 16.79 87 SER D N 1
ATOM 3328 C CA . SER D 1 87 ? 22.908 34.960 41.226 1.00 19.99 87 SER D CA 1
ATOM 3329 C C . SER D 1 87 ? 22.241 36.107 41.973 1.00 20.17 87 SER D C 1
ATOM 3330 O O . SER D 1 87 ? 22.305 36.191 43.201 1.00 21.60 87 SER D O 1
ATOM 3333 N N . ALA D 1 88 ? 21.616 37.000 41.221 1.00 21.21 88 ALA D N 1
ATOM 3334 C CA . ALA D 1 88 ? 20.931 38.146 41.799 1.00 21.72 88 ALA D CA 1
ATOM 3335 C C . ALA D 1 88 ? 19.561 37.727 42.310 1.00 22.81 88 ALA D C 1
ATOM 3336 O O . ALA D 1 88 ? 19.088 36.625 42.029 1.00 23.10 88 ALA D O 1
ATOM 3338 N N . ALA D 1 89 ? 18.927 38.606 43.074 1.00 24.00 89 ALA D N 1
ATOM 3339 C CA . ALA D 1 89 ? 17.604 38.310 43.591 1.00 24.70 89 ALA D CA 1
ATOM 3340 C C . ALA D 1 89 ? 16.622 38.508 42.442 1.00 26.22 89 ALA D C 1
ATOM 3341 O O . ALA D 1 89 ? 16.935 39.153 41.432 1.00 24.76 89 ALA D O 1
ATOM 3343 N N . SER D 1 90 ? 15.434 37.948 42.602 1.00 27.67 90 SER D N 1
ATOM 3344 C CA . SER D 1 90 ? 14.402 38.048 41.588 1.00 30.49 90 SER D CA 1
ATOM 3345 C C . SER D 1 90 ? 13.929 39.490 41.399 1.00 30.77 90 SER D C 1
ATOM 3346 O O . SER D 1 90 ? 13.578 39.901 40.292 1.00 29.59 90 SER D O 1
ATOM 3349 N N . ASP D 1 91 ? 13.940 40.256 42.486 1.00 31.29 91 ASP D N 1
ATOM 3350 C CA . ASP D 1 91 ? 13.482 41.638 42.450 1.00 32.28 91 ASP D CA 1
ATOM 3351 C C . ASP D 1 91 ? 14.600 42.644 42.669 1.00 31.34 91 ASP D C 1
ATOM 3352 O O . ASP D 1 91 ? 14.339 43.804 42.990 1.00 33.22 91 ASP D O 1
ATOM 3357 N N . SER D 1 92 ? 15.844 42.212 42.500 1.00 30.41 92 SER D N 1
ATOM 3358 C CA . SER D 1 92 ? 16.968 43.117 42.709 1.00 27.73 92 SER D CA 1
ATOM 3359 C C . SER D 1 92 ? 18.289 42.640 42.141 1.00 26.18 92 SER D C 1
ATOM 3360 O O . SER D 1 92 ? 18.583 41.441 42.137 1.00 26.19 92 SER D O 1
ATOM 3363 N N . PRO D 1 93 ? 19.103 43.583 41.647 1.00 23.89 93 PRO D N 1
ATOM 3364 C CA . PRO D 1 93 ? 20.406 43.231 41.090 1.00 21.79 93 PRO D CA 1
ATOM 3365 C C . PRO D 1 93 ? 21.347 43.018 42.267 1.00 20.35 93 PRO D C 1
ATOM 3366 O O . PRO D 1 93 ? 20.967 43.227 43.422 1.00 19.41 93 PRO D O 1
ATOM 3370 N N . ILE D 1 94 ? 22.570 42.596 41.977 1.00 20.00 94 ILE D N 1
ATOM 3371 C CA . ILE D 1 94 ? 23.556 42.384 43.025 1.00 17.72 94 ILE D CA 1
ATOM 3372 C C . ILE D 1 94 ? 24.938 42.759 42.499 1.00 17.14 94 ILE D C 1
ATOM 3373 O O . ILE D 1 94 ? 25.284 42.439 41.366 1.00 17.32 94 ILE D O 1
ATOM 3378 N N . GLY D 1 95 ? 25.702 43.472 43.325 1.00 17.04 95 GLY D N 1
ATOM 3379 C CA . GLY D 1 95 ? 27.044 43.890 42.957 1.00 16.00 95 GLY D CA 1
ATOM 3380 C C . GLY D 1 95 ? 28.012 43.272 43.945 1.00 16.72 95 GLY D C 1
ATOM 3381 O O . GLY D 1 95 ? 27.800 43.356 45.158 1.00 15.76 95 GLY D O 1
ATOM 3382 N N . PHE D 1 96 ? 29.082 42.663 43.441 1.00 16.22 96 PHE D N 1
ATOM 3383 C CA . PHE D 1 96 ? 30.031 41.993 44.317 1.00 17.00 96 PHE D CA 1
ATOM 3384 C C . PHE D 1 96 ? 31.477 41.943 43.842 1.00 17.17 96 PHE D C 1
ATOM 3385 O O . PHE D 1 96 ? 31.777 42.158 42.671 1.00 15.49 96 PHE D O 1
ATOM 3393 N N . LEU D 1 97 ? 32.354 41.618 44.787 1.00 17.88 97 LEU D N 1
ATOM 3394 C CA . LEU D 1 97 ? 33.782 41.486 44.558 1.00 19.92 97 LEU D CA 1
ATOM 3395 C C . LEU D 1 97 ? 34.185 40.034 44.767 1.00 20.09 97 LEU D C 1
ATOM 3396 O O . LEU D 1 97 ? 33.682 39.368 45.673 1.00 20.01 97 LEU D O 1
ATOM 3401 N N . CYS D 1 98 ? 35.095 39.557 43.924 1.00 20.67 98 CYS D N 1
ATOM 3402 C CA . CYS D 1 98 ? 35.627 38.198 44.007 1.00 21.73 98 CYS D CA 1
ATOM 3403 C C . CYS D 1 98 ? 37.139 38.317 44.077 1.00 19.57 98 CYS D C 1
ATOM 3404 O O . CYS D 1 98 ? 37.782 38.637 43.079 1.00 19.27 98 CYS D O 1
ATOM 3407 N N . ILE D 1 99 ? 37.694 38.062 45.255 1.00 16.93 99 ILE D N 1
ATOM 3408 C CA . ILE D 1 99 ? 39.131 38.118 45.463 1.00 15.75 99 ILE D CA 1
ATOM 3409 C C . ILE D 1 99 ? 39.668 36.697 45.396 1.00 16.37 99 ILE D C 1
ATOM 3410 O O . ILE D 1 99 ? 39.296 35.831 46.189 1.00 16.85 99 ILE D O 1
ATOM 3415 N N . GLN D 1 100 ? 40.547 36.470 44.433 1.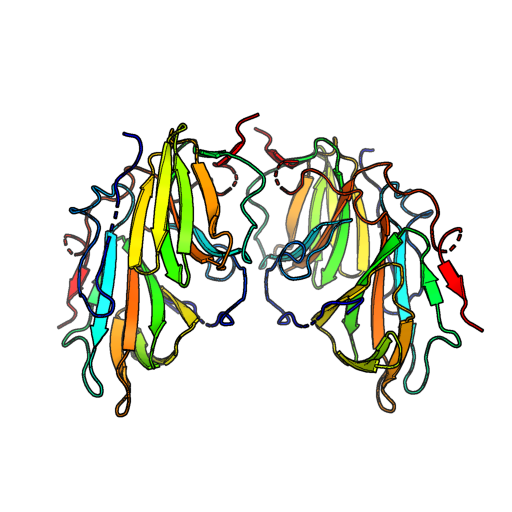00 14.85 100 GLN D N 1
ATOM 3416 C CA . GLN D 1 100 ? 41.138 35.165 44.218 1.00 13.35 100 GLN D CA 1
ATOM 3417 C C . GLN D 1 100 ? 42.584 35.175 44.708 1.00 12.34 100 GLN D C 1
ATOM 3418 O O . GLN D 1 100 ? 43.383 35.999 44.270 1.00 11.49 100 GLN D O 1
ATOM 3424 N N . VAL D 1 101 ? 42.910 34.266 45.629 1.00 11.18 101 VAL D N 1
ATOM 3425 C CA . VAL D 1 101 ? 44.262 34.168 46.187 1.00 10.83 101 VAL D CA 1
ATOM 3426 C C . VAL D 1 101 ? 44.642 32.702 46.403 1.00 12.49 101 VAL D C 1
ATOM 3427 O O . VAL D 1 101 ? 43.783 31.852 46.653 1.00 13.46 101 VAL D O 1
ATOM 3431 N N . LYS D 1 102 ? 45.930 32.402 46.312 1.00 12.55 102 LYS D N 1
ATOM 3432 C CA . LYS D 1 102 ? 46.383 31.033 46.500 1.00 12.71 102 LYS D CA 1
ATOM 3433 C C . LYS D 1 102 ? 46.160 30.631 47.949 1.00 12.83 102 LYS D C 1
ATOM 3434 O O . LYS D 1 102 ? 46.695 31.261 48.864 1.00 12.21 102 LYS D O 1
ATOM 3440 N N . ALA D 1 103 ? 45.364 29.584 48.144 1.00 11.89 103 ALA D N 1
ATOM 3441 C CA . ALA D 1 103 ? 45.054 29.076 49.470 1.00 13.56 103 ALA D CA 1
ATOM 3442 C C . ALA D 1 103 ? 46.311 28.688 50.236 1.00 14.26 103 ALA D C 1
ATOM 3443 O O . ALA D 1 103 ? 47.210 28.065 49.671 1.00 13.92 103 ALA D O 1
ATOM 3445 N N . GLY D 1 104 ? 46.359 29.063 51.518 1.00 14.81 104 GLY D N 1
ATOM 3446 C CA . GLY D 1 104 ? 47.498 28.748 52.368 1.00 14.10 104 GLY D CA 1
ATOM 3447 C C . GLY D 1 104 ? 48.785 29.501 52.057 1.00 16.49 104 GLY D C 1
ATOM 3448 O O . GLY D 1 104 ? 49.826 29.214 52.651 1.00 16.45 104 GLY D O 1
ATOM 3449 N N . SER D 1 105 ? 48.728 30.471 51.147 1.00 15.24 105 SER D N 1
ATOM 3450 C CA . SER D 1 105 ? 49.930 31.216 50.780 1.00 16.58 105 SER D CA 1
ATOM 3451 C C . SER D 1 105 ? 50.281 32.346 51.743 1.00 17.75 105 SER D C 1
ATOM 3452 O O . SER D 1 105 ? 51.435 32.774 51.809 1.00 18.47 105 SER D O 1
ATOM 3455 N N . LEU D 1 106 ? 49.295 32.835 52.487 1.00 17.65 106 LEU D N 1
ATOM 3456 C CA . LEU D 1 106 ? 49.543 33.924 53.418 1.00 15.50 106 LEU D CA 1
ATOM 3457 C C . LEU D 1 106 ? 50.390 33.495 54.614 1.00 16.22 106 LEU D C 1
ATOM 3458 O O . LEU D 1 106 ? 50.146 32.454 55.221 1.00 13.44 106 LEU D O 1
ATOM 3463 N N . GLU D 1 107 ? 51.393 34.302 54.943 1.00 17.06 107 GLU D N 1
ATOM 3464 C CA . GLU D 1 107 ? 52.251 34.020 56.086 1.00 19.24 107 GLU D CA 1
ATOM 3465 C C . GLU D 1 107 ? 52.019 35.118 57.117 1.00 18.51 107 GLU D C 1
ATOM 3466 O O . GLU D 1 107 ? 50.972 35.153 57.758 1.00 19.00 107 GLU D O 1
ATOM 3472 N N . GLY D 1 108 ? 52.981 36.018 57.277 1.00 17.47 108 GLY D N 1
ATOM 3473 C CA . GLY D 1 108 ? 52.797 37.097 58.224 1.00 16.79 108 GLY D CA 1
ATOM 3474 C C . GLY D 1 108 ? 51.852 38.126 57.638 1.00 16.87 108 GLY D C 1
ATOM 3475 O O . GLY D 1 108 ? 51.682 38.199 56.416 1.00 18.26 108 GLY D O 1
ATOM 3476 N N . TYR D 1 109 ? 51.222 38.916 58.497 1.00 15.66 109 TYR D N 1
ATOM 3477 C CA . TYR D 1 109 ? 50.307 39.951 58.034 1.00 14.68 109 TYR D CA 1
ATOM 3478 C C . TYR D 1 109 ? 50.027 40.932 59.162 1.00 14.78 109 TYR D C 1
ATOM 3479 O O . TYR D 1 109 ? 50.059 40.564 60.337 1.00 12.65 109 TYR D O 1
ATOM 3488 N N . THR D 1 110 ? 49.760 42.181 58.791 1.00 15.70 110 THR D N 1
ATOM 3489 C CA . THR D 1 110 ? 49.484 43.243 59.748 1.00 16.45 110 THR D CA 1
ATOM 3490 C C . THR D 1 110 ? 50.634 43.323 60.753 1.00 17.56 110 THR D C 1
ATOM 3491 O O . THR D 1 110 ? 51.739 43.738 60.402 1.00 17.07 110 THR D O 1
ATOM 3503 N N . THR D 1 112 ? 52.523 41.078 61.943 1.00 18.05 112 THR D N 1
ATOM 3504 C CA . THR D 1 112 ? 53.690 40.310 61.543 1.00 17.83 112 THR D CA 1
ATOM 3505 C C . THR D 1 112 ? 54.194 40.560 60.116 1.00 17.34 112 THR D C 1
ATOM 3506 O O . THR D 1 112 ? 54.892 39.721 59.555 1.00 18.21 112 THR D O 1
ATOM 3510 N N . ASP D 1 113 ? 53.842 41.706 59.531 1.00 16.66 113 ASP D N 1
ATOM 3511 C CA . ASP D 1 113 ? 54.324 42.059 58.193 1.00 15.74 113 ASP D CA 1
ATOM 3512 C C . ASP D 1 113 ? 54.415 43.560 57.938 1.00 15.51 113 ASP D C 1
ATOM 3513 O O . ASP D 1 113 ? 55.192 43.997 57.098 1.00 14.65 113 ASP D O 1
ATOM 3518 N N . GLY D 1 114 ? 53.624 44.349 58.655 1.00 17.10 114 GLY D N 1
ATOM 3519 C CA . GLY D 1 114 ? 53.667 45.788 58.463 1.00 18.71 114 GLY D CA 1
ATOM 3520 C C . GLY D 1 114 ? 54.875 46.398 59.158 1.00 19.19 114 GLY D C 1
ATOM 3521 O O . GLY D 1 114 ? 55.325 45.885 60.180 1.00 20.03 114 GLY D O 1
ATOM 3522 N N . VAL D 1 115 ? 55.402 47.486 58.604 1.00 19.21 115 VAL D N 1
ATOM 3523 C CA . VAL D 1 115 ? 56.553 48.165 59.180 1.00 18.77 115 VAL D CA 1
ATOM 3524 C C . VAL D 1 115 ? 56.249 49.649 59.295 1.00 20.05 115 VAL D C 1
ATOM 3525 O O . VAL D 1 115 ? 56.040 50.329 58.290 1.00 19.89 115 VAL D O 1
ATOM 3529 N N . VAL D 1 116 ? 56.218 50.137 60.532 1.00 21.73 116 VAL D N 1
ATOM 3530 C CA . VAL D 1 116 ? 55.948 51.540 60.799 1.00 24.40 116 VAL D CA 1
ATOM 3531 C C . VAL D 1 116 ? 57.162 52.391 60.472 1.00 25.81 116 VAL D C 1
ATOM 3532 O O . VAL D 1 116 ? 58.286 52.034 60.814 1.00 24.91 116 VAL D O 1
ATOM 3536 N N . GLN D 1 117 ? 56.919 53.507 59.795 1.00 28.99 117 GLN D N 1
ATOM 3537 C CA . GLN D 1 117 ? 57.981 54.421 59.407 1.00 33.40 117 GLN D CA 1
ATOM 3538 C C . GLN D 1 117 ? 58.210 55.427 60.527 1.00 35.32 117 GLN D C 1
ATOM 3539 O O . GLN D 1 117 ? 57.473 56.405 60.656 1.00 35.11 117 GLN D O 1
ATOM 3545 N N . LEU D 1 118 ? 59.232 55.165 61.336 1.00 37.48 118 LEU D N 1
ATOM 3546 C CA . LEU D 1 118 ? 59.592 56.017 62.467 1.00 40.44 118 LEU D CA 1
ATOM 3547 C C . LEU D 1 118 ? 60.004 57.409 62.006 1.00 40.91 118 LEU D C 1
ATOM 3548 O O . LEU D 1 118 ? 59.941 57.678 60.787 1.00 42.30 118 LEU D O 1
#

Solvent-accessible surface area: 21002 Å² total